Protein AF-0000000079723260 (afdb_homodimer)

Organism: NCBI:txid2484901

Solvent-accessible surface area (backbone atoms only — not comparable to full-atom values): 19847 Å² total; per-residue (Å²): 128,88,71,44,35,33,28,39,39,37,37,47,52,30,82,83,36,71,56,47,54,40,51,49,28,19,48,50,24,17,48,75,59,59,28,46,75,49,76,44,54,54,62,76,54,68,71,76,44,57,61,53,48,55,90,78,49,92,70,87,74,42,70,52,47,52,53,47,50,52,46,57,70,63,29,43,29,40,35,41,31,31,49,52,49,63,40,23,64,38,24,56,39,40,6,47,50,67,63,58,60,34,80,76,62,30,27,37,77,38,85,97,47,95,53,64,47,52,58,39,53,83,15,31,35,29,39,40,35,36,30,72,49,46,42,68,53,39,40,73,73,52,58,33,18,35,59,36,16,49,48,47,47,40,38,42,58,22,32,28,49,62,68,44,81,45,68,45,38,40,52,83,82,48,54,68,66,59,54,50,52,50,33,52,53,38,15,50,28,16,44,70,70,88,129,87,71,42,36,33,29,39,38,38,37,46,53,30,82,86,36,72,56,48,53,39,51,50,29,19,47,51,24,17,48,74,60,58,28,46,76,49,76,44,54,53,62,76,53,68,73,77,44,56,60,55,48,56,89,79,48,92,71,85,73,43,71,54,47,52,52,48,51,53,47,59,70,63,27,42,30,40,36,41,31,30,50,52,48,62,40,22,63,38,23,56,40,41,6,47,49,67,65,59,60,34,79,76,63,30,27,37,78,38,85,98,45,94,51,64,48,52,58,40,53,85,16,30,34,31,40,41,35,36,30,72,48,45,42,69,53,39,40,72,73,52,60,33,18,35,60,36,16,47,47,48,47,41,37,41,58,22,31,28,51,62,69,45,80,45,69,44,37,40,50,83,83,47,55,69,67,59,56,51,50,48,34,52,52,38,14,50,28,17,44,70,72,87

Nearest PDB structures (foldseek):
  3lcm-assembly1_B  TM=8.726E-01  e=1.480E-18  Streptococcus mutans UA159
  3w78-assembly2_D  TM=7.788E-01  e=1.962E-12  Bacillus sp. B29
  2v9c-assembly1_A  TM=8.031E-01  e=4.845E-11  Pseudomonas aeruginosa PAO1
  4n9q-assembly1_A  TM=7.922E-01  e=4.293E-11  Pseudomonas aeruginosa PAO1
  4n65-assembly1_A  TM=7.547E-01  e=1.955E-11  Pseudomonas aeruginosa PAO1

pLDDT: mean 94.15, std 7.37, range [59.66, 98.88]

InterPro domains:
  IPR003680 Flavodoxin-like fold [PF02525] (4-176)
  IPR029039 Flavoprotein-like superfamily [G3DSA:3.40.50.360] (2-192)
  IPR029039 Flavoprotein-like superfamily [SSF52218] (4-192)
  IPR051545 NAD(P)H dehydrogenase (quinone) [PTHR10204] (4-186)

Secondary structure (DSSP, 8-state):
----EEEEEE--S-TTSHHHHHHHHHHHHHHHTT-EEEEEEGGG-------TTTTTS--PPPHHHHHHHHHHHH-SEEEEEEE-BTTB--HHHHHHHHHHS-BTTTEEEPTT-S-EEESSTT-EEEEEEE-SS-HHHHHHHH--HHHHIIIIIIIITTT---EEEEEE---TT--HHHHHHHHHHHHHHHHHT-/----EEEEEE--S-TTSHHHHHHHHHHHHHHHTT-EEEEEEGGG-------TTTTTS--PPPHHHHHHHHHHHH-SEEEEEEE-BTTB--HHHHHHHHHHS-BTTTEEEPTT-S-EEESSTT-EEEEEEE-SS-HHHHHHHH--HHHHIIIIIIIITTT---EEEEEE---TT--HHHHHHHHHHHHHHHHHT-

Radius of gyration: 20.94 Å; Cα contacts (8 Å, |Δi|>4): 820; chains: 2; bounding box: 56×65×43 Å

Structure (mmCIF, N/CA/C/O backbone):
data_AF-0000000079723260-model_v1
#
loop_
_entity.id
_entity.type
_entity.pdbx_description
1 polymer 'Flavodoxin family protein'
#
loop_
_atom_site.group_PDB
_atom_site.id
_atom_site.type_symbol
_atom_site.label_atom_id
_atom_site.label_alt_id
_atom_site.label_comp_id
_atom_site.label_asym_id
_atom_site.label_entity_id
_atom_site.label_seq_id
_atom_site.pdbx_PDB_ins_code
_atom_site.Cartn_x
_atom_site.Cartn_y
_atom_site.Cartn_z
_atom_site.occupancy
_atom_site.B_iso_or_equiv
_atom_site.auth_seq_id
_atom_site.auth_comp_id
_atom_site.auth_asym_id
_atom_site.auth_atom_id
_atom_site.pdbx_PDB_model_num
ATOM 1 N N . MET A 1 1 ? -2.584 29.344 22.734 1 59.75 1 MET A N 1
ATOM 2 C CA . MET A 1 1 ? -2.109 28.109 22.125 1 59.75 1 MET A CA 1
ATOM 3 C C . MET A 1 1 ? -1.12 28.391 21 1 59.75 1 MET A C 1
ATOM 5 O O . MET A 1 1 ? -1.212 29.422 20.344 1 59.75 1 MET A O 1
ATOM 9 N N . VAL A 1 2 ? 0.089 27.719 20.953 1 76.88 2 VAL A N 1
ATOM 10 C CA . VAL A 1 2 ? 1.104 28.031 19.953 1 76.88 2 VAL A CA 1
ATOM 11 C C . VAL A 1 2 ? 0.555 27.75 18.562 1 76.88 2 VAL A C 1
ATOM 13 O O . VAL A 1 2 ? -0.037 26.703 18.312 1 76.88 2 VAL A O 1
ATOM 16 N N . GLN A 1 3 ? 0.429 28.75 17.75 1 92.81 3 GLN A N 1
ATOM 17 C CA . GLN A 1 3 ? -0.044 28.641 16.359 1 92.81 3 GLN A CA 1
ATOM 18 C C . GLN A 1 3 ? 0.893 27.766 15.531 1 92.81 3 GLN A C 1
ATOM 20 O O . GLN A 1 3 ? 2.113 27.922 15.594 1 92.81 3 GLN A O 1
ATOM 25 N N . LYS A 1 4 ? 0.274 26.75 14.914 1 97.44 4 LYS A N 1
ATOM 26 C CA . LYS A 1 4 ? 1.057 25.812 14.109 1 97.44 4 LYS A CA 1
ATOM 27 C C . LYS A 1 4 ? 0.737 25.969 12.625 1 97.44 4 LYS A C 1
ATOM 29 O O . LYS A 1 4 ? -0.344 26.438 12.266 1 97.44 4 LYS A O 1
ATOM 34 N N . LYS A 1 5 ? 1.761 25.609 11.852 1 98.62 5 LYS A N 1
ATOM 35 C CA . LYS A 1 5 ? 1.55 25.359 10.43 1 98.62 5 LYS A CA 1
ATOM 36 C C . LYS A 1 5 ? 1.132 23.922 10.18 1 98.62 5 LYS A C 1
ATOM 38 O O . LYS A 1 5 ? 1.933 23 10.352 1 98.62 5 LYS A O 1
ATOM 43 N N . ILE A 1 6 ? -0.128 23.781 9.734 1 98.75 6 ILE A N 1
ATOM 44 C CA . ILE A 1 6 ? -0.677 22.422 9.617 1 98.75 6 ILE A CA 1
ATOM 45 C C . ILE A 1 6 ? -0.95 22.109 8.148 1 98.75 6 ILE A C 1
ATOM 47 O O . ILE A 1 6 ? -1.55 22.906 7.434 1 98.75 6 ILE A O 1
ATOM 51 N N . LEU A 1 7 ? -0.454 20.984 7.727 1 98.88 7 LEU A N 1
ATOM 52 C CA . LEU A 1 7 ? -0.75 20.469 6.395 1 98.88 7 LEU A CA 1
ATOM 53 C C . LEU A 1 7 ? -1.697 19.266 6.477 1 98.88 7 LEU A C 1
ATOM 55 O O . LEU A 1 7 ? -1.427 18.312 7.191 1 98.88 7 LEU A O 1
ATOM 59 N N . ILE A 1 8 ? -2.832 19.391 5.844 1 98.88 8 ILE A N 1
ATOM 60 C CA . ILE A 1 8 ? -3.779 18.281 5.734 1 98.88 8 ILE A CA 1
ATOM 61 C C . ILE A 1 8 ? -3.635 17.609 4.371 1 98.88 8 ILE A C 1
ATOM 63 O O . ILE A 1 8 ? -3.779 18.266 3.334 1 98.88 8 ILE A O 1
ATOM 67 N N . ILE A 1 9 ? -3.312 16.359 4.379 1 98.81 9 ILE A N 1
ATOM 68 C CA . ILE A 1 9 ? -3.209 15.578 3.148 1 98.81 9 ILE A CA 1
ATOM 69 C C . ILE A 1 9 ? -4.371 14.586 3.064 1 98.81 9 ILE A C 1
ATOM 71 O O . ILE A 1 9 ? -4.441 13.641 3.848 1 98.81 9 ILE A O 1
ATOM 75 N N . GLN A 1 10 ? -5.262 14.875 2.133 1 98.19 10 GLN A N 1
ATOM 76 C CA . GLN A 1 10 ? -6.414 14.016 1.887 1 98.19 10 GLN A CA 1
ATOM 77 C C . GLN A 1 10 ? -6.117 12.992 0.797 1 98.19 10 GLN A C 1
ATOM 79 O O . GLN A 1 10 ? -5.98 13.344 -0.376 1 98.19 10 GLN A O 1
ATOM 84 N N . GLY A 1 11 ? -6.148 11.727 1.201 1 97.12 11 GLY A N 1
ATOM 85 C CA . GLY A 1 11 ? -5.664 10.68 0.315 1 97.12 11 GLY A CA 1
ATOM 86 C C . GLY A 1 11 ? -6.781 9.875 -0.323 1 97.12 11 GLY A C 1
ATOM 87 O O . GLY A 1 11 ? -6.523 8.938 -1.078 1 97.12 11 GLY A O 1
ATOM 88 N N . HIS A 1 12 ? -8.031 10.188 -0.08 1 95.12 12 HIS A N 1
ATOM 89 C CA . HIS A 1 12 ? -9.141 9.492 -0.718 1 95.12 12 HIS A CA 1
ATOM 90 C C . HIS A 1 12 ? -9.367 10.008 -2.137 1 95.12 12 HIS A C 1
ATOM 92 O O . HIS A 1 12 ? -9.453 11.219 -2.357 1 95.12 12 HIS A O 1
ATOM 98 N N . PRO A 1 13 ? -9.531 9.109 -3.082 1 94 13 PRO A N 1
ATOM 99 C CA . PRO A 1 13 ? -9.742 9.555 -4.457 1 94 13 PRO A CA 1
ATOM 100 C C . PRO A 1 13 ? -11.148 10.094 -4.691 1 94 13 PRO A C 1
ATOM 102 O O . PRO A 1 13 ? -11.391 10.805 -5.672 1 94 13 PRO A O 1
ATOM 105 N N . ASP A 1 14 ? -12.125 9.734 -3.834 1 91.5 14 ASP A N 1
ATOM 106 C CA . ASP A 1 14 ? -13.523 10.141 -3.99 1 91.5 14 ASP A CA 1
ATOM 107 C C . ASP A 1 14 ? -13.844 11.336 -3.105 1 91.5 14 ASP A C 1
ATOM 109 O O . ASP A 1 14 ? -13.844 11.227 -1.878 1 91.5 14 ASP A O 1
ATOM 113 N N . GLN A 1 15 ? -14.328 12.414 -3.707 1 90.5 15 GLN A N 1
ATOM 114 C CA . GLN A 1 15 ? -14.602 13.648 -2.977 1 90.5 15 GLN A CA 1
ATOM 115 C C . GLN A 1 15 ? -15.852 13.5 -2.107 1 90.5 15 GLN A C 1
ATOM 117 O O . GLN A 1 15 ? -16.062 14.289 -1.186 1 90.5 15 GLN A O 1
ATOM 122 N N . GLU A 1 16 ? -16.609 12.523 -2.365 1 90.56 16 GLU A N 1
ATOM 123 C CA . GLU A 1 16 ? -17.828 12.336 -1.601 1 90.56 16 GLU A CA 1
ATOM 124 C C . GLU A 1 16 ? -17.594 11.406 -0.411 1 90.56 16 GLU A C 1
ATOM 126 O O . GLU A 1 16 ? -18.531 11.078 0.319 1 90.56 16 GLU A O 1
ATOM 131 N N . SER A 1 17 ? -16.422 11.078 -0.174 1 92.12 17 SER A N 1
ATOM 132 C CA . SER A 1 17 ? -16.078 10.125 0.877 1 92.12 17 SER A CA 1
ATOM 133 C C . SER A 1 17 ? -16.172 10.766 2.258 1 92.12 17 SER A C 1
ATOM 135 O O . SER A 1 17 ? -16.078 11.992 2.387 1 92.12 17 SER A O 1
ATOM 137 N N . PHE A 1 18 ? -16.406 9.953 3.299 1 95.56 18 PHE A N 1
ATOM 138 C CA . PHE A 1 18 ? -16.391 10.391 4.691 1 95.56 18 PHE A CA 1
ATOM 139 C C . PHE A 1 18 ? -15.047 11.031 5.039 1 95.56 18 PHE A C 1
ATOM 141 O O . PHE A 1 18 ? -14.984 11.93 5.883 1 95.56 18 PHE A O 1
ATOM 148 N N . GLY A 1 19 ? -13.953 10.633 4.352 1 96.19 19 GLY A N 1
ATOM 149 C CA . GLY A 1 19 ? -12.633 11.203 4.562 1 96.19 19 GLY A CA 1
ATOM 150 C C . GLY A 1 19 ? -12.57 12.695 4.297 1 96.19 19 GLY A C 1
ATOM 151 O O . GLY A 1 19 ? -11.898 13.438 5.023 1 96.19 19 GLY A O 1
ATOM 152 N N . PHE A 1 20 ? -13.297 13.109 3.336 1 96.12 20 PHE A N 1
ATOM 153 C CA . PHE A 1 20 ? -13.305 14.531 3.021 1 96.12 20 PHE A CA 1
ATOM 154 C C . PHE A 1 20 ? -14.031 15.328 4.102 1 96.12 20 PHE A C 1
ATOM 156 O O . PHE A 1 20 ? -13.641 16.438 4.43 1 96.12 20 PHE A O 1
ATOM 163 N N . ALA A 1 21 ? -15.086 14.773 4.629 1 97.56 21 ALA A N 1
ATOM 164 C CA . ALA A 1 21 ? -15.789 15.414 5.738 1 97.56 21 ALA A CA 1
ATOM 165 C C . ALA A 1 21 ? -14.883 15.523 6.965 1 97.56 21 ALA A C 1
ATOM 167 O O . ALA A 1 21 ? -14.898 16.547 7.66 1 97.56 21 ALA A O 1
ATOM 168 N N . LEU A 1 22 ? -14.133 14.477 7.211 1 98.69 22 LEU A N 1
ATOM 169 C CA . LEU A 1 22 ? -13.188 14.484 8.32 1 98.69 22 LEU A CA 1
ATOM 170 C C . LEU A 1 22 ? -12.148 15.586 8.141 1 98.69 22 LEU A C 1
ATOM 172 O O . LEU A 1 22 ? -11.844 16.312 9.086 1 98.69 22 LEU A O 1
ATOM 176 N N . ALA A 1 23 ? -11.609 15.68 6.918 1 98.56 23 ALA A N 1
ATOM 177 C CA . ALA A 1 23 ? -10.617 16.703 6.613 1 98.56 23 ALA A CA 1
ATOM 178 C C . ALA A 1 23 ? -11.18 18.109 6.848 1 98.56 23 ALA A C 1
ATOM 180 O O . ALA A 1 23 ? -10.516 18.953 7.438 1 98.56 23 ALA A O 1
ATOM 181 N N . GLU A 1 24 ? -12.375 18.266 6.41 1 98.38 24 GLU A N 1
ATOM 182 C CA . GLU A 1 24 ? -13.023 19.562 6.57 1 98.38 24 GLU A CA 1
ATOM 183 C C . GLU A 1 24 ? -13.242 19.891 8.047 1 98.38 24 GLU A C 1
ATOM 185 O O . GLU A 1 24 ? -13.055 21.031 8.469 1 98.38 24 GLU A O 1
ATOM 190 N N . SER A 1 25 ? -13.672 18.938 8.797 1 98.75 25 SER A N 1
ATOM 191 C CA . SER A 1 25 ? -13.883 19.141 10.227 1 98.75 25 SER A CA 1
ATOM 192 C C . SER A 1 25 ? -12.578 19.516 10.93 1 98.75 25 SER A C 1
ATOM 194 O O . SER A 1 25 ? -12.547 20.438 11.742 1 98.75 25 SER A O 1
ATOM 196 N N . TYR A 1 26 ? -11.508 18.766 10.625 1 98.88 26 TYR A N 1
ATOM 197 C CA . TYR A 1 26 ? -10.203 19.078 11.188 1 98.88 26 TYR A CA 1
ATOM 198 C C . TYR A 1 26 ? -9.781 20.5 10.836 1 98.88 26 TYR A C 1
ATOM 200 O O . TYR A 1 26 ? -9.336 21.266 11.695 1 98.88 26 TYR A O 1
ATOM 208 N N . LYS A 1 27 ? -9.914 20.812 9.57 1 98.75 27 LYS A N 1
ATOM 209 C CA . LYS A 1 27 ? -9.516 22.125 9.055 1 98.75 27 LYS A CA 1
ATOM 210 C C . LYS A 1 27 ? -10.242 23.25 9.781 1 98.75 27 LYS A C 1
ATOM 212 O O . LYS A 1 27 ? -9.617 24.203 10.25 1 98.75 27 LYS A O 1
ATOM 217 N N . LYS A 1 28 ? -11.539 23.125 9.891 1 98.62 28 LYS A N 1
ATOM 218 C CA . LYS A 1 28 ? -12.344 24.125 10.555 1 98.62 28 LYS A CA 1
ATOM 219 C C . LYS A 1 28 ? -11.898 24.312 12.008 1 98.62 28 LYS A C 1
ATOM 221 O O . LYS A 1 28 ? -11.758 25.453 12.477 1 98.62 28 LYS A O 1
ATOM 226 N N . GLY A 1 29 ? -11.719 23.234 12.688 1 98.5 29 GLY A N 1
ATOM 227 C CA . GLY A 1 29 ? -11.219 23.312 14.047 1 98.5 29 GLY A CA 1
ATOM 228 C C . GLY A 1 29 ? -9.883 24.016 14.156 1 98.5 29 GLY A C 1
ATOM 229 O O . GLY A 1 29 ? -9.695 24.875 15.023 1 98.5 29 GLY A O 1
ATOM 230 N N . ALA A 1 30 ? -8.961 23.672 13.289 1 98.62 30 ALA A N 1
ATOM 231 C CA . ALA A 1 30 ? -7.617 24.234 13.297 1 98.62 30 ALA A CA 1
ATOM 232 C C . ALA A 1 30 ? -7.656 25.734 12.992 1 98.62 30 ALA A C 1
ATOM 234 O O . ALA A 1 30 ? -7.047 26.531 13.695 1 98.62 30 ALA A O 1
ATOM 235 N N . GLU A 1 31 ? -8.375 26.062 11.938 1 98.31 31 GLU A N 1
ATOM 236 C CA . GLU A 1 31 ? -8.469 27.453 11.531 1 98.31 31 GLU A CA 1
ATOM 237 C C . GLU A 1 31 ? -9.141 28.297 12.602 1 98.31 31 GLU A C 1
ATOM 239 O O . GLU A 1 31 ? -8.703 29.422 12.875 1 98.31 31 GLU A O 1
ATOM 244 N N . ASN A 1 32 ? -10.172 27.766 13.195 1 97.56 32 ASN A N 1
ATOM 245 C CA . ASN A 1 32 ? -10.883 28.484 14.25 1 97.56 32 ASN A CA 1
ATOM 246 C C . ASN A 1 32 ? -9.977 28.75 15.445 1 97.56 32 ASN A C 1
ATOM 248 O O . ASN A 1 32 ? -10.172 29.734 16.172 1 97.56 32 ASN A O 1
ATOM 252 N N . ALA A 1 33 ? -9.016 27.953 15.594 1 97.88 33 ALA A N 1
ATOM 253 C CA . ALA A 1 33 ? -8.102 28.094 16.719 1 97.88 33 ALA A CA 1
ATOM 254 C C . ALA A 1 33 ? -6.91 28.969 16.344 1 97.88 33 ALA A C 1
ATOM 256 O O . ALA A 1 33 ? -6.035 29.219 17.188 1 97.88 33 ALA A O 1
ATOM 257 N N . GLY A 1 34 ? -6.805 29.344 15.094 1 97.56 34 GLY A N 1
ATOM 258 C CA . GLY A 1 34 ? -5.789 30.297 14.688 1 97.56 34 GLY A CA 1
ATOM 259 C C . GLY A 1 34 ? -4.59 29.656 14.023 1 97.56 34 GLY A C 1
ATOM 260 O O . GLY A 1 34 ? -3.611 30.328 13.703 1 97.56 34 GLY A O 1
ATOM 261 N N . HIS A 1 35 ? -4.574 28.344 13.812 1 98.44 35 HIS A N 1
ATOM 262 C CA . HIS A 1 35 ? -3.498 27.688 13.086 1 98.44 35 HIS A CA 1
ATOM 263 C C . HIS A 1 35 ? -3.5 28.078 11.609 1 98.44 35 HIS A C 1
ATOM 265 O O . HIS A 1 35 ? -4.539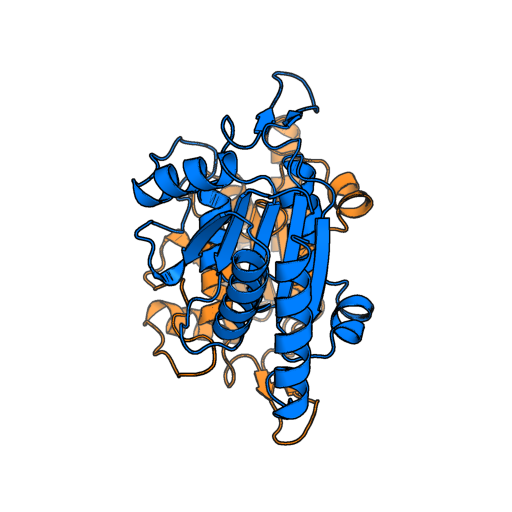 28.469 11.07 1 98.44 35 HIS A O 1
ATOM 271 N N . SER A 1 36 ? -2.369 28.078 11.008 1 98.5 36 SER A N 1
ATOM 272 C CA . SER A 1 36 ? -2.271 28.172 9.555 1 98.5 36 SER A CA 1
ATOM 273 C C . SER A 1 36 ? -2.451 26.797 8.906 1 98.5 36 SER A C 1
ATOM 275 O O . SER A 1 36 ? -1.812 25.828 9.312 1 98.5 36 SER A O 1
ATOM 277 N N . VAL A 1 37 ? -3.346 26.75 7.934 1 98.69 37 VAL A N 1
ATOM 278 C CA . VAL A 1 37 ? -3.66 25.438 7.375 1 98.69 37 VAL A CA 1
ATOM 279 C C . VAL A 1 37 ? -3.451 25.469 5.863 1 98.69 37 VAL A C 1
ATOM 281 O O . VAL A 1 37 ? -3.871 26.406 5.184 1 98.69 37 VAL A O 1
ATOM 284 N N . GLU A 1 38 ? -2.736 24.531 5.324 1 98.69 38 GLU A N 1
ATOM 285 C CA . GLU A 1 38 ? -2.689 24.188 3.906 1 98.69 38 GLU A CA 1
ATOM 286 C C . GLU A 1 38 ? -3.242 22.781 3.664 1 98.69 38 GLU A C 1
ATOM 288 O O . GLU A 1 38 ? -3.293 21.953 4.582 1 98.69 38 GLU A O 1
ATOM 293 N N . GLU A 1 39 ? -3.666 22.609 2.436 1 98.5 39 GLU A N 1
ATOM 294 C CA . GLU A 1 39 ? -4.266 21.328 2.094 1 98.5 39 GLU A CA 1
ATOM 295 C C . GLU A 1 39 ? -3.678 20.766 0.799 1 98.5 39 GLU A C 1
ATOM 297 O O . GLU A 1 39 ? -3.346 21.531 -0.114 1 98.5 39 GLU A O 1
ATOM 302 N N . ILE A 1 40 ? -3.5 19.531 0.794 1 98.56 40 ILE A N 1
ATOM 303 C CA . ILE A 1 40 ? -3.248 18.766 -0.428 1 98.56 40 ILE A CA 1
ATOM 304 C C . ILE A 1 40 ? -4.34 17.719 -0.617 1 98.56 40 ILE A C 1
ATOM 306 O O . ILE A 1 40 ? -4.488 16.812 0.211 1 98.56 40 ILE A O 1
ATOM 310 N N . ARG A 1 41 ? -5.129 17.938 -1.598 1 98.06 41 ARG A N 1
ATOM 311 C CA . ARG A 1 41 ? -6.055 16.906 -2.049 1 98.06 41 ARG A CA 1
ATOM 312 C C . ARG A 1 41 ? -5.457 16.094 -3.193 1 98.06 41 ARG A C 1
ATOM 314 O O . ARG A 1 41 ? -5.352 16.578 -4.32 1 98.06 41 ARG A O 1
ATOM 321 N N . LEU A 1 42 ? -5.133 14.844 -2.891 1 98 42 LEU A N 1
ATOM 322 C CA . LEU A 1 42 ? -4.375 14.062 -3.859 1 98 42 LEU A CA 1
ATOM 323 C C . LEU A 1 42 ? -5.168 13.875 -5.148 1 98 42 LEU A C 1
ATOM 325 O O . LEU A 1 42 ? -4.59 13.844 -6.238 1 98 42 LEU A O 1
ATOM 329 N N . ARG A 1 43 ? -6.445 13.75 -5.023 1 95.88 43 ARG A N 1
ATOM 330 C CA . ARG A 1 43 ? -7.301 13.5 -6.18 1 95.88 43 ARG A CA 1
ATOM 331 C C . ARG A 1 43 ? -7.176 14.625 -7.203 1 95.88 43 ARG A C 1
ATOM 333 O O . ARG A 1 43 ? -7.465 14.43 -8.383 1 95.88 43 ARG A O 1
ATOM 340 N N . ASP A 1 44 ? -6.762 15.805 -6.777 1 97.06 44 ASP A N 1
ATOM 341 C CA . ASP A 1 44 ? -6.723 16.984 -7.637 1 97.06 44 ASP A CA 1
ATOM 342 C C . ASP A 1 44 ? -5.34 17.156 -8.266 1 97.06 44 ASP A C 1
ATOM 344 O O . ASP A 1 44 ? -5.152 18.016 -9.141 1 97.06 44 ASP A O 1
ATOM 348 N N . LEU A 1 45 ? -4.359 16.375 -7.844 1 97.62 45 LEU A N 1
ATOM 349 C CA . LEU A 1 45 ? -2.99 16.516 -8.328 1 97.62 45 LEU A CA 1
ATOM 350 C C . LEU A 1 45 ? -2.82 15.844 -9.688 1 97.62 45 LEU A C 1
ATOM 352 O O . LEU A 1 45 ? -3.396 14.781 -9.93 1 97.62 45 LEU A O 1
ATOM 356 N N . LYS A 1 46 ? -2.033 16.484 -10.484 1 97.25 46 LYS A N 1
ATOM 357 C CA . LYS A 1 46 ? -1.62 15.883 -11.75 1 97.25 46 LYS A CA 1
ATOM 358 C C . LYS A 1 46 ? -0.203 15.32 -11.664 1 97.25 46 LYS A C 1
ATOM 360 O O . LYS A 1 46 ? 0.772 16.078 -11.734 1 97.25 46 LYS A O 1
ATOM 365 N N . PHE A 1 47 ? -0.082 13.969 -11.57 1 96.56 47 PHE A N 1
ATOM 366 C CA . PHE A 1 47 ? 1.208 13.289 -11.508 1 96.56 47 PHE A CA 1
ATOM 367 C C . PHE A 1 47 ? 1.061 11.812 -11.859 1 96.56 47 PHE A C 1
ATOM 369 O O . PHE A 1 47 ? -0.037 11.258 -11.781 1 96.56 47 PHE A O 1
ATOM 376 N N . ASN A 1 48 ? 2.074 11.188 -12.273 1 95.31 48 ASN A N 1
ATOM 377 C CA . ASN A 1 48 ? 2.129 9.742 -12.469 1 95.31 48 ASN A CA 1
ATOM 378 C C . ASN A 1 48 ? 2.383 9.016 -11.156 1 95.31 48 ASN A C 1
ATOM 380 O O . ASN A 1 48 ? 3.465 9.125 -10.578 1 95.31 48 ASN A O 1
ATOM 384 N N . PRO A 1 49 ? 1.399 8.266 -10.688 1 95.38 49 PRO A N 1
ATOM 385 C CA . PRO A 1 49 ? 1.576 7.602 -9.391 1 95.38 49 PRO A CA 1
ATOM 386 C C . PRO A 1 49 ? 2.512 6.398 -9.469 1 95.38 49 PRO A C 1
ATOM 388 O O . PRO A 1 49 ? 2.861 5.816 -8.438 1 95.38 49 PRO A O 1
ATOM 391 N N . ILE A 1 50 ? 2.912 6.02 -10.633 1 94.56 50 ILE A N 1
ATOM 392 C CA . ILE A 1 50 ? 3.766 4.848 -10.805 1 94.56 50 ILE A CA 1
ATOM 393 C C . ILE A 1 50 ? 5.227 5.285 -10.891 1 94.56 50 ILE A C 1
ATOM 395 O O . ILE A 1 50 ? 5.598 6.074 -11.766 1 94.56 50 ILE A O 1
ATOM 399 N N . LEU A 1 51 ? 6.031 4.848 -10.031 1 91.31 51 LEU A N 1
ATOM 400 C CA . LEU A 1 51 ? 7.477 5.012 -10.102 1 91.31 51 LEU A CA 1
ATOM 401 C C . LEU A 1 51 ? 8.086 4.004 -11.07 1 91.31 51 LEU A C 1
ATOM 403 O O . LEU A 1 51 ? 8.516 2.922 -10.656 1 91.31 51 LEU A O 1
ATOM 407 N N . GLU A 1 52 ? 8.266 4.34 -12.227 1 87.75 52 GLU A N 1
ATOM 408 C CA . GLU A 1 52 ? 8.453 3.439 -13.359 1 87.75 52 GLU A CA 1
ATOM 409 C C . GLU A 1 52 ? 9.797 2.721 -13.273 1 87.75 52 GLU A C 1
ATOM 411 O O . GLU A 1 52 ? 9.922 1.57 -13.703 1 87.75 52 GLU A O 1
ATOM 416 N N . TYR A 1 53 ? 10.742 3.391 -12.68 1 86.69 53 TYR A N 1
ATOM 417 C CA . TYR A 1 53 ? 12.078 2.805 -12.688 1 86.69 53 TYR A CA 1
ATOM 418 C C . TYR A 1 53 ? 12.555 2.531 -11.266 1 86.69 53 TYR A C 1
ATOM 420 O O . TYR A 1 53 ? 13.742 2.295 -11.039 1 86.69 53 TYR A O 1
ATOM 428 N N . GLY A 1 54 ? 11.594 2.607 -10.422 1 80.88 54 GLY A N 1
ATOM 429 C CA . GLY A 1 54 ? 12.008 2.49 -9.031 1 80.88 54 GLY A CA 1
ATOM 430 C C . GLY A 1 54 ? 13.023 3.541 -8.625 1 80.88 54 GLY A C 1
ATOM 431 O O . GLY A 1 54 ? 12.859 4.723 -8.93 1 80.88 54 GLY A O 1
ATOM 432 N N . TYR A 1 55 ? 14.008 3.121 -7.82 1 73.56 55 TYR A N 1
ATOM 433 C CA . TYR A 1 55 ? 15 4.066 -7.324 1 73.56 55 TYR A CA 1
ATOM 434 C C . TYR A 1 55 ? 16.312 3.939 -8.094 1 73.56 55 TYR A C 1
ATOM 436 O O . TYR A 1 55 ? 17.328 4.48 -7.676 1 73.56 55 TYR A O 1
ATOM 444 N N . ARG A 1 56 ? 16.172 3.209 -9.258 1 77.06 56 ARG A N 1
ATOM 445 C CA . ARG A 1 56 ? 17.344 3.012 -10.094 1 77.06 56 ARG A CA 1
ATOM 446 C C . ARG A 1 56 ? 17.672 4.273 -10.883 1 77.06 56 ARG A C 1
ATOM 448 O O . ARG A 1 56 ? 18.844 4.633 -11.031 1 77.06 56 ARG A O 1
ATOM 455 N N . LYS A 1 57 ? 16.609 4.883 -11.422 1 78.31 57 LYS A N 1
ATOM 456 C CA . LYS A 1 57 ? 16.766 6.117 -12.188 1 78.31 57 LYS A CA 1
ATOM 457 C C . LYS A 1 57 ? 15.945 7.25 -11.578 1 78.31 57 LYS A C 1
ATOM 459 O O . LYS A 1 57 ? 14.844 7.031 -11.078 1 78.31 57 LYS A O 1
ATOM 464 N N . ARG A 1 58 ? 16.562 8.43 -11.758 1 76.62 58 ARG A N 1
ATOM 465 C CA . ARG A 1 58 ? 15.836 9.594 -11.266 1 76.62 58 ARG A CA 1
ATOM 466 C C . ARG A 1 58 ? 14.703 9.961 -12.219 1 76.62 58 ARG A C 1
ATOM 468 O O . ARG A 1 58 ? 14.891 9.984 -13.438 1 76.62 58 ARG A O 1
ATOM 475 N N . THR A 1 59 ? 13.586 10.094 -11.586 1 81.25 59 THR A N 1
ATOM 476 C CA . THR A 1 59 ? 12.43 10.578 -12.336 1 81.25 59 THR A CA 1
ATOM 477 C C . THR A 1 59 ? 12.086 12.008 -11.945 1 81.25 59 THR A C 1
ATOM 479 O O . THR A 1 59 ? 12.016 12.336 -10.766 1 81.25 59 THR A O 1
ATOM 482 N N . GLU A 1 60 ? 11.945 12.812 -12.93 1 88.31 60 GLU A N 1
ATOM 483 C CA . GLU A 1 60 ? 11.609 14.211 -12.664 1 88.31 60 GLU A CA 1
ATOM 484 C C . GLU A 1 60 ? 10.258 14.328 -11.961 1 88.31 60 GLU A C 1
ATOM 486 O O . GLU A 1 60 ? 9.305 13.617 -12.305 1 88.31 60 GLU A O 1
ATOM 491 N N . LEU A 1 61 ? 10.219 15.219 -11.055 1 93.81 61 LEU A N 1
ATOM 492 C CA . LEU A 1 61 ? 8.977 15.469 -10.336 1 93.81 61 LEU A CA 1
ATOM 493 C C . LEU A 1 61 ? 8.086 16.438 -11.109 1 93.81 61 LEU A C 1
ATOM 495 O O . LEU A 1 61 ? 8.562 17.453 -11.617 1 93.81 61 LEU A O 1
ATOM 499 N N . GLU A 1 62 ? 6.836 16.125 -11.234 1 97 62 GLU A N 1
ATOM 500 C CA . GLU A 1 62 ? 5.852 17.047 -11.797 1 97 62 GLU A CA 1
ATOM 501 C C . GLU A 1 62 ? 5.652 18.25 -10.891 1 97 62 GLU A C 1
ATOM 503 O O . GLU A 1 62 ? 5.926 18.188 -9.695 1 97 62 GLU A O 1
ATOM 508 N N . PRO A 1 63 ? 5.227 19.391 -11.414 1 97.69 63 PRO A N 1
ATOM 509 C CA . PRO A 1 63 ? 5.051 20.625 -10.641 1 97.69 63 PRO A CA 1
ATOM 510 C C . PRO A 1 63 ? 4.211 20.422 -9.375 1 97.69 63 PRO A C 1
ATOM 512 O O . PRO A 1 63 ? 4.535 20.969 -8.32 1 97.69 63 PRO A O 1
ATOM 515 N N . ASP A 1 64 ? 3.203 19.609 -9.484 1 98.31 64 ASP A N 1
ATOM 516 C CA . ASP A 1 64 ? 2.336 19.391 -8.336 1 98.31 64 ASP A CA 1
ATOM 517 C C . ASP A 1 64 ? 3.088 18.672 -7.211 1 98.31 64 ASP A C 1
ATOM 519 O O . ASP A 1 64 ? 2.83 18.922 -6.031 1 98.31 64 ASP A O 1
ATOM 523 N N . LEU A 1 65 ? 4 17.781 -7.551 1 97.88 65 LEU A N 1
ATOM 524 C CA . LEU A 1 65 ? 4.797 17.078 -6.551 1 97.88 65 LEU A CA 1
ATOM 525 C C . LEU A 1 65 ? 5.812 18.031 -5.906 1 97.88 65 LEU A C 1
ATOM 527 O O . LEU A 1 65 ? 6.066 17.953 -4.703 1 97.88 65 LEU A O 1
ATOM 531 N N . LEU A 1 66 ? 6.352 18.891 -6.742 1 97.44 66 LEU A N 1
ATOM 532 C CA . LEU A 1 66 ? 7.273 19.875 -6.211 1 97.44 66 LEU A CA 1
ATOM 533 C C . LEU A 1 66 ? 6.566 20.812 -5.223 1 97.44 66 LEU A C 1
ATOM 535 O O . LEU A 1 66 ? 7.098 21.094 -4.148 1 97.44 66 LEU A O 1
ATOM 539 N N . ASP A 1 67 ? 5.422 21.234 -5.586 1 98.19 67 ASP A N 1
ATOM 540 C CA . ASP A 1 67 ? 4.625 22.078 -4.691 1 98.19 67 ASP A CA 1
ATOM 541 C C . ASP A 1 67 ? 4.27 21.328 -3.41 1 98.19 67 ASP A C 1
ATOM 543 O O . ASP A 1 67 ? 4.246 21.922 -2.328 1 98.19 67 ASP A O 1
ATOM 547 N N . SER A 1 68 ? 3.998 20.078 -3.533 1 98.5 68 SER A N 1
ATOM 548 C CA . SER A 1 68 ? 3.691 19.25 -2.371 1 98.5 68 SER A CA 1
ATOM 549 C C . SER A 1 68 ? 4.883 19.156 -1.424 1 98.5 68 SER A C 1
ATOM 551 O O . SER A 1 68 ? 4.719 19.219 -0.203 1 98.5 68 SER A O 1
ATOM 553 N N . GLN A 1 69 ? 6.047 19.031 -1.989 1 97.62 69 GLN A N 1
ATOM 554 C CA . GLN A 1 69 ? 7.258 19 -1.171 1 97.62 69 GLN A CA 1
ATOM 555 C C . GLN A 1 69 ? 7.422 20.312 -0.395 1 97.62 69 GLN A C 1
ATOM 557 O O . GLN A 1 69 ? 7.789 20.297 0.782 1 97.62 69 GLN A O 1
ATOM 562 N N . LYS A 1 70 ? 7.152 21.422 -1.027 1 98.06 70 LYS A N 1
ATOM 563 C CA . LYS A 1 70 ? 7.223 22.719 -0.366 1 98.06 70 LYS A CA 1
ATOM 564 C C . LYS A 1 70 ? 6.25 22.797 0.806 1 98.06 70 LYS A C 1
ATOM 566 O O . LYS A 1 70 ? 6.594 23.297 1.876 1 98.06 70 LYS A O 1
ATOM 571 N N . LYS A 1 71 ? 5.086 22.25 0.61 1 98.56 71 LYS A N 1
ATOM 572 C CA . LYS A 1 71 ? 4.07 22.266 1.66 1 98.56 71 LYS A CA 1
ATOM 573 C C . LYS A 1 71 ? 4.477 21.375 2.83 1 98.56 71 LYS A C 1
ATOM 575 O O . LYS A 1 71 ? 4.227 21.703 3.99 1 98.56 71 LYS A O 1
ATOM 580 N N . ILE A 1 72 ? 5.055 20.266 2.533 1 98.31 72 ILE A N 1
ATOM 581 C CA . ILE A 1 72 ? 5.523 19.359 3.566 1 98.31 72 ILE A CA 1
ATOM 582 C C . ILE A 1 72 ? 6.605 20.031 4.402 1 98.31 72 ILE A C 1
ATOM 584 O O . ILE A 1 72 ? 6.605 19.938 5.629 1 98.31 72 ILE A O 1
ATOM 588 N N . LEU A 1 73 ? 7.496 20.75 3.744 1 97.19 73 LEU A N 1
ATOM 589 C CA . LEU A 1 73 ? 8.57 21.438 4.438 1 97.19 73 LEU A CA 1
ATOM 590 C C . LEU A 1 73 ? 8.023 22.609 5.262 1 97.19 73 LEU A C 1
ATOM 592 O O . LEU A 1 73 ? 8.57 22.922 6.32 1 97.19 73 LEU A O 1
ATOM 596 N N . TRP A 1 74 ? 6.98 23.156 4.805 1 97.88 74 TRP A N 1
ATOM 597 C CA . TRP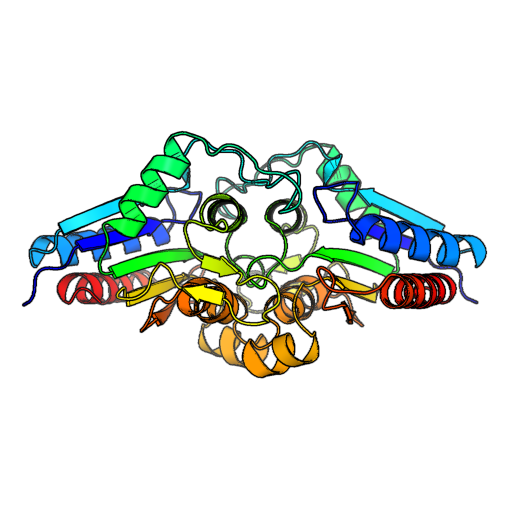 A 1 74 ? 6.34 24.297 5.453 1 97.88 74 TRP A CA 1
ATOM 598 C C . TRP A 1 74 ? 5.688 23.875 6.766 1 97.88 74 TRP A C 1
ATOM 600 O O . TRP A 1 74 ? 5.684 24.641 7.734 1 97.88 74 TRP A O 1
ATOM 610 N N . ALA A 1 75 ? 5.262 22.703 6.906 1 98.38 75 ALA A N 1
ATOM 611 C CA . ALA A 1 75 ? 4.359 22.281 7.973 1 98.38 75 ALA A CA 1
ATOM 612 C C . ALA A 1 75 ? 5.137 21.922 9.234 1 98.38 75 ALA A C 1
ATOM 614 O O . ALA A 1 75 ? 6.215 21.328 9.164 1 98.38 75 ALA A O 1
ATOM 615 N N . ASP A 1 76 ? 4.5 22.25 10.383 1 97.81 76 ASP A N 1
ATOM 616 C CA . ASP A 1 76 ? 4.934 21.766 11.688 1 97.81 76 ASP A CA 1
ATOM 617 C C . ASP A 1 76 ? 4.266 20.438 12.031 1 97.81 76 ASP A C 1
ATOM 619 O O . ASP A 1 76 ? 4.793 19.656 12.836 1 97.81 76 ASP A O 1
ATOM 623 N N . HIS A 1 77 ? 3.113 20.344 11.492 1 98.62 77 HIS A N 1
ATOM 624 C CA . HIS A 1 77 ? 2.256 19.188 11.758 1 98.62 77 HIS A CA 1
ATOM 625 C C . HIS A 1 77 ? 1.541 18.734 10.484 1 98.62 77 HIS A C 1
ATOM 627 O O . HIS A 1 77 ? 0.997 19.562 9.75 1 98.62 77 HIS A O 1
ATOM 633 N N . ILE A 1 78 ? 1.614 17.453 10.234 1 98.81 78 ILE A N 1
ATOM 634 C CA . ILE A 1 78 ? 1.014 16.922 9.016 1 98.81 78 ILE A CA 1
ATOM 635 C C . ILE A 1 78 ? -0.069 15.906 9.375 1 98.81 78 ILE A C 1
ATOM 637 O O . ILE A 1 78 ? 0.18 14.961 10.141 1 98.81 78 ILE A O 1
ATOM 641 N N . VAL A 1 79 ? -1.271 16.094 8.867 1 98.88 79 VAL A N 1
ATOM 642 C CA . VAL A 1 79 ? -2.4 15.203 9.086 1 98.88 79 VAL A CA 1
ATOM 643 C C . VAL A 1 79 ? -2.691 14.414 7.816 1 98.88 79 VAL A C 1
ATOM 645 O O . VAL A 1 79 ? -2.912 14.992 6.75 1 98.88 79 VAL A O 1
ATOM 648 N N . TRP A 1 80 ? -2.641 13.141 7.93 1 98.88 80 TRP A N 1
ATOM 649 C CA . TRP A 1 80 ? -2.947 12.234 6.824 1 98.88 80 TRP A CA 1
ATOM 650 C C . TRP A 1 80 ? -4.332 11.617 6.992 1 98.88 80 TRP A C 1
ATOM 652 O O . TRP A 1 80 ? -4.625 11 8.023 1 98.88 80 TRP A O 1
ATOM 662 N N . ILE A 1 81 ? -5.18 11.758 6.012 1 98.81 81 ILE A N 1
ATOM 663 C CA . ILE A 1 81 ? -6.527 11.188 6.051 1 98.81 81 ILE A CA 1
ATOM 664 C C . ILE A 1 81 ? -6.738 10.273 4.844 1 98.81 81 ILE A C 1
ATOM 666 O O . ILE A 1 81 ? -6.582 10.703 3.699 1 98.81 81 ILE A O 1
ATOM 670 N N . TYR A 1 82 ? -7.098 9.023 5.098 1 98.25 82 TYR A N 1
ATOM 671 C CA . TYR A 1 82 ? -7.281 8.078 3.998 1 98.25 82 TYR A CA 1
ATOM 672 C C . TYR A 1 82 ? -8.086 6.867 4.445 1 98.25 82 TYR A C 1
ATOM 674 O O . TYR A 1 82 ? -8.164 6.57 5.641 1 98.25 82 TYR A O 1
ATOM 682 N N . PRO A 1 83 ? -8.719 6.188 3.475 1 97.5 83 PRO A N 1
ATOM 683 C CA . PRO A 1 83 ? -9.328 4.891 3.775 1 97.5 83 PRO A CA 1
ATOM 684 C C . PRO A 1 83 ? -8.312 3.744 3.76 1 97.5 83 PRO A C 1
ATOM 686 O O . PRO A 1 83 ? -7.309 3.814 3.049 1 97.5 83 PRO A O 1
ATOM 689 N N . VAL A 1 84 ? -8.578 2.746 4.555 1 97.56 84 VAL A N 1
ATOM 690 C CA . VAL A 1 84 ? -7.773 1.53 4.484 1 97.56 84 VAL A CA 1
ATOM 691 C C . VAL A 1 84 ? -8.383 0.567 3.467 1 97.56 84 VAL A C 1
ATOM 693 O O . VAL A 1 84 ? -9.5 0.073 3.66 1 97.56 84 VAL A O 1
ATOM 696 N N . TRP A 1 85 ? -7.719 0.352 2.352 1 96.31 85 TRP A N 1
ATOM 697 C CA . TRP A 1 85 ? -8.094 -0.601 1.314 1 96.31 85 TRP A CA 1
ATOM 698 C C . TRP A 1 85 ? -7.109 -1.764 1.257 1 96.31 85 TRP A C 1
ATOM 700 O O . TRP A 1 85 ? -5.906 -1.558 1.075 1 96.31 85 TRP A O 1
ATOM 710 N N . TRP A 1 86 ? -7.656 -2.953 1.466 1 95.81 86 TRP A N 1
ATOM 711 C CA . TRP A 1 86 ? -6.836 -4.16 1.475 1 95.81 86 TRP A CA 1
ATOM 712 C C . TRP A 1 86 ? -5.695 -4.039 2.477 1 95.81 86 TRP A C 1
ATOM 714 O O . TRP A 1 86 ? -4.559 -4.414 2.182 1 95.81 86 TRP A O 1
ATOM 724 N N . GLY A 1 87 ? -6.004 -3.379 3.572 1 97.25 87 GLY A N 1
ATOM 725 C CA . GLY A 1 87 ? -5.07 -3.328 4.688 1 97.25 87 GLY A CA 1
ATOM 726 C C . GLY A 1 87 ? -3.986 -2.281 4.512 1 97.25 87 GLY A C 1
ATOM 727 O O . GLY A 1 87 ? -3.035 -2.227 5.293 1 97.25 87 GLY A O 1
ATOM 728 N N . SER A 1 88 ? -4.066 -1.463 3.566 1 97.81 88 SER A N 1
ATOM 729 C CA . SER A 1 88 ? -3.07 -0.433 3.285 1 97.81 88 SER A CA 1
ATOM 730 C C . SER A 1 88 ? -3.723 0.827 2.725 1 97.81 88 SER A C 1
ATOM 732 O O . SER A 1 88 ? -4.945 0.966 2.758 1 97.81 88 SER A O 1
ATOM 734 N N . VAL A 1 89 ? -2.891 1.792 2.35 1 98.19 89 VAL A N 1
ATOM 735 C CA . VAL A 1 89 ? -3.357 3.047 1.767 1 98.19 89 VAL A CA 1
ATOM 736 C C . VAL A 1 89 ? -3.801 2.812 0.324 1 98.19 89 VAL A C 1
ATOM 738 O O . VAL A 1 89 ? -3.387 1.838 -0.309 1 98.19 89 VAL A O 1
ATOM 741 N N . PRO A 1 90 ? -4.688 3.697 -0.157 1 97.62 90 PRO A N 1
ATOM 742 C CA . PRO A 1 90 ? -5.047 3.605 -1.574 1 97.62 90 PRO A CA 1
ATOM 743 C C . PRO A 1 90 ? -3.844 3.77 -2.5 1 97.62 90 PRO A C 1
ATOM 745 O O . PRO A 1 90 ? -2.859 4.418 -2.131 1 97.62 90 PRO A O 1
ATOM 748 N N . ALA A 1 91 ? -3.957 3.266 -3.691 1 97.88 91 ALA A N 1
ATOM 749 C CA . ALA A 1 91 ? -2.875 3.336 -4.668 1 97.88 91 ALA A CA 1
ATOM 750 C C . ALA A 1 91 ? -2.465 4.781 -4.93 1 97.88 91 ALA A C 1
ATOM 752 O O . ALA A 1 91 ? -1.281 5.074 -5.121 1 97.88 91 ALA A O 1
ATOM 753 N N . LEU A 1 92 ? -3.42 5.637 -4.949 1 97.62 92 LEU A N 1
ATOM 754 C CA . LEU A 1 92 ? -3.154 7.055 -5.18 1 97.62 92 LEU A CA 1
ATOM 755 C C . LEU A 1 92 ? -2.195 7.605 -4.129 1 97.62 92 LEU A C 1
ATOM 757 O O . LEU A 1 92 ? -1.197 8.242 -4.469 1 97.62 92 LEU A O 1
ATOM 761 N N . LEU A 1 93 ? -2.512 7.344 -2.875 1 98.44 93 LEU A N 1
ATOM 762 C CA . LEU A 1 93 ? -1.661 7.812 -1.787 1 98.44 93 LEU A CA 1
ATOM 763 C C . LEU A 1 93 ? -0.309 7.109 -1.811 1 98.44 93 LEU A C 1
ATOM 765 O O . LEU A 1 93 ? 0.728 7.738 -1.58 1 98.44 93 LEU A O 1
ATOM 769 N N . LYS A 1 94 ? -0.346 5.797 -2.104 1 98.25 94 LYS A N 1
ATOM 770 C CA . LYS A 1 94 ? 0.913 5.066 -2.195 1 98.25 94 LYS A CA 1
ATOM 771 C C . LYS A 1 94 ? 1.821 5.664 -3.266 1 98.25 94 LYS A C 1
ATOM 773 O O . LYS A 1 94 ? 3.033 5.773 -3.068 1 98.25 94 LYS A O 1
ATOM 778 N N . GLY A 1 95 ? 1.23 5.926 -4.414 1 97.56 95 GLY A N 1
ATOM 779 C CA . GLY A 1 95 ? 1.991 6.57 -5.473 1 97.56 95 GLY A CA 1
ATOM 780 C C . GLY A 1 95 ? 2.57 7.91 -5.062 1 97.56 95 GLY A C 1
ATOM 781 O O . GLY A 1 95 ? 3.715 8.227 -5.391 1 97.56 95 GLY A O 1
ATOM 782 N N . PHE A 1 96 ? 1.794 8.711 -4.348 1 98.19 96 PHE A N 1
ATOM 783 C CA . PHE A 1 96 ? 2.25 10 -3.846 1 98.19 96 PHE A CA 1
ATOM 784 C C . PHE A 1 96 ? 3.467 9.828 -2.941 1 98.19 96 PHE A C 1
ATOM 786 O O . PHE A 1 96 ? 4.457 10.547 -3.086 1 98.19 96 PHE A O 1
ATOM 793 N N . LEU A 1 97 ? 3.416 8.867 -2.018 1 97.69 97 LEU A N 1
ATOM 794 C CA . LEU A 1 97 ? 4.531 8.594 -1.118 1 97.69 97 LEU A CA 1
ATOM 795 C C . LEU A 1 97 ? 5.77 8.164 -1.9 1 97.69 97 LEU A C 1
ATOM 797 O O . LEU A 1 97 ? 6.863 8.68 -1.664 1 97.69 97 LEU A O 1
ATOM 801 N N . ASP A 1 98 ? 5.566 7.281 -2.885 1 95.56 98 ASP A N 1
ATOM 802 C CA . ASP A 1 98 ? 6.668 6.754 -3.686 1 95.56 98 ASP A CA 1
ATOM 803 C C . ASP A 1 98 ? 7.359 7.867 -4.473 1 95.56 98 ASP A C 1
ATOM 805 O O . ASP A 1 98 ? 8.57 7.828 -4.68 1 95.56 98 ASP A O 1
ATOM 809 N N . ARG A 1 99 ? 6.574 8.836 -4.883 1 95.62 99 ARG A N 1
ATOM 810 C CA . ARG A 1 99 ? 7.074 9.852 -5.805 1 95.62 99 ARG A CA 1
ATOM 811 C C . ARG A 1 99 ? 7.613 11.055 -5.051 1 95.62 99 ARG A C 1
ATOM 813 O O . ARG A 1 99 ? 8.633 11.633 -5.438 1 95.62 99 ARG A O 1
ATOM 820 N N . VAL A 1 100 ? 7.023 11.406 -3.969 1 95.5 100 VAL A N 1
ATOM 821 C CA . VAL A 1 100 ? 7.336 12.648 -3.279 1 95.5 100 VAL A CA 1
ATOM 822 C C . VAL A 1 100 ? 8.484 12.43 -2.303 1 95.5 100 VAL A C 1
ATOM 824 O O . VAL A 1 100 ? 9.344 13.297 -2.129 1 95.5 100 VAL A O 1
ATOM 827 N N . LEU A 1 101 ? 8.5 11.273 -1.611 1 94 101 LEU A N 1
ATOM 828 C CA . LEU A 1 101 ? 9.492 11.008 -0.574 1 94 101 LEU A CA 1
ATOM 829 C C . LEU A 1 101 ? 10.734 10.352 -1.165 1 94 101 LEU A C 1
ATOM 831 O O . LEU A 1 101 ? 11.055 9.211 -0.829 1 94 101 LEU A O 1
ATOM 835 N N . ILE A 1 102 ? 11.445 11.094 -1.924 1 89.06 102 ILE A N 1
ATOM 836 C CA . ILE A 1 102 ? 12.648 10.594 -2.588 1 89.06 102 ILE A CA 1
ATOM 837 C C . ILE A 1 102 ? 13.883 10.93 -1.749 1 89.06 102 ILE A C 1
ATOM 839 O O . ILE A 1 102 ? 13.852 11.844 -0.924 1 89.06 102 ILE A O 1
ATOM 843 N N . PRO A 1 103 ? 14.914 10.188 -2.072 1 85 103 PRO A N 1
ATOM 844 C CA . PRO A 1 103 ? 16.172 10.523 -1.386 1 85 103 PRO A CA 1
ATOM 845 C C . PRO A 1 103 ? 16.625 11.953 -1.67 1 85 103 PRO A C 1
ATOM 847 O O . PRO A 1 103 ? 16.516 12.43 -2.803 1 85 103 PRO A O 1
ATOM 850 N N . GLY A 1 104 ? 17.172 12.633 -0.709 1 84.69 104 GLY A N 1
ATOM 851 C CA . GLY A 1 104 ? 17.562 14.031 -0.829 1 84.69 104 GLY A CA 1
ATOM 852 C C . GLY A 1 104 ? 16.516 14.992 -0.3 1 84.69 104 GLY A C 1
ATOM 853 O O . GLY A 1 104 ? 16.844 16.109 0.121 1 84.69 104 GLY A O 1
ATOM 854 N N . PHE A 1 105 ? 15.281 14.602 -0.374 1 87.69 105 PHE A N 1
ATOM 855 C CA . PHE A 1 105 ? 14.203 15.414 0.176 1 87.69 105 PHE A CA 1
ATOM 856 C C . PHE A 1 105 ? 13.82 14.938 1.57 1 87.69 105 PHE A C 1
ATOM 858 O O . PHE A 1 105 ? 13.922 15.688 2.541 1 87.69 105 PHE A O 1
ATOM 865 N N . ALA A 1 106 ? 13.477 13.641 1.613 1 83.69 106 ALA A N 1
ATOM 866 C CA . ALA A 1 106 ? 12.93 13.148 2.873 1 83.69 106 ALA A CA 1
ATOM 867 C C . ALA A 1 106 ? 14.023 12.516 3.734 1 83.69 106 ALA A C 1
ATOM 869 O O . ALA A 1 106 ? 13.922 12.516 4.965 1 83.69 106 ALA A O 1
ATOM 870 N N . PHE A 1 107 ? 14.953 11.969 3.041 1 82.12 107 PHE A N 1
ATOM 871 C CA . PHE A 1 107 ? 16.047 11.273 3.713 1 82.12 107 PHE A CA 1
ATOM 872 C C . PHE A 1 107 ? 17.266 11.172 2.803 1 82.12 107 PHE A C 1
ATOM 874 O O . PHE A 1 107 ? 17.188 11.477 1.611 1 82.12 107 PHE A O 1
ATOM 881 N N . LYS A 1 108 ? 18.344 10.898 3.402 1 82.56 108 LYS A N 1
ATOM 882 C CA . LYS A 1 108 ? 19.562 10.641 2.629 1 82.56 108 LYS A CA 1
ATOM 883 C C . LYS A 1 108 ? 20.359 9.484 3.225 1 82.56 108 LYS A C 1
ATOM 885 O O . LYS A 1 108 ? 20.688 9.5 4.41 1 82.56 108 LYS A O 1
ATOM 890 N N . ARG A 1 109 ? 20.641 8.562 2.322 1 74.62 109 ARG A N 1
ATOM 891 C CA . ARG A 1 109 ? 21.469 7.438 2.734 1 74.62 109 ARG A CA 1
ATOM 892 C C . ARG A 1 109 ? 22.938 7.844 2.822 1 74.62 109 ARG A C 1
ATOM 894 O O . ARG A 1 109 ? 23.438 8.578 1.968 1 74.62 109 ARG A O 1
ATOM 901 N N . ARG A 1 110 ? 23.453 7.5 3.953 1 74.19 110 ARG A N 1
ATOM 902 C CA . ARG A 1 110 ? 24.875 7.754 4.094 1 74.19 110 ARG A CA 1
ATOM 903 C C . ARG A 1 110 ? 25.703 6.699 3.355 1 74.19 110 ARG A C 1
ATOM 905 O O . ARG A 1 110 ? 25.438 5.5 3.492 1 74.19 110 ARG A O 1
ATOM 912 N N . GLU A 1 111 ? 26.562 7.18 2.533 1 67.69 111 GLU A N 1
ATOM 913 C CA . GLU A 1 111 ? 27.391 6.262 1.754 1 67.69 111 GLU A CA 1
ATOM 914 C C . GLU A 1 111 ? 28.156 5.305 2.66 1 67.69 111 GLU A C 1
ATOM 916 O O . GLU A 1 111 ? 28.812 5.734 3.611 1 67.69 111 GLU A O 1
ATOM 921 N N . GLY A 1 112 ? 28.016 4.043 2.361 1 65.25 112 GLY A N 1
ATOM 922 C CA . GLY A 1 112 ? 28.797 3.061 3.1 1 65.25 112 GLY A CA 1
ATOM 923 C C . GLY A 1 112 ? 28.219 2.752 4.469 1 65.25 112 GLY A C 1
ATOM 924 O O . GLY A 1 112 ? 28.906 2.16 5.312 1 65.25 112 GLY A O 1
ATOM 925 N N . SER A 1 113 ? 27.203 3.408 4.852 1 65.94 113 SER A N 1
ATOM 926 C CA . SER A 1 113 ? 26.609 3.207 6.172 1 65.94 113 SER A CA 1
ATOM 927 C C . SER A 1 113 ? 25.188 2.682 6.066 1 65.94 113 SER A C 1
ATOM 929 O O . SER A 1 113 ? 24.516 2.877 5.043 1 65.94 113 SER A O 1
ATOM 931 N N . VAL A 1 114 ? 24.953 1.953 7.102 1 67 114 VAL A N 1
ATOM 932 C CA . VAL A 1 114 ? 23.578 1.469 7.203 1 67 114 VAL A CA 1
ATOM 933 C C . VAL A 1 114 ? 22.672 2.584 7.723 1 67 114 VAL A C 1
ATOM 935 O O . VAL A 1 114 ? 21.453 2.512 7.586 1 67 114 VAL A O 1
ATOM 938 N N . TRP A 1 115 ? 23.297 3.67 8.109 1 73.5 115 TRP A N 1
ATOM 939 C CA . TRP A 1 115 ? 22.547 4.77 8.719 1 73.5 115 TRP A CA 1
ATOM 940 C C . TRP A 1 115 ? 22.125 5.781 7.66 1 73.5 115 TRP A C 1
ATOM 942 O O . TRP A 1 115 ? 22.688 5.82 6.562 1 73.5 115 TRP A O 1
ATOM 952 N N . TRP A 1 116 ? 21 6.441 7.957 1 78.25 116 TRP A N 1
ATOM 953 C CA . TRP A 1 116 ? 20.5 7.469 7.051 1 78.25 116 TRP A CA 1
ATOM 954 C C . TRP A 1 116 ? 20.156 8.742 7.812 1 78.25 116 TRP A C 1
ATOM 956 O O . TRP A 1 116 ? 19.906 8.703 9.023 1 78.25 116 TRP A O 1
ATOM 966 N N . ASP A 1 117 ? 20.234 9.859 7.09 1 84.81 117 ASP A N 1
ATOM 967 C CA . ASP A 1 117 ? 19.828 11.148 7.652 1 84.81 117 ASP A CA 1
ATOM 968 C C . ASP A 1 117 ? 18.344 11.391 7.461 1 84.81 117 ASP A C 1
ATOM 970 O O . ASP A 1 117 ? 17.797 11.102 6.395 1 84.81 117 ASP A O 1
ATOM 974 N N . LYS A 1 118 ? 17.75 11.906 8.516 1 90.12 118 LYS A N 1
ATOM 975 C CA . LYS A 1 118 ? 16.328 12.273 8.492 1 90.12 118 LYS A CA 1
ATOM 976 C C . LYS A 1 118 ? 16.156 13.758 8.211 1 90.12 118 LYS A C 1
ATOM 978 O O . LYS A 1 118 ? 16.656 14.602 8.961 1 90.12 118 LYS A O 1
ATOM 983 N N . PHE A 1 119 ? 15.336 14.039 7.152 1 89.19 119 PHE A N 1
ATOM 984 C CA . PHE A 1 119 ? 15.297 15.438 6.734 1 89.19 119 PHE A CA 1
ATOM 985 C C . PHE A 1 119 ? 13.984 16.094 7.152 1 89.19 119 PHE A C 1
ATOM 987 O O . PHE A 1 119 ? 13.797 17.297 6.977 1 89.19 119 PHE A O 1
ATOM 994 N N . LEU A 1 120 ? 13.094 15.344 7.793 1 95.5 120 LEU A N 1
ATOM 995 C CA . LEU A 1 120 ? 11.805 15.922 8.156 1 95.5 120 LEU A CA 1
ATOM 996 C C . LEU A 1 120 ? 11.633 15.961 9.672 1 95.5 120 LEU A C 1
ATOM 998 O O . LEU A 1 120 ? 10.508 15.969 10.18 1 95.5 120 LEU A O 1
ATOM 1002 N N . THR A 1 121 ? 12.742 15.984 10.305 1 94.56 121 THR A N 1
ATOM 1003 C CA . THR A 1 121 ? 12.742 16.094 11.758 1 94.56 121 THR A CA 1
ATOM 1004 C C . THR A 1 121 ? 12.094 17.406 12.203 1 94.56 121 THR A C 1
ATOM 1006 O O . THR A 1 121 ? 12.055 18.375 11.445 1 94.56 121 THR A O 1
ATOM 1009 N N . GLY A 1 122 ? 11.539 17.344 13.398 1 95.12 122 GLY A N 1
ATOM 1010 C CA . GLY A 1 122 ? 10.93 18.547 13.953 1 95.12 122 GLY A CA 1
ATOM 1011 C C . GLY A 1 122 ? 9.445 18.656 13.656 1 95.12 122 GLY A C 1
ATOM 1012 O O . GLY A 1 122 ? 8.781 19.594 14.125 1 95.12 122 GLY A O 1
ATOM 1013 N N . ARG A 1 123 ? 8.938 17.734 12.93 1 97.31 123 ARG A N 1
ATOM 1014 C CA . ARG A 1 123 ? 7.52 17.719 12.594 1 97.31 123 ARG A CA 1
ATOM 1015 C C . ARG A 1 123 ? 6.797 16.609 13.344 1 97.31 123 ARG A C 1
ATOM 1017 O O . ARG A 1 123 ? 7.402 15.594 13.695 1 97.31 123 ARG A O 1
ATOM 1024 N N . SER A 1 124 ? 5.547 16.859 13.617 1 98.31 124 SER A N 1
ATOM 1025 C CA . SER A 1 124 ? 4.66 15.844 14.164 1 98.31 124 SER A CA 1
ATOM 1026 C C . SER A 1 124 ? 3.578 15.461 13.156 1 98.31 124 SER A C 1
ATOM 1028 O O . SER A 1 124 ? 3.428 16.109 12.117 1 98.31 124 SER A O 1
ATOM 1030 N N . SER A 1 125 ? 2.912 14.359 13.445 1 98.69 125 SER A N 1
ATOM 1031 C CA . SER A 1 125 ? 1.9 13.922 12.492 1 98.69 125 SER A CA 1
ATOM 1032 C C . SER A 1 125 ? 0.752 13.203 13.188 1 98.69 125 SER A C 1
ATOM 1034 O O . SER A 1 125 ? 0.912 12.711 14.312 1 98.69 125 SER A O 1
ATOM 1036 N N . ARG A 1 126 ? -0.38 13.273 12.555 1 98.69 126 ARG A N 1
ATOM 1037 C CA . ARG A 1 126 ? -1.533 12.445 12.906 1 98.69 126 ARG A CA 1
ATOM 1038 C C . ARG A 1 126 ? -2.07 11.711 11.68 1 98.69 126 ARG A C 1
ATOM 1040 O O . ARG A 1 126 ? -2.236 12.312 10.617 1 98.69 126 ARG A O 1
ATOM 1047 N N . ILE A 1 127 ? -2.256 10.43 11.898 1 98.81 127 ILE A N 1
ATOM 1048 C CA . ILE A 1 127 ? -2.918 9.594 10.898 1 98.81 127 ILE A CA 1
ATOM 1049 C C . ILE A 1 127 ? -4.387 9.406 11.281 1 98.81 127 ILE A C 1
ATOM 1051 O O . ILE A 1 127 ? -4.695 9.016 12.406 1 98.81 127 ILE A O 1
ATOM 1055 N N . ILE A 1 128 ? -5.285 9.75 10.383 1 98.81 128 ILE A N 1
ATOM 1056 C CA . ILE A 1 128 ? -6.711 9.477 10.523 1 98.81 128 ILE A CA 1
ATOM 1057 C C . ILE A 1 128 ? -7.164 8.539 9.398 1 98.81 128 ILE A C 1
ATOM 1059 O O . ILE A 1 128 ? -7.332 8.977 8.258 1 98.81 128 ILE A O 1
ATOM 1063 N N . SER A 1 129 ? -7.34 7.289 9.758 1 98.5 129 SER A N 1
ATOM 1064 C CA . SER A 1 129 ? -7.727 6.305 8.75 1 98.5 129 SER A CA 1
ATOM 1065 C C . SER A 1 129 ? -9.133 5.777 9.008 1 98.5 129 SER A C 1
ATOM 1067 O O . SER A 1 129 ? -9.578 5.699 10.156 1 98.5 129 SER A O 1
ATOM 1069 N N . THR A 1 130 ? -9.852 5.492 7.93 1 97.75 130 THR A N 1
ATOM 1070 C CA . THR A 1 130 ? -11.188 4.926 8.016 1 97.75 130 THR A CA 1
ATOM 1071 C C . THR A 1 130 ? -11.211 3.498 7.473 1 97.75 130 THR A C 1
ATOM 1073 O O . THR A 1 130 ? -10.391 3.141 6.625 1 97.75 130 THR A O 1
ATOM 1076 N N . MET A 1 131 ? -12.086 2.691 8.016 1 95.81 131 MET A N 1
ATOM 1077 C CA . MET A 1 131 ? -12.203 1.304 7.574 1 95.81 131 MET A CA 1
ATOM 1078 C C . MET A 1 131 ? -13.625 0.784 7.77 1 95.81 131 MET A C 1
ATOM 1080 O O . MET A 1 131 ? -14.43 1.409 8.461 1 95.81 131 MET A O 1
ATOM 1084 N N . ASP A 1 132 ? -13.906 -0.383 7.137 1 92 132 ASP A N 1
ATOM 1085 C CA . ASP A 1 132 ? -15.25 -0.949 7.199 1 92 132 ASP A CA 1
ATOM 1086 C C . ASP A 1 132 ? -15.344 -2.027 8.273 1 92 132 ASP A C 1
ATOM 1088 O O . ASP A 1 132 ? -16.391 -2.662 8.438 1 92 132 ASP A O 1
ATOM 1092 N N . GLN A 1 133 ? -14.297 -2.301 8.977 1 92.25 133 GLN A N 1
ATOM 1093 C CA . GLN A 1 133 ? -14.266 -3.211 10.117 1 92.25 133 GLN A CA 1
ATOM 1094 C C . GLN A 1 133 ? -13.859 -2.48 11.391 1 92.25 133 GLN A C 1
ATOM 1096 O O . GLN A 1 133 ? -13.281 -1.396 11.336 1 92.25 133 GLN A O 1
ATOM 1101 N N . PRO A 1 134 ? -14.234 -3.086 12.547 1 94.19 134 PRO A N 1
ATOM 1102 C CA . PRO A 1 134 ? -13.805 -2.436 13.781 1 94.19 134 PRO A CA 1
ATOM 1103 C C . PRO A 1 134 ? -12.289 -2.291 13.875 1 94.19 134 PRO A C 1
ATOM 1105 O O . PRO A 1 134 ? -11.555 -3.227 13.547 1 94.19 134 PRO A O 1
ATOM 1108 N N . ALA A 1 135 ? -11.891 -1.115 14.352 1 94.94 135 ALA A N 1
ATOM 1109 C CA . ALA A 1 135 ? -10.461 -0.81 14.43 1 94.94 135 ALA A CA 1
ATOM 1110 C C . ALA A 1 135 ? -9.734 -1.814 15.32 1 94.94 135 ALA A C 1
ATOM 1112 O O . ALA A 1 135 ? -8.594 -2.197 15.031 1 94.94 135 ALA A O 1
ATOM 1113 N N . TRP A 1 136 ? -10.391 -2.211 16.406 1 94.5 136 TRP A N 1
ATOM 1114 C CA . TRP A 1 136 ? -9.758 -3.148 17.328 1 94.5 136 TRP A CA 1
ATOM 1115 C C . TRP A 1 136 ? -9.5 -4.492 16.641 1 94.5 136 TRP A C 1
ATOM 1117 O O . TRP A 1 136 ? -8.508 -5.164 16.938 1 94.5 136 TRP A O 1
ATOM 1127 N N . TYR A 1 137 ? -10.383 -4.992 15.781 1 93.62 137 TYR A N 1
ATOM 1128 C CA . TYR A 1 137 ? -10.227 -6.234 15.031 1 93.62 137 TYR A CA 1
ATOM 1129 C C . TYR A 1 137 ? -9.078 -6.133 14.039 1 93.62 137 TYR A C 1
ATOM 1131 O O . TYR A 1 137 ? -8.289 -7.07 13.898 1 93.62 137 TYR A O 1
ATOM 1139 N N . PHE A 1 138 ? -8.992 -4.953 13.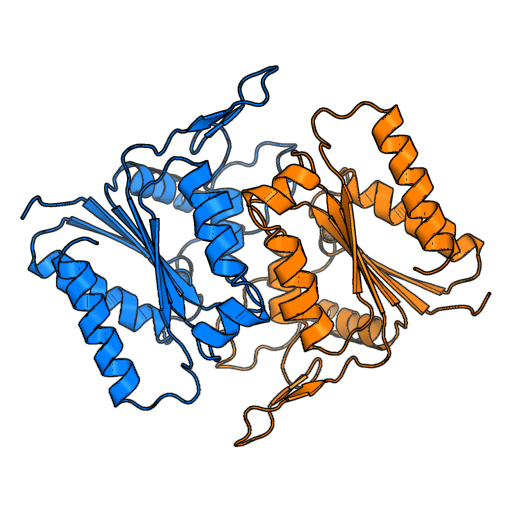406 1 95.19 138 PHE A N 1
ATOM 1140 C CA . PHE A 1 138 ? -7.918 -4.68 12.461 1 95.19 138 PHE A CA 1
ATOM 1141 C C . PHE A 1 138 ? -6.559 -4.789 13.141 1 95.19 138 PHE A C 1
ATOM 1143 O O . PHE A 1 138 ? -5.613 -5.324 12.562 1 95.19 138 PHE A O 1
ATOM 1150 N N . TRP A 1 139 ? -6.52 -4.305 14.297 1 94 139 TRP A N 1
ATOM 1151 C CA . TRP A 1 139 ? -5.281 -4.312 15.07 1 94 139 TRP A CA 1
ATOM 1152 C C . TRP A 1 139 ? -4.953 -5.719 15.555 1 94 139 TRP A C 1
ATOM 1154 O O . TRP A 1 139 ? -3.848 -6.219 15.32 1 94 139 TRP A O 1
ATOM 1164 N N . LEU A 1 140 ? -5.867 -6.438 16.125 1 93.81 140 LEU A N 1
ATOM 1165 C CA . LEU A 1 140 ? -5.617 -7.711 16.781 1 93.81 140 LEU A CA 1
ATOM 1166 C C . LEU A 1 140 ? -5.473 -8.836 15.766 1 93.81 140 LEU A C 1
ATOM 1168 O O . LEU A 1 140 ? -4.613 -9.711 15.914 1 93.81 140 LEU A O 1
ATOM 1172 N N . VAL A 1 141 ? -6.262 -8.789 14.727 1 92.25 141 VAL A N 1
ATOM 1173 C CA . VAL A 1 141 ? -6.34 -9.922 13.805 1 92.25 141 VAL A CA 1
ATOM 1174 C C . VAL A 1 141 ? -5.348 -9.734 12.664 1 92.25 141 VAL A C 1
ATOM 1176 O O . VAL A 1 141 ? -4.613 -10.656 12.312 1 92.25 141 VAL A O 1
ATOM 1179 N N . TYR A 1 142 ? -5.316 -8.531 12.195 1 94.06 142 TYR A N 1
ATOM 1180 C CA . TYR A 1 142 ? -4.512 -8.328 11 1 94.06 142 TYR A CA 1
ATOM 1181 C C . TYR A 1 142 ? -3.18 -7.672 11.336 1 94.06 142 TYR A C 1
ATOM 1183 O O . TYR A 1 142 ? -2.268 -7.633 10.508 1 94.06 142 TYR A O 1
ATOM 1191 N N . GLY A 1 143 ? -3.02 -7.086 12.531 1 95 143 GLY A N 1
ATOM 1192 C CA . GLY A 1 143 ? -1.779 -6.445 12.938 1 95 143 GLY A CA 1
ATOM 1193 C C . GLY A 1 143 ? -1.644 -5.027 12.422 1 95 143 GLY A C 1
ATOM 1194 O O . GLY A 1 143 ? -0.532 -4.504 12.312 1 95 143 GLY A O 1
ATOM 1195 N N . GLU A 1 144 ? -2.756 -4.438 11.93 1 96.75 144 GLU A N 1
ATOM 1196 C CA . GLU A 1 144 ? -2.891 -3.053 11.5 1 96.75 144 GLU A CA 1
ATOM 1197 C C . GLU A 1 144 ? -1.788 -2.672 10.516 1 96.75 144 GLU A C 1
ATOM 1199 O O . GLU A 1 144 ? -1.069 -1.694 10.727 1 96.75 144 GLU A O 1
ATOM 1204 N N . PRO A 1 145 ? -1.632 -3.33 9.414 1 97.88 145 PRO A N 1
ATOM 1205 C CA . PRO A 1 145 ? -0.511 -3.111 8.5 1 97.88 145 PRO A CA 1
ATOM 1206 C C . PRO A 1 145 ? -0.467 -1.688 7.949 1 97.88 145 PRO A C 1
ATOM 1208 O O . PRO A 1 145 ? 0.615 -1.119 7.785 1 97.88 145 PRO A O 1
ATOM 1211 N N . SER A 1 146 ? -1.587 -1.139 7.676 1 98.06 146 SER A N 1
ATOM 1212 C CA . SER A 1 146 ? -1.618 0.225 7.156 1 98.06 146 SER A CA 1
ATOM 1213 C C . SER A 1 146 ? -1.017 1.21 8.156 1 98.06 146 SER A C 1
ATOM 1215 O O . SER A 1 146 ? -0.202 2.057 7.785 1 98.06 146 SER A O 1
ATOM 1217 N N . ASN A 1 147 ? -1.424 1.116 9.453 1 97.69 147 ASN A N 1
ATOM 1218 C CA . ASN A 1 147 ? -0.925 2.004 10.492 1 97.69 147 ASN A CA 1
ATOM 1219 C C . ASN A 1 147 ? 0.579 1.842 10.695 1 97.69 147 ASN A C 1
ATOM 1221 O O . ASN A 1 147 ? 1.305 2.83 10.812 1 97.69 147 ASN A O 1
ATOM 1225 N N . ARG A 1 148 ? 1.002 0.583 10.711 1 97.31 148 ARG A N 1
ATOM 1226 C CA . ARG A 1 148 ? 2.424 0.311 10.898 1 97.31 148 ARG A CA 1
ATOM 1227 C C . ARG A 1 148 ? 3.24 0.854 9.734 1 97.31 148 ARG A C 1
ATOM 1229 O O . ARG A 1 148 ? 4.305 1.442 9.93 1 97.31 148 ARG A O 1
ATOM 1236 N N . MET A 1 149 ? 2.736 0.61 8.602 1 98.12 149 MET A N 1
ATOM 1237 C CA . MET A 1 149 ? 3.416 1.119 7.414 1 98.12 149 MET A CA 1
ATOM 1238 C C . MET A 1 149 ? 3.58 2.633 7.488 1 98.12 149 MET A C 1
ATOM 1240 O O . MET A 1 149 ? 4.699 3.143 7.465 1 98.12 149 MET A O 1
ATOM 1244 N N . MET A 1 150 ? 2.533 3.354 7.688 1 98.56 150 MET A N 1
ATOM 1245 C CA . MET A 1 150 ? 2.559 4.812 7.656 1 98.56 150 MET A CA 1
ATOM 1246 C C . MET A 1 150 ? 3.369 5.367 8.82 1 98.56 150 MET A C 1
ATOM 1248 O O . MET A 1 150 ? 4.223 6.234 8.633 1 98.56 150 MET A O 1
ATOM 1252 N N . LYS A 1 151 ? 3.135 4.855 9.977 1 98.44 151 LYS A N 1
ATOM 1253 C CA . LYS A 1 151 ? 3.771 5.41 11.172 1 98.44 151 LYS A CA 1
ATOM 1254 C C . LYS A 1 151 ? 5.262 5.09 11.195 1 98.44 151 LYS A C 1
ATOM 1256 O O . LYS A 1 151 ? 6.094 5.984 11.352 1 98.44 151 LYS A O 1
ATOM 1261 N N . ARG A 1 152 ? 5.617 3.842 10.898 1 97.25 152 ARG A N 1
ATOM 1262 C CA . ARG A 1 152 ? 6.98 3.404 11.172 1 97.25 152 ARG A CA 1
ATOM 1263 C C . ARG A 1 152 ? 7.844 3.5 9.922 1 97.25 152 ARG A C 1
ATOM 1265 O O . ARG A 1 152 ? 8.938 4.07 9.953 1 97.25 152 ARG A O 1
ATOM 1272 N N . THR A 1 153 ? 7.348 2.982 8.852 1 96.94 153 THR A N 1
ATOM 1273 C CA . THR A 1 153 ? 8.211 2.838 7.684 1 96.94 153 THR A CA 1
ATOM 1274 C C . THR A 1 153 ? 8.203 4.113 6.844 1 96.94 153 THR A C 1
ATOM 1276 O O . THR A 1 153 ? 9.078 4.312 6 1 96.94 153 THR A O 1
ATOM 1279 N N . VAL A 1 154 ? 7.238 4.98 7.086 1 97.62 154 VAL A N 1
ATOM 1280 C CA . VAL A 1 154 ? 7.18 6.207 6.293 1 97.62 154 VAL A CA 1
ATOM 1281 C C . VAL A 1 154 ? 7.527 7.406 7.168 1 97.62 154 VAL A C 1
ATOM 1283 O O . VAL A 1 154 ? 8.602 8 7.027 1 97.62 154 VAL A O 1
ATOM 1286 N N . LEU A 1 155 ? 6.676 7.684 8.164 1 98.25 155 LEU A N 1
ATOM 1287 C CA . LEU A 1 155 ? 6.754 8.961 8.867 1 98.25 155 LEU A CA 1
ATOM 1288 C C . LEU A 1 155 ? 7.93 8.977 9.844 1 98.25 155 LEU A C 1
ATOM 1290 O O . LEU A 1 155 ? 8.781 9.859 9.773 1 98.25 155 LEU A O 1
ATOM 1294 N N . GLU A 1 156 ? 8.023 8 10.688 1 97.25 156 GLU A N 1
ATOM 1295 C CA . GLU A 1 156 ? 9.125 7.961 11.641 1 97.25 156 GLU A CA 1
ATOM 1296 C C . GLU A 1 156 ? 10.461 7.742 10.938 1 97.25 156 GLU A C 1
ATOM 1298 O O . GLU A 1 156 ? 11.492 8.258 11.375 1 97.25 156 GLU A O 1
ATOM 1303 N N . PHE A 1 157 ? 10.453 6.996 9.859 1 94.69 157 PHE A N 1
ATOM 1304 C CA . PHE A 1 157 ? 11.656 6.793 9.07 1 94.69 157 PHE A CA 1
ATOM 1305 C C . PHE A 1 157 ? 12.203 8.125 8.562 1 94.69 157 PHE A C 1
ATOM 1307 O O . PHE A 1 157 ? 13.422 8.32 8.531 1 94.69 157 PHE A O 1
ATOM 1314 N N . CYS A 1 158 ? 11.312 9.008 8.203 1 95.94 158 CYS A N 1
ATOM 1315 C CA . CYS A 1 158 ? 11.719 10.297 7.652 1 95.94 158 CYS A CA 1
ATOM 1316 C C . CYS A 1 158 ? 12.016 11.297 8.766 1 95.94 158 CYS A C 1
ATOM 1318 O O . CYS A 1 158 ? 12.422 12.43 8.5 1 95.94 158 CYS A O 1
ATOM 1320 N N . GLY A 1 159 ? 11.734 10.938 10.023 1 96.06 159 GLY A N 1
ATOM 1321 C CA . GLY A 1 159 ? 12.086 11.781 11.156 1 96.06 159 GLY A CA 1
ATOM 1322 C C . GLY A 1 159 ? 10.883 12.438 11.805 1 96.06 159 GLY A C 1
ATOM 1323 O O . GLY A 1 159 ? 11.023 13.156 12.797 1 96.06 159 GLY A O 1
ATOM 1324 N N . ILE A 1 160 ? 9.719 12.219 11.32 1 97.62 160 ILE A N 1
ATOM 1325 C CA . ILE A 1 160 ? 8.508 12.836 11.859 1 97.62 160 ILE A CA 1
ATOM 1326 C C . ILE A 1 160 ? 8.094 12.133 13.148 1 97.62 160 ILE A C 1
ATOM 1328 O O . ILE A 1 160 ? 7.859 10.922 13.148 1 97.62 160 ILE A O 1
ATOM 1332 N N . LYS A 1 161 ? 8.078 12.883 14.188 1 96.62 161 LYS A N 1
ATOM 1333 C CA . LYS A 1 161 ? 7.734 12.391 15.516 1 96.62 161 LYS A CA 1
ATOM 1334 C C . LYS A 1 161 ? 7.297 13.531 16.438 1 96.62 161 LYS A C 1
ATOM 1336 O O . LYS A 1 161 ? 7.867 14.617 16.391 1 96.62 161 LYS A O 1
ATOM 1341 N N . PRO A 1 162 ? 6.285 13.281 17.203 1 98.06 162 PRO A N 1
ATOM 1342 C CA . PRO A 1 162 ? 5.512 12.055 17.406 1 98.06 162 PRO A CA 1
ATOM 1343 C C . PRO A 1 162 ? 4.469 11.828 16.312 1 98.06 162 PRO A C 1
ATOM 1345 O O . PRO A 1 162 ? 4.082 12.773 15.617 1 98.06 162 PRO A O 1
ATOM 1348 N N . VAL A 1 163 ? 4.133 10.602 16.094 1 98.56 163 VAL A N 1
ATOM 1349 C CA . VAL A 1 163 ? 3.064 10.219 15.18 1 98.56 163 VAL A CA 1
ATOM 1350 C C . VAL A 1 163 ? 1.913 9.586 15.953 1 98.56 163 VAL A C 1
ATOM 1352 O O . VAL A 1 163 ? 2.088 8.547 16.594 1 98.56 163 VAL A O 1
ATOM 1355 N N . GLN A 1 164 ? 0.756 10.219 15.898 1 98.56 164 GLN A N 1
ATOM 1356 C CA . GLN A 1 164 ? -0.445 9.672 16.516 1 98.56 164 GLN A CA 1
ATOM 1357 C C . GLN A 1 164 ? -1.359 9.031 15.477 1 98.56 164 GLN A C 1
ATOM 1359 O O . GLN A 1 164 ? -1.431 9.492 14.336 1 98.56 164 GLN A O 1
ATOM 1364 N N . VAL A 1 165 ? -2.047 7.984 15.922 1 98.56 165 VAL A N 1
ATOM 1365 C CA . VAL A 1 165 ? -2.881 7.238 14.984 1 98.56 165 VAL A CA 1
ATOM 1366 C C . VAL A 1 165 ? -4.324 7.215 15.484 1 98.56 165 VAL A C 1
ATOM 1368 O O . VAL A 1 165 ? -4.578 6.895 16.656 1 98.56 165 VAL A O 1
ATOM 1371 N N . THR A 1 166 ? -5.246 7.574 14.672 1 98.62 166 THR A N 1
ATOM 1372 C CA . THR A 1 166 ? -6.684 7.457 14.883 1 98.62 166 THR A CA 1
ATOM 1373 C C . THR A 1 166 ? -7.324 6.598 13.789 1 98.62 166 THR A C 1
ATOM 1375 O O . THR A 1 166 ? -7.375 6.996 12.625 1 98.62 166 THR A O 1
ATOM 1378 N N . SER A 1 167 ? -7.715 5.43 14.172 1 98.38 167 SER A N 1
ATOM 1379 C CA . SER A 1 167 ? -8.398 4.523 13.25 1 98.38 167 SER A CA 1
ATOM 1380 C C . SER A 1 167 ? -9.898 4.504 13.508 1 98.38 167 SER A C 1
ATOM 1382 O O . SER A 1 167 ? -10.344 4.246 14.625 1 98.38 167 SER A O 1
ATOM 1384 N N . ILE A 1 168 ? -10.672 4.754 12.461 1 98.06 168 ILE A N 1
ATOM 1385 C CA . ILE A 1 168 ? -12.117 4.902 12.594 1 98.06 168 ILE A CA 1
ATOM 1386 C C . ILE A 1 168 ? -12.82 3.785 11.828 1 98.06 168 ILE A C 1
ATOM 1388 O O . ILE A 1 168 ? -12.688 3.682 10.602 1 98.06 168 ILE A O 1
ATOM 1392 N N . GLY A 1 169 ? -13.547 2.988 12.445 1 94.81 169 GLY A N 1
ATOM 1393 C CA . GLY A 1 169 ? -14.359 1.95 11.836 1 94.81 169 GLY A CA 1
ATOM 1394 C C . GLY A 1 169 ? -15.258 1.239 12.82 1 94.81 169 GLY A C 1
ATOM 1395 O O . GLY A 1 169 ? -15.086 1.367 14.039 1 94.81 169 GLY A O 1
ATOM 1396 N N . PRO A 1 170 ? -16.344 0.646 12.367 1 94.88 170 PRO A N 1
ATOM 1397 C CA . PRO A 1 170 ? -16.719 0.422 10.969 1 94.88 170 PRO A CA 1
ATOM 1398 C C . PRO A 1 170 ? -17.516 1.583 10.383 1 94.88 170 PRO A C 1
ATOM 1400 O O . PRO A 1 170 ? -18.391 2.129 11.047 1 94.88 170 PRO A O 1
ATOM 1403 N N . ILE A 1 171 ? -17.219 1.945 9.07 1 92.81 171 ILE A N 1
ATOM 1404 C CA . ILE A 1 171 ? -17.859 3.096 8.453 1 92.81 171 ILE A CA 1
ATOM 1405 C C . ILE A 1 171 ? -19.125 2.645 7.711 1 92.81 171 ILE A C 1
ATOM 1407 O O . ILE A 1 171 ? -20.188 3.23 7.875 1 92.81 171 ILE A O 1
ATOM 1411 N N . ARG A 1 172 ? -19.047 1.637 6.844 1 84.5 172 ARG A N 1
ATOM 1412 C CA . ARG A 1 172 ? -20.109 1.206 5.953 1 84.5 172 ARG A CA 1
ATOM 1413 C C . ARG A 1 172 ? -21.406 0.974 6.727 1 84.5 172 ARG A C 1
ATOM 1415 O O . ARG A 1 172 ? -22.484 1.39 6.289 1 84.5 172 ARG A O 1
ATOM 1422 N N . MET A 1 173 ? -21.359 0.443 7.859 1 84.38 173 MET A N 1
ATOM 1423 C CA . MET A 1 173 ? -22.578 0.094 8.602 1 84.38 173 MET A CA 1
ATOM 1424 C C . MET A 1 173 ? -22.797 1.059 9.758 1 84.38 173 MET A C 1
ATOM 1426 O O . MET A 1 173 ? -23.641 0.807 10.625 1 84.38 173 MET A O 1
ATOM 1430 N N . SER A 1 174 ? -22.141 2.141 9.672 1 89.56 174 SER A N 1
ATOM 1431 C CA . SER A 1 174 ? -22.219 3.055 10.805 1 89.56 174 SER A CA 1
ATOM 1432 C C . SER A 1 174 ? -23.453 3.947 10.711 1 89.56 174 SER A C 1
ATOM 1434 O O . SER A 1 174 ? -23.938 4.227 9.609 1 89.56 174 SER A O 1
ATOM 1436 N N . LYS A 1 175 ? -23.984 4.27 11.945 1 92.31 175 LYS A N 1
ATOM 1437 C CA . LYS A 1 175 ? -25.094 5.211 12.047 1 92.31 175 LYS A CA 1
ATOM 1438 C C . LYS A 1 175 ? -24.609 6.652 11.945 1 92.31 175 LYS A C 1
ATOM 1440 O O . LYS A 1 175 ? -23.422 6.926 12.148 1 92.31 175 LYS A O 1
ATOM 1445 N N . GLU A 1 176 ? -25.5 7.531 11.625 1 94.5 176 GLU A N 1
ATOM 1446 C CA . GLU A 1 176 ? -25.172 8.953 11.492 1 94.5 176 GLU A CA 1
ATOM 1447 C C . GLU A 1 176 ? -24.547 9.5 12.766 1 94.5 176 GLU A C 1
ATOM 1449 O O . GLU A 1 176 ? -23.609 10.305 12.703 1 94.5 176 GLU A O 1
ATOM 1454 N N . LYS A 1 177 ? -25.094 9.133 13.805 1 96.56 177 LYS A N 1
ATOM 1455 C CA . LYS A 1 177 ? -24.594 9.617 15.086 1 96.56 177 LYS A CA 1
ATOM 1456 C C . LYS A 1 177 ? -23.125 9.242 15.266 1 96.56 177 LYS A C 1
ATOM 1458 O O . LYS A 1 177 ? -22.344 10.023 15.812 1 96.56 177 LYS A O 1
ATOM 1463 N N . PHE A 1 178 ? -22.734 8.078 14.883 1 96.62 178 PHE A N 1
ATOM 1464 C CA . PHE A 1 178 ? -21.344 7.621 14.938 1 96.62 178 PHE A CA 1
ATOM 1465 C C . PHE A 1 178 ? -20.438 8.547 14.125 1 96.62 178 PHE A C 1
ATOM 1467 O O . PHE A 1 178 ? -19.391 8.977 14.602 1 96.62 178 PHE A O 1
ATOM 1474 N N . ARG A 1 179 ? -20.875 8.844 12.961 1 97.06 179 ARG A N 1
ATOM 1475 C CA . ARG A 1 179 ? -20.109 9.703 12.062 1 97.06 179 ARG A CA 1
ATOM 1476 C C . ARG A 1 179 ? -20.016 11.125 12.602 1 97.06 179 ARG A C 1
ATOM 1478 O O . ARG A 1 179 ? -18.953 11.742 12.555 1 97.06 179 ARG A O 1
ATOM 1485 N N . GLU A 1 180 ? -21.094 11.594 13.125 1 97.56 180 GLU A N 1
ATOM 1486 C CA . GLU A 1 180 ? -21.109 12.93 13.703 1 97.56 180 GLU A CA 1
ATOM 1487 C C . GLU A 1 180 ? -20.156 13.039 14.891 1 97.56 180 GLU A C 1
ATOM 1489 O O . GLU A 1 180 ? -19.469 14.047 15.055 1 97.56 180 GLU A O 1
ATOM 1494 N N . ASN A 1 181 ? -20.156 12.055 15.672 1 98.19 181 ASN A N 1
ATOM 1495 C CA . ASN A 1 181 ? -19.25 12.031 16.812 1 98.19 181 ASN A CA 1
ATOM 1496 C C . ASN A 1 181 ? -17.797 12.109 16.391 1 98.19 181 ASN A C 1
ATOM 1498 O O . ASN A 1 181 ? -17 12.812 17 1 98.19 181 ASN A O 1
ATOM 1502 N N . TRP A 1 182 ? -17.484 11.414 15.375 1 98.38 182 TRP A N 1
ATOM 1503 C CA . TRP A 1 182 ? -16.109 11.43 14.906 1 98.38 182 TRP A CA 1
ATOM 1504 C C . TRP A 1 182 ? -15.758 12.758 14.25 1 98.38 182 TRP A C 1
ATOM 1506 O O . TRP A 1 182 ? -14.625 13.234 14.352 1 98.38 182 TRP A O 1
ATOM 1516 N N . LEU A 1 183 ? -16.766 13.336 13.594 1 98.5 183 LEU A N 1
ATOM 1517 C CA . LEU A 1 183 ? -16.531 14.664 13.047 1 98.5 183 LEU A CA 1
ATOM 1518 C C . LEU A 1 183 ? -16.203 15.664 14.156 1 98.5 183 LEU A C 1
ATOM 1520 O O . LEU A 1 183 ? -15.312 16.484 14.008 1 98.5 183 LEU A O 1
ATOM 1524 N N . GLU A 1 184 ? -16.875 15.539 15.227 1 98.56 184 GLU A N 1
ATOM 1525 C CA . GLU A 1 184 ? -16.625 16.406 16.375 1 98.56 184 GLU A CA 1
ATOM 1526 C C . GLU A 1 184 ? -15.25 16.156 16.953 1 98.56 184 GLU A C 1
ATOM 1528 O O . GLU A 1 184 ? -14.508 17.109 17.234 1 98.56 184 GLU A O 1
ATOM 1533 N N . LYS A 1 185 ? -14.898 14.93 17.141 1 98.69 185 LYS A N 1
ATOM 1534 C CA . LYS A 1 185 ? -13.602 14.57 17.703 1 98.69 185 LYS A CA 1
ATOM 1535 C C . LYS A 1 185 ? -12.461 15.055 16.812 1 98.69 185 LYS A C 1
ATOM 1537 O O . LYS A 1 185 ? -11.477 15.617 17.297 1 98.69 185 LYS A O 1
ATOM 1542 N N . VAL A 1 186 ? -12.594 14.852 15.539 1 98.81 186 VAL A N 1
ATOM 1543 C CA . VAL A 1 186 ? -11.562 15.242 14.586 1 98.81 186 VAL A CA 1
ATOM 1544 C C . VAL A 1 186 ? -11.453 16.766 14.531 1 98.81 186 VAL A C 1
ATOM 1546 O O . VAL A 1 186 ? -10.352 17.312 14.406 1 98.81 186 VAL A O 1
ATOM 1549 N N . GLY A 1 187 ? -12.602 17.422 14.609 1 98.69 187 GLY A N 1
ATOM 1550 C CA . GLY A 1 187 ? -12.57 18.875 14.742 1 98.69 187 GLY A CA 1
ATOM 1551 C C . GLY A 1 187 ? -11.797 19.344 15.961 1 98.69 187 GLY A C 1
ATOM 1552 O O . GLY A 1 187 ? -11.062 20.328 15.891 1 98.69 187 GLY A O 1
ATOM 1553 N N . ALA A 1 188 ? -11.984 18.656 17.047 1 98.56 188 ALA A N 1
ATOM 1554 C CA . ALA A 1 188 ? -11.266 18.969 18.281 1 98.56 188 ALA A CA 1
ATOM 1555 C C . ALA A 1 188 ? -9.766 18.75 18.109 1 98.56 188 ALA A C 1
ATOM 1557 O O . ALA A 1 188 ? -8.961 19.5 18.672 1 98.56 188 ALA A O 1
ATOM 1558 N N . PHE A 1 189 ? -9.359 17.656 17.375 1 98.44 189 PHE A N 1
ATOM 1559 C CA . PHE A 1 189 ? -7.949 17.469 17.047 1 98.44 189 PHE A CA 1
ATOM 1560 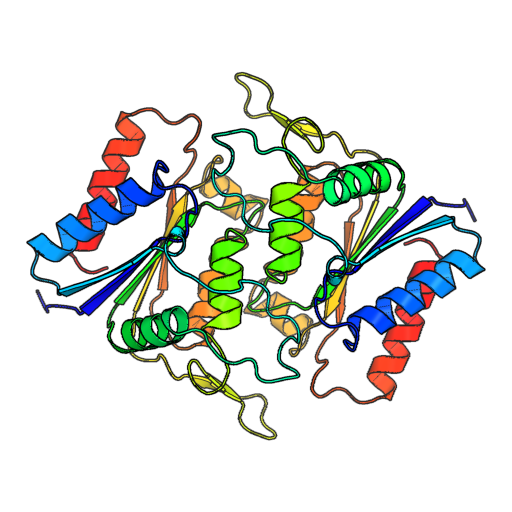C C . PHE A 1 189 ? -7.402 18.703 16.328 1 98.44 189 PHE A C 1
ATOM 1562 O O . PHE A 1 189 ? -6.305 19.172 16.625 1 98.44 189 PHE A O 1
ATOM 1569 N N . GLY A 1 190 ? -8.188 19.156 15.359 1 98.25 190 GLY A N 1
ATOM 1570 C CA . GLY A 1 190 ? -7.801 20.344 14.625 1 98.25 190 GLY A CA 1
ATOM 1571 C C . GLY A 1 190 ? -7.598 21.562 15.516 1 98.25 190 GLY A C 1
ATOM 1572 O O . GLY A 1 190 ? -6.602 22.281 15.375 1 98.25 190 GLY A O 1
ATOM 1573 N N . LYS A 1 191 ? -8.562 21.797 16.438 1 97.81 191 LYS A N 1
ATOM 1574 C CA . LYS A 1 191 ? -8.477 22.922 17.375 1 97.81 191 LYS A CA 1
ATOM 1575 C C . LYS A 1 191 ? -7.191 22.859 18.188 1 97.81 191 LYS A C 1
ATOM 1577 O O . LYS A 1 191 ? -6.543 23.891 18.406 1 97.81 191 LYS A O 1
ATOM 1582 N N . LYS A 1 192 ? -6.789 21.688 18.562 1 97.38 192 LYS A N 1
ATOM 1583 C CA . LYS A 1 192 ? -5.605 21.5 19.406 1 97.38 192 LYS A CA 1
ATOM 1584 C C . LYS A 1 192 ? -4.336 21.453 18.562 1 97.38 192 LYS A C 1
ATOM 1586 O O . LYS A 1 192 ? -3.229 21.547 19.078 1 97.38 192 LYS A O 1
ATOM 1591 N N . GLY A 1 193 ? -4.465 21.312 17.25 1 97.12 193 GLY A N 1
ATOM 1592 C CA . GLY A 1 193 ? -3.324 21.172 16.359 1 97.12 193 GLY A CA 1
ATOM 1593 C C . GLY A 1 193 ? -2.586 19.859 16.531 1 97.12 193 GLY A C 1
ATOM 1594 O O . GLY A 1 193 ? -1.354 19.828 16.531 1 97.12 193 GLY A O 1
ATOM 1595 N N . ILE A 1 194 ? -3.416 18.891 16.812 1 95.62 194 ILE A N 1
ATOM 1596 C CA . ILE A 1 194 ? -2.811 17.578 17 1 95.62 194 ILE A CA 1
ATOM 1597 C C . ILE A 1 194 ? -3.541 16.547 16.141 1 95.62 194 ILE A C 1
ATOM 1599 O O . ILE A 1 194 ? -4.699 16.75 15.773 1 95.62 194 ILE A O 1
ATOM 1603 N N . MET B 1 1 ? 5.305 -35.688 -9.633 1 59.66 1 MET B N 1
ATOM 1604 C CA . MET B 1 1 ? 4.828 -34.5 -8.922 1 59.66 1 MET B CA 1
ATOM 1605 C C . MET B 1 1 ? 3.553 -33.969 -9.562 1 59.66 1 MET B C 1
ATOM 1607 O O . MET B 1 1 ? 3.348 -34.094 -10.766 1 59.66 1 MET B O 1
ATOM 1611 N N . VAL B 1 2 ? 2.445 -33.656 -8.773 1 76.81 2 VAL B N 1
ATOM 1612 C CA . VAL B 1 2 ? 1.174 -33.219 -9.352 1 76.81 2 VAL B CA 1
ATOM 1613 C C . VAL B 1 2 ? 1.363 -31.906 -10.109 1 76.81 2 VAL B C 1
ATOM 1615 O O . VAL B 1 2 ? 1.983 -30.969 -9.602 1 76.81 2 VAL B O 1
ATOM 1618 N N . GLN B 1 3 ? 1.154 -31.906 -11.375 1 92.88 3 GLN B N 1
ATOM 1619 C CA . GLN B 1 3 ? 1.253 -30.734 -12.234 1 92.88 3 GLN B CA 1
ATOM 1620 C C . GLN B 1 3 ? 0.244 -29.672 -11.82 1 92.88 3 GLN B C 1
ATOM 1622 O O . GLN B 1 3 ? -0.926 -29.969 -11.578 1 92.88 3 GLN B O 1
ATOM 1627 N N . LYS B 1 4 ? 0.799 -28.469 -11.562 1 97.44 4 LYS B N 1
ATOM 1628 C CA . LYS B 1 4 ? -0.048 -27.375 -11.133 1 97.44 4 LYS B CA 1
ATOM 1629 C C . LYS B 1 4 ? -0.15 -26.297 -12.211 1 97.44 4 LYS B C 1
ATOM 1631 O O . LYS B 1 4 ? 0.732 -26.172 -13.062 1 97.44 4 LYS B O 1
ATOM 1636 N N . LYS B 1 5 ? -1.281 -25.609 -12.141 1 98.62 5 LYS B N 1
ATOM 1637 C CA . LYS B 1 5 ? -1.419 -24.344 -12.844 1 98.62 5 LYS B CA 1
ATOM 1638 C C . LYS B 1 5 ? -0.903 -23.188 -12 1 98.62 5 LYS B C 1
ATOM 1640 O O . LYS B 1 5 ? -1.505 -22.828 -10.984 1 98.62 5 LYS B O 1
ATOM 1645 N N . ILE B 1 6 ? 0.203 -22.578 -12.484 1 98.75 6 ILE B N 1
ATOM 1646 C CA . ILE B 1 6 ? 0.866 -21.578 -11.672 1 98.75 6 ILE B CA 1
ATOM 1647 C C . ILE B 1 6 ? 0.785 -20.219 -12.367 1 98.75 6 ILE B C 1
ATOM 1649 O O . ILE B 1 6 ? 1.068 -20.109 -13.555 1 98.75 6 ILE B O 1
ATOM 1653 N N . LEU B 1 7 ? 0.346 -19.234 -11.633 1 98.88 7 LEU B N 1
ATOM 1654 C CA . LEU B 1 7 ? 0.345 -17.859 -12.094 1 98.88 7 LEU B CA 1
ATOM 1655 C C . LEU B 1 7 ? 1.422 -17.047 -11.391 1 98.88 7 LEU B C 1
ATOM 1657 O O . LEU B 1 7 ? 1.471 -17.016 -10.156 1 98.88 7 LEU B O 1
ATOM 1661 N N . ILE B 1 8 ? 2.322 -16.5 -12.148 1 98.88 8 ILE B N 1
ATOM 1662 C CA . ILE B 1 8 ? 3.336 -15.586 -11.617 1 98.88 8 ILE B CA 1
ATOM 1663 C C . ILE B 1 8 ? 2.92 -14.141 -11.875 1 98.88 8 ILE B C 1
ATOM 1665 O O . ILE B 1 8 ? 2.703 -13.75 -13.016 1 98.88 8 ILE B O 1
ATOM 1669 N N . ILE B 1 9 ? 2.775 -13.391 -10.828 1 98.81 9 ILE B N 1
ATOM 1670 C CA . ILE B 1 9 ? 2.449 -11.969 -10.93 1 98.81 9 ILE B CA 1
ATOM 1671 C C . ILE B 1 9 ? 3.66 -11.133 -10.531 1 98.81 9 ILE B C 1
ATOM 1673 O O . ILE B 1 9 ? 4.055 -11.117 -9.367 1 98.81 9 ILE B O 1
ATOM 1677 N N . GLN B 1 10 ? 4.234 -10.492 -11.539 1 98.25 10 GLN B N 1
ATOM 1678 C CA . GLN B 1 10 ? 5.379 -9.609 -11.336 1 98.25 10 GLN B CA 1
ATOM 1679 C C . GLN B 1 10 ? 4.93 -8.164 -11.117 1 98.25 10 GLN B C 1
ATOM 1681 O O . GLN B 1 10 ? 4.445 -7.516 -12.047 1 98.25 10 GLN B O 1
ATOM 1686 N N . GLY B 1 11 ? 5.223 -7.672 -9.922 1 97.19 11 GLY B N 1
ATOM 1687 C CA . GLY B 1 11 ? 4.66 -6.395 -9.523 1 97.19 11 GLY B CA 1
ATOM 1688 C C . GLY B 1 11 ? 5.656 -5.254 -9.586 1 97.19 11 GLY B C 1
ATOM 1689 O O . GLY B 1 11 ? 5.324 -4.109 -9.266 1 97.19 11 GLY B O 1
ATOM 1690 N N . HIS B 1 12 ? 6.879 -5.484 -10.008 1 95.31 12 HIS B N 1
ATOM 1691 C CA . HIS B 1 12 ? 7.863 -4.414 -10.148 1 95.31 12 HIS B CA 1
ATOM 1692 C C . HIS B 1 12 ? 7.648 -3.637 -11.438 1 95.31 12 HIS B C 1
ATOM 1694 O O . HIS B 1 12 ? 7.523 -4.23 -12.516 1 95.31 12 HIS B O 1
ATOM 1700 N N . PRO B 1 13 ? 7.652 -2.326 -11.352 1 94.06 13 PRO B N 1
ATOM 1701 C CA . PRO B 1 13 ? 7.438 -1.539 -12.562 1 94.06 13 PRO B CA 1
ATOM 1702 C C . PRO B 1 13 ? 8.656 -1.526 -13.484 1 94.06 13 PRO B C 1
ATOM 1704 O O . PRO B 1 13 ? 8.547 -1.204 -14.664 1 94.06 13 PRO B O 1
ATOM 1707 N N . ASP B 1 14 ? 9.859 -1.821 -12.953 1 91.62 14 ASP B N 1
ATOM 1708 C CA . ASP B 1 14 ? 11.102 -1.786 -13.719 1 91.62 14 ASP B CA 1
ATOM 1709 C C . ASP B 1 14 ? 11.492 -3.184 -14.188 1 91.62 14 ASP B C 1
ATOM 1711 O O . ASP B 1 14 ? 11.828 -4.051 -13.375 1 91.62 14 ASP B O 1
ATOM 1715 N N . GLN B 1 15 ? 11.664 -3.361 -15.484 1 90.62 15 GLN B N 1
ATOM 1716 C CA . GLN B 1 15 ? 11.969 -4.668 -16.062 1 90.62 15 GLN B CA 1
ATOM 1717 C C . GLN B 1 15 ? 13.406 -5.082 -15.758 1 90.62 15 GLN B C 1
ATOM 1719 O O . GLN B 1 15 ? 13.758 -6.258 -15.867 1 90.62 15 GLN B O 1
ATOM 1724 N N . GLU B 1 16 ? 14.18 -4.172 -15.383 1 90.69 16 GLU B N 1
ATOM 1725 C CA . GLU B 1 16 ? 15.586 -4.48 -15.102 1 90.69 16 GLU B CA 1
ATOM 1726 C C . GLU B 1 16 ? 15.789 -4.82 -13.625 1 90.69 16 GLU B C 1
ATOM 1728 O O . GLU B 1 16 ? 16.922 -5.047 -13.188 1 90.69 16 GLU B O 1
ATOM 1733 N N . SER B 1 17 ? 14.758 -4.938 -12.922 1 92.25 17 SER B N 1
ATOM 1734 C CA . SER B 1 17 ? 14.828 -5.172 -11.484 1 92.25 17 SER B CA 1
ATOM 1735 C C . SER B 1 17 ? 15.203 -6.617 -11.18 1 92.25 17 SER B C 1
ATOM 1737 O O . SER B 1 17 ? 14.992 -7.508 -12 1 92.25 17 SER B O 1
ATOM 1739 N N . PHE B 1 18 ? 15.797 -6.855 -10 1 95.56 18 PHE B N 1
ATOM 1740 C CA . PHE B 1 18 ? 16.094 -8.195 -9.5 1 95.56 18 PHE B CA 1
ATOM 1741 C C . PHE B 1 18 ? 14.82 -9.031 -9.43 1 95.56 18 PHE B C 1
ATOM 1743 O O . PHE B 1 18 ? 14.867 -10.258 -9.594 1 95.56 18 PHE B O 1
ATOM 1750 N N . GLY B 1 19 ? 13.633 -8.406 -9.25 1 96.25 19 GLY B N 1
ATOM 1751 C CA . GLY B 1 19 ? 12.352 -9.094 -9.219 1 96.25 19 GLY B CA 1
ATOM 1752 C C . GLY B 1 19 ? 12.055 -9.852 -10.492 1 96.25 19 GLY B C 1
ATOM 1753 O O . GLY B 1 19 ? 11.508 -10.961 -10.453 1 96.25 19 GLY B O 1
ATOM 1754 N N . PHE B 1 20 ? 12.445 -9.289 -11.57 1 96.19 20 PHE B N 1
ATOM 1755 C CA . PHE B 1 20 ? 12.195 -9.945 -12.844 1 96.19 20 PHE B CA 1
ATOM 1756 C C . PHE B 1 20 ? 13.078 -11.18 -12.992 1 96.19 20 PHE B C 1
ATOM 1758 O O . PHE B 1 20 ? 12.648 -12.195 -13.547 1 96.19 20 PHE B O 1
ATOM 1765 N N . ALA B 1 21 ? 14.297 -11.102 -12.539 1 97.56 21 ALA B N 1
ATOM 1766 C CA . ALA B 1 21 ? 15.18 -12.266 -12.547 1 97.56 21 ALA B CA 1
ATOM 1767 C C . ALA B 1 21 ? 14.625 -13.383 -11.672 1 97.56 21 ALA B C 1
ATOM 1769 O O . ALA B 1 21 ? 14.695 -14.555 -12.039 1 97.56 21 ALA B O 1
ATOM 1770 N N . LEU B 1 22 ? 14.094 -13 -10.531 1 98.69 22 LEU B N 1
ATOM 1771 C CA . LEU B 1 22 ? 13.477 -13.977 -9.633 1 98.69 22 LEU B CA 1
ATOM 1772 C C . LEU B 1 22 ? 12.305 -14.672 -10.312 1 98.69 22 LEU B C 1
ATOM 1774 O O . LEU B 1 22 ? 12.164 -15.891 -10.234 1 98.69 22 LEU B O 1
ATOM 1778 N N . ALA B 1 23 ? 11.461 -13.859 -10.969 1 98.56 23 ALA B N 1
ATOM 1779 C CA . ALA B 1 23 ? 10.305 -14.406 -11.672 1 98.56 23 ALA B CA 1
ATOM 1780 C C . ALA B 1 23 ? 10.734 -15.398 -12.75 1 98.56 23 ALA B C 1
ATOM 1782 O O . ALA B 1 23 ? 10.141 -16.484 -12.875 1 98.56 23 ALA B O 1
ATOM 1783 N N . GLU B 1 24 ? 11.742 -15.016 -13.453 1 98.44 24 GLU B N 1
ATOM 1784 C CA . GLU B 1 24 ? 12.242 -15.875 -14.516 1 98.44 24 GLU B CA 1
ATOM 1785 C C . GLU B 1 24 ? 12.797 -17.188 -13.953 1 98.44 24 GLU B C 1
ATOM 1787 O O . GLU B 1 24 ? 12.586 -18.25 -14.523 1 98.44 24 GLU B O 1
ATOM 1792 N N . SER B 1 25 ? 13.523 -17.094 -12.891 1 98.75 25 SER B N 1
ATOM 1793 C CA . SER B 1 25 ? 14.078 -18.281 -12.25 1 98.75 25 SER B CA 1
ATOM 1794 C C . SER B 1 25 ? 12.969 -19.219 -11.773 1 98.75 25 SER B C 1
ATOM 1796 O O . SER B 1 25 ? 13.039 -20.438 -11.992 1 98.75 25 SER B O 1
ATOM 1798 N N . TYR B 1 26 ? 11.961 -18.656 -11.102 1 98.88 26 TYR B N 1
ATOM 1799 C CA . TYR B 1 26 ? 10.812 -19.453 -10.664 1 98.88 26 TYR B CA 1
ATOM 1800 C C . TYR B 1 26 ? 10.148 -20.125 -11.852 1 98.88 26 TYR B C 1
ATOM 1802 O O . TYR B 1 26 ? 9.852 -21.328 -11.805 1 98.88 26 TYR B O 1
ATOM 1810 N N . LYS B 1 27 ? 9.898 -19.359 -12.867 1 98.75 27 LYS B N 1
ATOM 1811 C CA . LYS B 1 27 ? 9.219 -19.844 -14.07 1 98.75 27 LYS B CA 1
ATOM 1812 C C . LYS B 1 27 ? 9.969 -21.016 -14.688 1 98.75 27 LYS B C 1
ATOM 1814 O O . LYS B 1 27 ? 9.367 -22.062 -14.977 1 98.75 27 LYS B O 1
ATOM 1819 N N . LYS B 1 28 ? 11.25 -20.844 -14.867 1 98.56 28 LYS B N 1
ATOM 1820 C CA . LYS B 1 28 ? 12.07 -21.906 -15.453 1 98.56 28 LYS B CA 1
ATOM 1821 C C . LYS B 1 28 ? 12 -23.188 -14.625 1 98.56 28 LYS B C 1
ATOM 1823 O O . LYS B 1 28 ? 11.844 -24.281 -15.172 1 98.56 28 LYS B O 1
ATOM 1828 N N . GLY B 1 29 ? 12.141 -23.031 -13.352 1 98.5 29 GLY B N 1
ATOM 1829 C CA . GLY B 1 29 ? 12.008 -24.188 -12.477 1 98.5 29 GLY B CA 1
ATOM 1830 C C . GLY B 1 29 ? 10.672 -24.891 -12.602 1 98.5 29 GLY B C 1
ATOM 1831 O O . GLY B 1 29 ? 10.609 -26.109 -12.695 1 98.5 29 GLY B O 1
ATOM 1832 N N . ALA B 1 30 ? 9.609 -24.125 -12.602 1 98.62 30 ALA B N 1
ATOM 1833 C CA . ALA B 1 30 ? 8.25 -24.656 -12.68 1 98.62 30 ALA B CA 1
ATOM 1834 C C . ALA B 1 30 ? 8.016 -25.375 -14.008 1 98.62 30 ALA B C 1
ATOM 1836 O O . ALA B 1 30 ? 7.52 -26.5 -14.039 1 98.62 30 ALA B O 1
ATOM 1837 N N . GLU B 1 31 ? 8.391 -24.672 -15.07 1 98.31 31 GLU B N 1
ATOM 1838 C CA . GLU B 1 31 ? 8.195 -25.234 -16.406 1 98.31 31 GLU B CA 1
ATOM 1839 C C . GLU B 1 31 ? 9.008 -26.516 -16.578 1 98.31 31 GLU B C 1
ATOM 1841 O O . GLU B 1 31 ? 8.523 -27.5 -17.156 1 98.31 31 GLU B O 1
ATOM 1846 N N . ASN B 1 32 ? 10.211 -26.5 -16.109 1 97.56 32 ASN B N 1
ATOM 1847 C CA . ASN B 1 32 ? 11.078 -27.672 -16.219 1 97.56 32 ASN B CA 1
ATOM 1848 C C . ASN B 1 32 ? 10.492 -28.875 -15.469 1 97.56 32 ASN B C 1
ATOM 1850 O O . ASN B 1 32 ? 10.742 -30.016 -15.852 1 97.56 32 ASN B O 1
ATOM 1854 N N . ALA B 1 33 ? 9.719 -28.594 -14.508 1 97.88 33 ALA B N 1
ATOM 1855 C CA . ALA B 1 33 ? 9.117 -29.656 -13.711 1 97.88 33 ALA B CA 1
ATOM 1856 C C . ALA B 1 33 ? 7.773 -30.078 -14.281 1 97.88 33 ALA B C 1
ATOM 1858 O O . ALA B 1 33 ? 7.121 -30.984 -13.75 1 97.88 33 ALA B O 1
ATOM 1859 N N . GLY B 1 34 ? 7.305 -29.359 -15.289 1 97.62 34 GLY B N 1
ATOM 1860 C CA . GLY B 1 34 ? 6.105 -29.797 -15.992 1 97.62 34 GLY B CA 1
ATOM 1861 C C . GLY B 1 34 ? 4.863 -29.016 -15.578 1 97.62 34 GLY B C 1
ATOM 1862 O O . GLY B 1 34 ? 3.758 -29.328 -16.031 1 97.62 34 GLY B O 1
ATOM 1863 N N . HIS B 1 35 ? 4.953 -28.031 -14.711 1 98.44 35 HIS B N 1
ATOM 1864 C CA . HIS B 1 35 ? 3.82 -27.188 -14.352 1 98.44 35 HIS B CA 1
ATOM 1865 C C . HIS B 1 35 ? 3.387 -26.312 -15.523 1 98.44 35 HIS B C 1
ATOM 1867 O O . HIS B 1 35 ? 4.191 -26.016 -16.406 1 98.44 35 HIS B O 1
ATOM 1873 N N . SER B 1 36 ? 2.148 -26 -15.609 1 98.5 36 SER B N 1
ATOM 1874 C CA . SER B 1 36 ? 1.666 -24.969 -16.5 1 98.5 36 SER B CA 1
ATOM 1875 C C . SER B 1 36 ? 1.836 -23.578 -15.891 1 98.5 36 SER B C 1
ATOM 1877 O O . SER B 1 36 ? 1.448 -23.359 -14.742 1 98.5 36 SER B O 1
ATOM 1879 N N . VAL B 1 37 ? 2.447 -22.703 -16.656 1 98.69 37 VAL B N 1
ATOM 1880 C CA . VAL B 1 37 ? 2.766 -21.406 -16.062 1 98.69 37 VAL B CA 1
ATOM 1881 C C . VAL B 1 37 ? 2.172 -20.281 -16.922 1 98.69 37 VAL B C 1
ATOM 1883 O O . VAL B 1 37 ? 2.283 -20.312 -18.156 1 98.69 37 VAL B O 1
ATOM 1886 N N . GLU B 1 38 ? 1.463 -19.375 -16.344 1 98.69 38 GLU B N 1
ATOM 1887 C CA . GLU B 1 38 ? 1.093 -18.094 -16.906 1 98.69 38 GLU B CA 1
ATOM 1888 C C . GLU B 1 38 ? 1.729 -16.938 -16.125 1 98.69 38 GLU B C 1
ATOM 1890 O O . GLU B 1 38 ? 2.119 -17.109 -14.977 1 98.69 38 GLU B O 1
ATOM 1895 N N . GLU B 1 39 ? 1.819 -15.844 -16.844 1 98.5 39 GLU B N 1
ATOM 1896 C CA . GLU B 1 39 ? 2.461 -14.688 -16.219 1 98.5 39 GLU B CA 1
ATOM 1897 C C . GLU B 1 39 ? 1.628 -13.422 -16.406 1 98.5 39 GLU B C 1
ATOM 1899 O O . GLU B 1 39 ? 0.974 -13.258 -17.438 1 98.5 39 GLU B O 1
ATOM 1904 N N . ILE B 1 40 ? 1.615 -12.648 -15.414 1 98.56 40 ILE B N 1
ATOM 1905 C CA . ILE B 1 40 ? 1.147 -11.273 -15.492 1 98.56 40 ILE B CA 1
ATOM 1906 C C . ILE B 1 40 ? 2.271 -10.32 -15.086 1 98.56 40 ILE B C 1
ATOM 1908 O O . ILE B 1 40 ? 2.74 -10.352 -13.945 1 98.56 40 ILE B O 1
ATOM 1912 N N . ARG B 1 41 ? 2.748 -9.617 -16.047 1 98.06 41 ARG B N 1
ATOM 1913 C CA . ARG B 1 41 ? 3.648 -8.5 -15.766 1 98.06 41 ARG B CA 1
ATOM 1914 C C . ARG B 1 41 ? 2.879 -7.188 -15.68 1 98.06 41 ARG B C 1
ATOM 1916 O O . ARG B 1 41 ? 2.428 -6.656 -16.688 1 98.06 41 ARG B O 1
ATOM 1923 N N . LEU B 1 42 ? 2.797 -6.66 -14.469 1 98 42 LEU B N 1
ATOM 1924 C CA . LEU B 1 42 ? 1.916 -5.516 -14.25 1 98 42 LEU B CA 1
ATOM 1925 C C . LEU B 1 42 ? 2.361 -4.32 -15.086 1 98 42 LEU B C 1
ATOM 1927 O O . LEU B 1 42 ? 1.528 -3.541 -15.555 1 98 42 LEU B O 1
ATOM 1931 N N . ARG B 1 43 ? 3.637 -4.184 -15.242 1 95.94 43 ARG B N 1
ATOM 1932 C CA . ARG B 1 43 ? 4.184 -3.039 -15.969 1 95.94 43 ARG B CA 1
ATOM 1933 C C . ARG B 1 43 ? 3.66 -2.992 -17.391 1 95.94 43 ARG B C 1
ATOM 1935 O O . ARG B 1 43 ? 3.654 -1.933 -18.031 1 95.94 43 ARG B O 1
ATOM 1942 N N . ASP B 1 44 ? 3.225 -4.117 -17.938 1 97.06 44 ASP B N 1
ATOM 1943 C CA . ASP B 1 44 ? 2.814 -4.215 -19.328 1 97.06 44 ASP B CA 1
ATOM 1944 C C . ASP B 1 44 ? 1.309 -4.012 -19.469 1 97.06 44 ASP B C 1
ATOM 1946 O O . ASP B 1 44 ? 0.797 -3.912 -20.594 1 97.06 44 ASP B O 1
ATOM 1950 N N . LEU B 1 45 ? 0.58 -3.961 -18.375 1 97.62 45 LEU B N 1
ATOM 1951 C CA . LEU B 1 45 ? -0.875 -3.852 -18.406 1 97.62 45 LEU B CA 1
ATOM 1952 C C . LEU B 1 45 ? -1.306 -2.41 -18.656 1 97.62 45 LEU B C 1
ATOM 1954 O O . LEU B 1 45 ? -0.688 -1.475 -18.141 1 97.62 45 LEU B O 1
ATOM 1958 N N . LYS B 1 46 ? -2.355 -2.307 -19.406 1 97.25 46 LYS B N 1
ATOM 1959 C CA . LYS B 1 46 ? -3.006 -1.012 -19.609 1 97.25 46 LYS B CA 1
ATOM 1960 C C . LYS B 1 46 ? -4.27 -0.902 -18.75 1 97.25 46 LYS B C 1
ATOM 1962 O O . LYS B 1 46 ? -5.316 -1.44 -19.125 1 97.25 46 LYS B O 1
ATOM 1967 N N . PHE B 1 47 ? -4.188 -0.126 -17.641 1 96.56 47 PHE B N 1
ATOM 1968 C CA . PHE B 1 47 ? -5.324 0.101 -16.75 1 96.56 47 PHE B CA 1
ATOM 1969 C C . PHE B 1 47 ? -5.086 1.322 -15.875 1 96.56 47 PHE B C 1
ATOM 1971 O O . PHE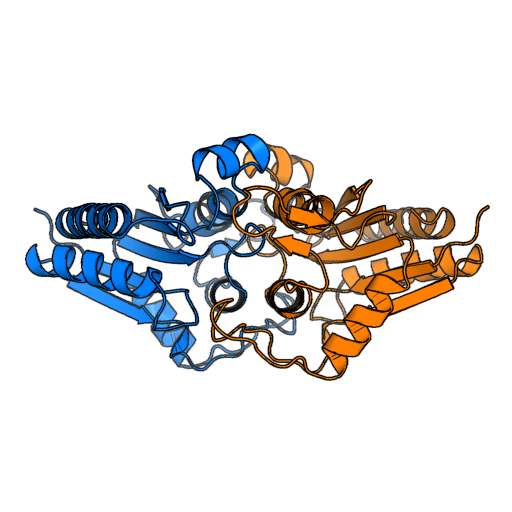 B 1 47 ? -3.945 1.751 -15.688 1 96.56 47 PHE B O 1
ATOM 1978 N N . ASN B 1 48 ? -6.09 1.907 -15.383 1 95.31 48 ASN B N 1
ATOM 1979 C CA . ASN B 1 48 ? -6.012 2.967 -14.383 1 95.31 48 ASN B CA 1
ATOM 1980 C C . ASN B 1 48 ? -5.82 2.4 -12.977 1 95.31 48 ASN B C 1
ATOM 1982 O O . ASN B 1 48 ? -6.723 1.755 -12.438 1 95.31 48 ASN B O 1
ATOM 1986 N N . PRO B 1 49 ? -4.668 2.635 -12.375 1 95.44 49 PRO B N 1
ATOM 1987 C CA . PRO B 1 49 ? -4.418 2.049 -11.055 1 95.44 49 PRO B CA 1
ATOM 1988 C C . PRO B 1 49 ? -5.184 2.756 -9.945 1 95.44 49 PRO B C 1
ATOM 1990 O O . PRO B 1 49 ? -5.18 2.299 -8.797 1 95.44 49 PRO B O 1
ATOM 1993 N N . ILE B 1 50 ? -5.82 3.836 -10.242 1 94.56 50 ILE B N 1
ATOM 1994 C CA . ILE B 1 50 ? -6.539 4.605 -9.234 1 94.56 50 ILE B CA 1
ATOM 1995 C C . ILE B 1 50 ? -8.016 4.211 -9.234 1 94.56 50 ILE B C 1
ATOM 1997 O O . ILE B 1 50 ? -8.695 4.324 -10.258 1 94.56 50 ILE B O 1
ATOM 2001 N N . LEU B 1 51 ? -8.5 3.736 -8.18 1 91.44 51 LEU B N 1
ATOM 2002 C CA . LEU B 1 51 ? -9.93 3.504 -7.965 1 91.44 51 LEU B CA 1
ATOM 2003 C C . LEU B 1 51 ? -10.641 4.805 -7.609 1 91.44 51 LEU B C 1
ATOM 2005 O O . LEU B 1 51 ? -10.805 5.125 -6.43 1 91.44 51 LEU B O 1
ATOM 2009 N N . GLU B 1 52 ? -11.172 5.449 -8.508 1 87.94 52 GLU B N 1
ATOM 2010 C CA . GLU B 1 52 ? -11.531 6.863 -8.445 1 87.94 52 GLU B CA 1
ATOM 2011 C C . GLU B 1 52 ? -12.703 7.09 -7.496 1 87.94 52 GLU B C 1
ATOM 2013 O O . GLU B 1 52 ? -12.789 8.133 -6.84 1 87.94 52 GLU B O 1
ATOM 2018 N N . TYR B 1 53 ? -13.539 6.09 -7.402 1 87.06 53 TYR B N 1
ATOM 2019 C CA . TYR B 1 53 ? -14.742 6.297 -6.609 1 87.06 53 TYR B CA 1
ATOM 2020 C C . TYR B 1 53 ? -14.797 5.328 -5.434 1 87.06 53 TYR B C 1
ATOM 2022 O O . TYR B 1 53 ? -15.844 5.16 -4.809 1 87.06 53 TYR B O 1
ATOM 2030 N N . GLY B 1 54 ? -13.648 4.758 -5.25 1 81.12 54 GLY B N 1
ATOM 2031 C CA . GLY B 1 54 ? -13.68 3.721 -4.234 1 81.12 54 GLY B CA 1
ATOM 2032 C C . GLY B 1 54 ? -14.672 2.615 -4.535 1 81.12 54 GLY B C 1
ATOM 2033 O O . GLY B 1 54 ? -14.75 2.139 -5.668 1 81.12 54 GLY B O 1
ATOM 2034 N N . TYR B 1 55 ? -15.352 2.127 -3.477 1 73.75 55 TYR B N 1
ATOM 2035 C CA . TYR B 1 55 ? -16.281 1.023 -3.658 1 73.75 55 TYR B CA 1
ATOM 2036 C C . TYR B 1 55 ? -17.719 1.527 -3.674 1 73.75 55 TYR B C 1
ATOM 2038 O O . TYR B 1 55 ? -18.672 0.737 -3.578 1 73.75 55 TYR B O 1
ATOM 2046 N N . ARG B 1 56 ? -17.797 2.885 -3.852 1 77.44 56 ARG B N 1
ATOM 2047 C CA . ARG B 1 56 ? -19.125 3.5 -3.885 1 77.44 56 ARG B CA 1
ATOM 2048 C C . ARG B 1 56 ? -19.797 3.262 -5.23 1 77.44 56 ARG B C 1
ATOM 2050 O O . ARG B 1 56 ? -21 3.002 -5.285 1 77.44 56 ARG B O 1
ATOM 2057 N N . LYS B 1 57 ? -19 3.424 -6.281 1 78.94 57 LYS B N 1
ATOM 2058 C CA . LYS B 1 57 ? -19.5 3.213 -7.633 1 78.94 57 LYS B CA 1
ATOM 2059 C C . LYS B 1 57 ? -18.703 2.123 -8.352 1 78.94 57 LYS B C 1
ATOM 2061 O O . LYS B 1 57 ? -17.5 2.006 -8.164 1 78.94 57 LYS B O 1
ATOM 2066 N N . ARG B 1 58 ? -19.516 1.434 -9.195 1 76.69 58 ARG B N 1
ATOM 2067 C CA . ARG B 1 58 ? -18.844 0.414 -9.992 1 76.69 58 ARG B CA 1
ATOM 2068 C C . ARG B 1 58 ? -18.031 1.046 -11.117 1 76.69 58 ARG B C 1
ATOM 2070 O O . ARG B 1 58 ? -18.5 1.955 -11.797 1 76.69 58 ARG B O 1
ATOM 2077 N N . THR B 1 59 ? -16.812 0.613 -11.141 1 81.38 59 THR B N 1
ATOM 2078 C CA . THR B 1 59 ? -15.945 1.024 -12.242 1 81.38 59 THR B CA 1
ATOM 2079 C C . THR B 1 59 ? -15.695 -0.137 -13.195 1 81.38 59 THR B C 1
ATOM 2081 O O . THR B 1 59 ? -15.367 -1.245 -12.766 1 81.38 59 THR B O 1
ATOM 2084 N N . GLU B 1 60 ? -15.914 0.128 -14.43 1 88.31 60 GLU B N 1
ATOM 2085 C CA . GLU B 1 60 ? -15.695 -0.913 -15.43 1 88.31 60 GLU B CA 1
ATOM 2086 C C . GLU B 1 60 ? -14.234 -1.356 -15.453 1 88.31 60 GLU B C 1
ATOM 2088 O O . GLU B 1 60 ? -13.328 -0.528 -15.359 1 88.31 60 GLU B O 1
ATOM 2093 N N . LEU B 1 61 ? -14.086 -2.613 -15.609 1 93.88 61 LEU B N 1
ATOM 2094 C CA . LEU B 1 61 ? -12.734 -3.162 -15.695 1 93.88 61 LEU B CA 1
ATOM 2095 C C . LEU B 1 61 ? -12.203 -3.076 -17.125 1 93.88 61 LEU B C 1
ATOM 2097 O O . LEU B 1 61 ? -12.914 -3.398 -18.078 1 93.88 61 LEU B O 1
ATOM 2101 N N . GLU B 1 62 ? -11 -2.625 -17.281 1 97.06 62 GLU B N 1
ATOM 2102 C CA . GLU B 1 62 ? -10.32 -2.662 -18.562 1 97.06 62 GLU B CA 1
ATOM 2103 C C . GLU B 1 62 ? -10.039 -4.098 -19 1 97.06 62 GLU B C 1
ATOM 2105 O O . GLU B 1 62 ? -9.977 -5.004 -18.172 1 97.06 62 GLU B O 1
ATOM 2110 N N . PRO B 1 63 ? -9.906 -4.371 -20.281 1 97.75 63 PRO B N 1
ATOM 2111 C CA . PRO B 1 63 ? -9.688 -5.719 -20.812 1 97.75 63 PRO B CA 1
ATOM 2112 C C . PRO B 1 63 ? -8.531 -6.441 -20.125 1 97.75 63 PRO B C 1
ATOM 2114 O O . PRO B 1 63 ? -8.633 -7.633 -19.828 1 97.75 63 PRO B O 1
ATOM 2117 N N . ASP B 1 64 ? -7.488 -5.723 -19.844 1 98.38 64 ASP B N 1
ATOM 2118 C CA . ASP B 1 64 ? -6.324 -6.344 -19.219 1 98.38 64 ASP B CA 1
ATOM 2119 C C . ASP B 1 64 ? -6.66 -6.84 -17.812 1 98.38 64 ASP B C 1
ATOM 2121 O O . ASP B 1 64 ? -6.133 -7.859 -17.359 1 98.38 64 ASP B O 1
ATOM 2125 N N . LEU B 1 65 ? -7.516 -6.141 -17.094 1 97.94 65 LEU B N 1
ATOM 2126 C CA . LEU B 1 65 ? -7.934 -6.559 -15.766 1 97.94 65 LEU B CA 1
ATOM 2127 C C . LEU B 1 65 ? -8.852 -7.773 -15.836 1 97.94 65 LEU B C 1
ATOM 2129 O O . LEU B 1 65 ? -8.766 -8.672 -14.992 1 97.94 65 LEU B O 1
ATOM 2133 N N . LEU B 1 66 ? -9.688 -7.75 -16.844 1 97.5 66 LEU B N 1
ATOM 2134 C CA . LEU B 1 66 ? -10.555 -8.906 -17.047 1 97.5 66 LEU B CA 1
ATOM 2135 C C . LEU B 1 66 ? -9.734 -10.156 -17.344 1 97.5 66 LEU B C 1
ATOM 2137 O O . LEU B 1 66 ? -10 -11.227 -16.781 1 97.5 66 LEU B O 1
ATOM 2141 N N . ASP B 1 67 ? -8.789 -10.008 -18.188 1 98.19 67 ASP B N 1
ATOM 2142 C CA . ASP B 1 67 ? -7.898 -11.117 -18.5 1 98.19 67 ASP B CA 1
ATOM 2143 C C . ASP B 1 67 ? -7.133 -11.57 -17.266 1 98.19 67 ASP B C 1
ATOM 2145 O O . ASP B 1 67 ? -6.898 -12.766 -17.078 1 98.19 67 ASP B O 1
ATOM 2149 N N . SER B 1 68 ? -6.746 -10.648 -16.453 1 98.5 68 SER B N 1
ATOM 2150 C CA . SER B 1 68 ? -6.043 -10.969 -15.211 1 98.5 68 SER B CA 1
ATOM 2151 C C . SER B 1 68 ? -6.926 -11.789 -14.273 1 98.5 68 SER B C 1
ATOM 2153 O O . SER B 1 68 ? -6.457 -12.727 -13.633 1 98.5 68 SER B O 1
ATOM 2155 N N . GLN B 1 69 ? -8.172 -11.422 -14.211 1 97.62 69 GLN B N 1
ATOM 2156 C CA . GLN B 1 69 ? -9.109 -12.18 -13.391 1 97.62 69 GLN B CA 1
ATOM 2157 C C . GLN B 1 69 ? -9.227 -13.625 -13.883 1 97.62 69 GLN B C 1
ATOM 2159 O O . GLN B 1 69 ? -9.266 -14.555 -13.078 1 97.62 69 GLN B O 1
ATOM 2164 N N . LYS B 1 70 ? -9.281 -13.805 -15.164 1 98.06 70 LYS B N 1
ATOM 2165 C CA . LYS B 1 70 ? -9.336 -15.141 -15.75 1 98.06 70 LYS B CA 1
ATOM 2166 C C . LYS B 1 70 ? -8.109 -15.961 -15.367 1 98.06 70 LYS B C 1
ATOM 2168 O O . LYS B 1 70 ? -8.219 -17.141 -15.031 1 98.06 70 LYS B O 1
ATOM 2173 N N . LYS B 1 71 ? -6.973 -15.32 -15.375 1 98.56 71 LYS B N 1
ATOM 2174 C CA . LYS B 1 71 ? -5.727 -16 -15.023 1 98.56 71 LYS B CA 1
ATOM 2175 C C . LYS B 1 71 ? -5.699 -16.375 -13.547 1 98.56 71 LYS B C 1
ATOM 2177 O O . LYS B 1 71 ? -5.199 -17.438 -13.18 1 98.56 71 LYS B O 1
ATOM 2182 N N . ILE B 1 72 ? -6.195 -15.523 -12.734 1 98.38 72 ILE B N 1
ATOM 2183 C CA . ILE B 1 72 ? -6.262 -15.789 -11.305 1 98.38 72 ILE B CA 1
ATOM 2184 C C . ILE B 1 72 ? -7.164 -17 -11.039 1 98.38 72 ILE B C 1
ATOM 2186 O O . ILE B 1 72 ? -6.828 -17.875 -10.242 1 98.38 72 ILE B O 1
ATOM 2190 N N . LEU B 1 73 ? -8.273 -17.062 -11.742 1 97.19 73 LEU B N 1
ATOM 2191 C CA . LEU B 1 73 ? -9.211 -18.156 -11.578 1 97.19 73 LEU B CA 1
ATOM 2192 C C . LEU B 1 73 ? -8.617 -19.453 -12.117 1 97.19 73 LEU B C 1
ATOM 2194 O O . LEU B 1 73 ? -8.898 -20.547 -11.594 1 97.19 73 LEU B O 1
ATOM 2198 N N . TRP B 1 74 ? -7.809 -19.328 -13.086 1 97.94 74 TRP B N 1
ATOM 2199 C CA . TRP B 1 74 ? -7.172 -20.469 -13.734 1 97.94 74 TRP B CA 1
ATOM 2200 C C . TRP B 1 74 ? -6.148 -21.125 -12.812 1 97.94 74 TRP B C 1
ATOM 2202 O O . TRP B 1 74 ? -5.988 -22.344 -12.812 1 97.94 74 TRP B O 1
ATOM 2212 N N . ALA B 1 75 ? -5.562 -20.438 -11.938 1 98.38 75 ALA B N 1
ATOM 2213 C CA . ALA B 1 75 ? -4.367 -20.859 -11.219 1 98.38 75 ALA B CA 1
ATOM 2214 C C . ALA B 1 75 ? -4.738 -21.688 -9.992 1 98.38 75 ALA B C 1
ATOM 2216 O O . ALA B 1 75 ? -5.715 -21.391 -9.305 1 98.38 75 ALA B O 1
ATOM 2217 N N . ASP B 1 76 ? -3.871 -22.688 -9.719 1 97.81 76 ASP B N 1
ATOM 2218 C CA . ASP B 1 76 ? -3.883 -23.422 -8.461 1 97.81 76 ASP B CA 1
ATOM 2219 C C . ASP B 1 76 ? -2.988 -22.766 -7.418 1 97.81 76 ASP B C 1
ATOM 2221 O O . ASP B 1 76 ? -3.184 -22.938 -6.215 1 97.81 76 ASP B O 1
ATOM 2225 N N . HIS B 1 77 ? -2.012 -22.156 -7.973 1 98.62 77 HIS B N 1
ATOM 2226 C CA . HIS B 1 77 ? -0.981 -21.516 -7.168 1 98.62 77 HIS B CA 1
ATOM 2227 C C . HIS B 1 77 ? -0.572 -20.172 -7.758 1 98.62 77 HIS B C 1
ATOM 2229 O O . HIS B 1 77 ? -0.349 -20.062 -8.969 1 98.62 77 HIS B O 1
ATOM 2235 N N . ILE B 1 78 ? -0.543 -19.172 -6.906 1 98.81 78 ILE B N 1
ATOM 2236 C CA . ILE B 1 78 ? -0.219 -17.828 -7.383 1 98.81 78 ILE B CA 1
ATOM 2237 C C . ILE B 1 78 ? 1.037 -17.312 -6.676 1 98.81 78 ILE B C 1
ATOM 2239 O O . ILE B 1 78 ? 1.114 -17.328 -5.445 1 98.81 78 ILE B O 1
ATOM 2243 N N . VAL B 1 79 ? 2.033 -16.906 -7.441 1 98.88 79 VAL B N 1
ATOM 2244 C CA . VAL B 1 79 ? 3.281 -16.359 -6.918 1 98.88 79 VAL B CA 1
ATOM 2245 C C . VAL B 1 79 ? 3.324 -14.844 -7.148 1 98.88 79 VAL B C 1
ATOM 2247 O O . VAL B 1 79 ? 3.191 -14.383 -8.281 1 98.88 79 VAL B O 1
ATOM 2250 N N . TRP B 1 80 ? 3.459 -14.133 -6.102 1 98.88 80 TRP B N 1
ATOM 2251 C CA . TRP B 1 80 ? 3.574 -12.68 -6.148 1 98.88 80 TRP B CA 1
ATOM 2252 C C . TRP B 1 80 ? 5.02 -12.242 -5.941 1 98.88 80 TRP B C 1
ATOM 2254 O O . TRP B 1 80 ? 5.648 -12.594 -4.938 1 98.88 80 TRP B O 1
ATOM 2264 N N . ILE B 1 81 ? 5.555 -11.469 -6.848 1 98.81 81 ILE B N 1
ATOM 2265 C CA . ILE B 1 81 ? 6.922 -10.977 -6.746 1 98.81 81 ILE B CA 1
ATOM 2266 C C . ILE B 1 81 ? 6.922 -9.453 -6.82 1 98.81 81 ILE B C 1
ATOM 2268 O O . ILE B 1 81 ? 6.418 -8.867 -7.781 1 98.81 81 ILE B O 1
ATOM 2272 N N . TYR B 1 82 ? 7.492 -8.805 -5.805 1 98.31 82 TYR B N 1
ATOM 2273 C CA . TYR B 1 82 ? 7.496 -7.344 -5.789 1 98.31 82 TYR B CA 1
ATOM 2274 C C . TYR B 1 82 ? 8.531 -6.812 -4.809 1 98.31 82 TYR B C 1
ATOM 2276 O O . TYR B 1 82 ? 8.953 -7.523 -3.895 1 98.31 82 TYR B O 1
ATOM 2284 N N . PRO B 1 83 ? 8.977 -5.559 -5.023 1 97.56 83 PRO B N 1
ATOM 2285 C CA . PRO B 1 83 ? 9.805 -4.887 -4.016 1 97.56 83 PRO B CA 1
ATOM 2286 C C . PRO B 1 83 ? 8.977 -4.273 -2.891 1 97.56 83 PRO B C 1
ATOM 2288 O O . PRO B 1 83 ? 7.816 -3.9 -3.102 1 97.56 83 PRO B O 1
ATOM 2291 N N . VAL B 1 84 ? 9.555 -4.211 -1.726 1 97.56 84 VAL B N 1
ATOM 2292 C CA . VAL B 1 84 ? 8.922 -3.48 -0.633 1 97.56 84 VAL B CA 1
ATOM 2293 C C . VAL B 1 84 ? 9.359 -2.02 -0.664 1 97.56 84 VAL B C 1
ATOM 2295 O O . VAL B 1 84 ? 10.539 -1.714 -0.464 1 97.56 84 VAL B O 1
ATOM 2298 N N . TRP B 1 85 ? 8.453 -1.117 -0.99 1 96.31 85 TRP B N 1
ATOM 2299 C CA . TRP B 1 85 ? 8.664 0.327 -0.98 1 96.31 85 TRP B CA 1
ATOM 2300 C C . TRP B 1 85 ? 7.852 0.989 0.127 1 96.31 85 TRP B C 1
ATOM 2302 O O . TRP B 1 85 ? 6.625 0.845 0.177 1 96.31 85 TRP B O 1
ATOM 2312 N N . TRP B 1 86 ? 8.57 1.656 1.018 1 95.75 86 TRP B N 1
ATOM 2313 C CA . TRP B 1 86 ? 7.941 2.316 2.156 1 95.75 86 TRP B CA 1
ATOM 2314 C C . TRP B 1 86 ? 7.094 1.331 2.955 1 95.75 86 TRP B C 1
ATOM 2316 O O . TRP B 1 86 ? 5.98 1.654 3.367 1 95.75 86 TRP B O 1
ATOM 2326 N N . GLY B 1 87 ? 7.594 0.117 3.016 1 97.19 87 GLY B N 1
ATOM 2327 C CA . GLY B 1 87 ? 6.988 -0.883 3.881 1 97.19 87 GLY B CA 1
ATOM 2328 C C . GLY B 1 87 ? 5.773 -1.55 3.26 1 97.19 87 GLY B C 1
ATOM 2329 O O . GLY B 1 87 ? 5.062 -2.301 3.93 1 97.19 87 GLY B O 1
ATOM 2330 N N . SER B 1 88 ? 5.5 -1.341 2.062 1 97.81 88 SER B N 1
ATOM 2331 C CA . SER B 1 88 ? 4.348 -1.904 1.37 1 97.81 88 SER B CA 1
ATOM 2332 C C . SER B 1 88 ? 4.668 -2.203 -0.09 1 97.81 88 SER B C 1
ATOM 2334 O O . SER B 1 88 ? 5.836 -2.176 -0.492 1 97.81 88 SER B O 1
ATOM 2336 N N . VAL B 1 89 ? 3.646 -2.621 -0.838 1 98.19 89 VAL B N 1
ATOM 2337 C CA . VAL B 1 89 ? 3.787 -2.922 -2.26 1 98.19 89 VAL B CA 1
ATOM 2338 C C . VAL B 1 89 ? 3.865 -1.621 -3.057 1 98.19 89 VAL B C 1
ATOM 2340 O O . VAL B 1 89 ? 3.428 -0.569 -2.584 1 98.19 89 VAL B O 1
ATOM 2343 N N . PRO B 1 90 ? 4.484 -1.708 -4.242 1 97.62 90 PRO B N 1
ATOM 2344 C CA . PRO B 1 90 ? 4.473 -0.528 -5.109 1 97.62 90 PRO B CA 1
ATOM 2345 C C . PRO B 1 90 ? 3.057 -0.077 -5.469 1 97.62 90 PRO B C 1
ATOM 2347 O O . PRO B 1 90 ? 2.131 -0.891 -5.484 1 97.62 90 PRO B O 1
ATOM 2350 N N . ALA B 1 91 ? 2.918 1.166 -5.82 1 97.88 91 ALA B N 1
ATOM 2351 C CA . ALA B 1 91 ? 1.615 1.73 -6.164 1 97.88 91 ALA B CA 1
ATOM 2352 C C . ALA B 1 91 ? 0.972 0.961 -7.316 1 97.88 91 ALA B C 1
ATOM 2354 O O . ALA B 1 91 ? -0.246 0.771 -7.34 1 97.88 91 ALA B O 1
ATOM 2355 N N . LEU B 1 92 ? 1.775 0.557 -8.234 1 97.62 92 LEU B N 1
ATOM 2356 C CA . LEU B 1 92 ? 1.281 -0.2 -9.375 1 97.62 92 LEU B CA 1
ATOM 2357 C C . LEU B 1 92 ? 0.57 -1.471 -8.922 1 97.62 92 LEU B C 1
ATOM 2359 O O . LEU B 1 92 ? -0.555 -1.743 -9.344 1 97.62 92 LEU B O 1
ATOM 2363 N N . LEU B 1 93 ? 1.235 -2.225 -8.062 1 98.44 93 LEU B N 1
ATOM 2364 C CA . LEU B 1 93 ? 0.647 -3.459 -7.555 1 98.44 93 LEU B CA 1
ATOM 2365 C C . LEU B 1 93 ? -0.565 -3.162 -6.676 1 98.44 93 LEU B C 1
ATOM 2367 O O . LEU B 1 93 ? -1.574 -3.869 -6.746 1 98.44 93 LEU B O 1
ATOM 2371 N N . LYS B 1 94 ? -0.448 -2.104 -5.859 1 98.25 94 LYS B N 1
ATOM 2372 C CA . LYS B 1 94 ? -1.587 -1.726 -5.027 1 98.25 94 LYS B CA 1
ATOM 2373 C C . LYS B 1 94 ? -2.809 -1.404 -5.883 1 98.25 94 LYS B C 1
ATOM 2375 O O . LYS B 1 94 ? -3.932 -1.779 -5.539 1 98.25 94 LYS B O 1
ATOM 2380 N N . GLY B 1 95 ? -2.574 -0.624 -6.918 1 97.56 95 GLY B N 1
ATOM 2381 C CA . GLY B 1 95 ? -3.66 -0.323 -7.836 1 97.56 95 GLY B CA 1
ATOM 2382 C C . GLY B 1 95 ? -4.273 -1.561 -8.461 1 97.56 95 GLY B C 1
ATOM 2383 O O . GLY B 1 95 ? -5.492 -1.655 -8.602 1 97.56 95 GLY B O 1
ATOM 2384 N N . PHE B 1 96 ? -3.441 -2.512 -8.852 1 98.19 96 PHE B N 1
ATOM 2385 C CA . PHE B 1 96 ? -3.908 -3.773 -9.414 1 98.19 96 PHE B CA 1
ATOM 2386 C C . PHE B 1 96 ? -4.816 -4.504 -8.438 1 98.19 96 PHE B C 1
ATOM 2388 O O . PHE B 1 96 ? -5.891 -4.977 -8.812 1 98.19 96 PHE B O 1
ATOM 2395 N N . LEU B 1 97 ? -4.406 -4.594 -7.172 1 97.69 97 LEU B N 1
ATOM 2396 C CA . LEU B 1 97 ? -5.207 -5.246 -6.141 1 97.69 97 LEU B CA 1
ATOM 2397 C C . LEU B 1 97 ? -6.547 -4.535 -5.961 1 97.69 97 LEU B C 1
ATOM 2399 O O . LEU B 1 97 ? -7.598 -5.18 -5.934 1 97.69 97 LEU B O 1
ATOM 2403 N N . ASP B 1 98 ? -6.5 -3.193 -5.91 1 95.62 98 ASP B N 1
ATOM 2404 C CA . ASP B 1 98 ? -7.699 -2.389 -5.703 1 95.62 98 ASP B CA 1
ATOM 2405 C C . ASP B 1 98 ? -8.703 -2.588 -6.836 1 95.62 98 ASP B C 1
ATOM 2407 O O . ASP B 1 98 ? -9.914 -2.562 -6.617 1 95.62 98 ASP B O 1
ATOM 2411 N N . ARG B 1 99 ? -8.18 -2.791 -8.023 1 95.75 99 ARG B N 1
ATOM 2412 C CA . ARG B 1 99 ? -9.016 -2.795 -9.219 1 95.75 99 ARG B CA 1
ATOM 2413 C C . ARG B 1 99 ? -9.492 -4.207 -9.547 1 95.75 99 ARG B C 1
ATOM 2415 O O . ARG B 1 99 ? -10.641 -4.406 -9.953 1 95.75 99 ARG B O 1
ATOM 2422 N N . VAL B 1 100 ? -8.695 -5.176 -9.32 1 95.56 100 VAL B N 1
ATOM 2423 C CA . VAL B 1 100 ? -8.969 -6.535 -9.781 1 95.56 100 VAL B CA 1
ATOM 2424 C C . VAL B 1 100 ? -9.789 -7.281 -8.734 1 95.56 100 VAL B C 1
ATOM 2426 O O . VAL B 1 100 ? -10.664 -8.078 -9.078 1 95.56 100 VAL B O 1
ATOM 2429 N N . LEU B 1 101 ? -9.484 -7.074 -7.438 1 94.12 101 LEU B N 1
ATOM 2430 C CA . LEU B 1 101 ? -10.125 -7.82 -6.363 1 94.12 101 LEU B CA 1
ATOM 2431 C C . LEU B 1 101 ? -11.391 -7.113 -5.895 1 94.12 101 LEU B C 1
ATOM 2433 O O . LEU B 1 101 ? -11.477 -6.684 -4.742 1 94.12 101 LEU B O 1
ATOM 2437 N N . ILE B 1 102 ? -12.367 -7.113 -6.73 1 89.25 102 ILE B N 1
ATOM 2438 C CA . ILE B 1 102 ? -13.625 -6.441 -6.434 1 89.25 102 ILE B CA 1
ATOM 2439 C C . ILE B 1 102 ? -14.625 -7.449 -5.863 1 89.25 102 ILE B C 1
ATOM 2441 O O . ILE B 1 102 ? -14.492 -8.656 -6.082 1 89.25 102 ILE B O 1
ATOM 2445 N N . PRO B 1 103 ? -15.609 -6.867 -5.223 1 85.12 103 PRO B N 1
ATOM 2446 C CA . PRO B 1 103 ? -16.672 -7.762 -4.746 1 85.12 103 PRO B CA 1
ATOM 2447 C C . PRO B 1 103 ? -17.359 -8.516 -5.879 1 85.12 103 PRO B C 1
ATOM 2449 O O . PRO B 1 103 ? -17.609 -7.938 -6.941 1 85.12 103 PRO B O 1
ATOM 2452 N N . GLY B 1 104 ? -17.703 -9.75 -5.684 1 84.81 104 GLY B N 1
ATOM 2453 C CA . GLY B 1 104 ? -18.281 -10.594 -6.719 1 84.81 104 GLY B CA 1
ATOM 2454 C C . GLY B 1 104 ? -17.266 -11.469 -7.414 1 84.81 104 GLY B C 1
ATOM 2455 O O . GLY B 1 104 ? -17.609 -12.539 -7.934 1 84.81 104 GLY B O 1
ATOM 2456 N N . PHE B 1 105 ? -16.047 -11.023 -7.488 1 88.12 105 PHE B N 1
ATOM 2457 C CA . PHE B 1 105 ? -14.969 -11.812 -8.062 1 88.12 105 PHE B CA 1
ATOM 2458 C C . PHE B 1 105 ? -14.172 -12.516 -6.973 1 88.12 105 PHE B C 1
ATOM 2460 O O . PHE B 1 105 ? -14.109 -13.75 -6.938 1 88.12 105 PHE B O 1
ATOM 2467 N N . ALA B 1 106 ? -13.688 -11.68 -6.043 1 83.75 106 ALA B N 1
ATOM 2468 C CA . ALA B 1 106 ? -12.773 -12.25 -5.059 1 83.75 106 ALA B CA 1
ATOM 2469 C C . ALA B 1 106 ? -13.508 -12.648 -3.785 1 83.75 106 ALA B C 1
ATOM 2471 O O . ALA B 1 106 ? -13.094 -13.57 -3.082 1 83.75 106 ALA B O 1
ATOM 2472 N N . PHE B 1 107 ? -14.531 -11.898 -3.529 1 82.06 107 PHE B N 1
ATOM 2473 C CA . PHE B 1 107 ? -15.312 -12.109 -2.32 1 82.06 107 PHE B CA 1
ATOM 2474 C C . PHE B 1 107 ? -16.703 -11.5 -2.465 1 82.06 107 PHE B C 1
ATOM 2476 O O . PHE B 1 107 ? -16.969 -10.773 -3.428 1 82.06 107 PHE B O 1
ATOM 2483 N N . LYS B 1 108 ? -17.547 -11.906 -1.611 1 82.75 108 LYS B N 1
ATOM 2484 C CA . LYS B 1 108 ? -18.875 -11.305 -1.56 1 82.75 108 LYS B CA 1
ATOM 2485 C C . LYS B 1 108 ? -19.344 -11.133 -0.117 1 82.75 108 LYS B C 1
ATOM 2487 O O . LYS B 1 108 ? -19.344 -12.094 0.657 1 82.75 108 LYS B O 1
ATOM 2492 N N . ARG B 1 109 ? -19.734 -9.898 0.134 1 75.12 109 ARG B N 1
ATOM 2493 C CA . ARG B 1 109 ? -20.297 -9.617 1.454 1 75.12 109 ARG B CA 1
ATOM 2494 C C . ARG B 1 109 ? -21.719 -10.141 1.573 1 75.12 109 ARG B C 1
ATOM 2496 O O . ARG B 1 109 ? -22.516 -10.023 0.632 1 75.12 109 ARG B O 1
ATOM 2503 N N . ARG B 1 110 ? -21.875 -10.836 2.645 1 74.56 110 ARG B N 1
ATOM 2504 C CA . ARG B 1 110 ? -23.2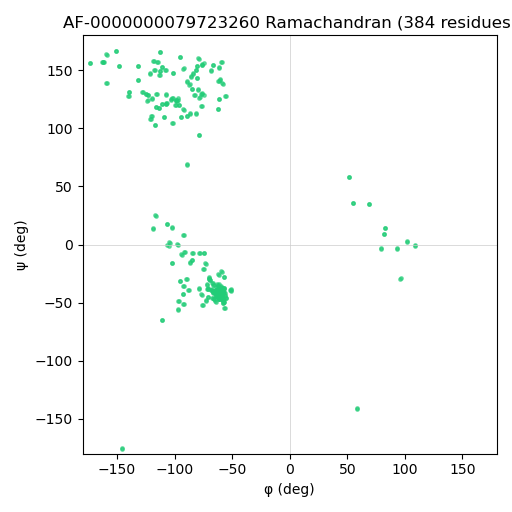34 -11.289 2.904 1 74.56 110 ARG B CA 1
ATOM 2505 C C . ARG B 1 110 ? -24.078 -10.172 3.496 1 74.56 110 ARG B C 1
ATOM 2507 O O . ARG B 1 110 ? -23.656 -9.5 4.441 1 74.56 110 ARG B O 1
ATOM 2514 N N . GLU B 1 111 ? -25.172 -9.945 2.854 1 67.81 111 GLU B N 1
ATOM 2515 C CA . GLU B 1 111 ? -26.062 -8.875 3.312 1 67.81 111 GLU B CA 1
ATOM 2516 C C . GLU B 1 111 ? -26.453 -9.07 4.773 1 67.81 111 GLU B C 1
ATOM 2518 O O . GLU B 1 111 ? -26.891 -10.156 5.164 1 67.81 111 GLU B O 1
ATOM 2523 N N . GLY B 1 112 ? -26.25 -8.047 5.539 1 65.62 112 GLY B N 1
ATOM 2524 C CA . GLY B 1 112 ? -26.688 -8.094 6.926 1 65.62 112 GLY B CA 1
ATOM 2525 C C . GLY B 1 112 ? -25.75 -8.875 7.824 1 65.62 112 GLY B C 1
ATOM 2526 O O . GLY B 1 112 ? -26.094 -9.227 8.945 1 65.62 112 GLY B O 1
ATOM 2527 N N . SER B 1 113 ? -24.734 -9.445 7.273 1 66.62 113 SER B N 1
ATOM 2528 C CA . SER B 1 113 ? -23.797 -10.25 8.055 1 66.62 113 SER B CA 1
ATOM 2529 C C . SER B 1 113 ? -22.391 -9.648 8.016 1 66.62 113 SER B C 1
ATOM 2531 O O . SER B 1 113 ? -22.047 -8.906 7.094 1 66.62 113 SER B O 1
ATOM 2533 N N . VAL B 1 114 ? -21.797 -9.945 9.125 1 67.38 114 VAL B N 1
ATOM 2534 C CA . VAL B 1 114 ? -20.406 -9.531 9.203 1 67.38 114 VAL B CA 1
ATOM 2535 C C . VAL B 1 114 ? -19.531 -10.516 8.414 1 67.38 114 VAL B C 1
ATOM 2537 O O . VAL B 1 114 ? -18.391 -10.203 8.078 1 67.38 114 VAL B O 1
ATOM 2540 N N . TRP B 1 115 ? -20.156 -11.578 7.98 1 73.75 115 TRP B N 1
ATOM 2541 C CA . TRP B 1 115 ? -19.422 -12.641 7.301 1 73.75 115 TRP B CA 1
ATOM 2542 C C . TRP B 1 115 ? -19.406 -12.414 5.793 1 73.75 115 TRP B C 1
ATOM 2544 O O . TRP B 1 115 ? -20.234 -11.672 5.266 1 73.75 115 TRP B O 1
ATOM 2554 N N . TRP B 1 116 ? -18.359 -12.914 5.176 1 78.38 116 TRP B N 1
ATOM 2555 C CA . TRP B 1 116 ? -18.234 -12.797 3.725 1 78.38 116 TRP B CA 1
ATOM 2556 C C . TRP B 1 116 ? -17.859 -14.141 3.105 1 78.38 116 TRP B C 1
ATOM 2558 O O . TRP B 1 116 ? -17.297 -15.008 3.783 1 78.38 116 TRP B O 1
ATOM 2568 N N . ASP B 1 117 ? -18.25 -14.305 1.846 1 84.75 117 ASP B N 1
ATOM 2569 C CA . ASP B 1 117 ? -17.875 -15.492 1.091 1 84.75 117 ASP B CA 1
ATOM 2570 C C . ASP B 1 117 ? -16.531 -15.305 0.404 1 84.75 117 ASP B C 1
ATOM 2572 O O . ASP B 1 117 ? -16.25 -14.242 -0.144 1 84.75 117 ASP B O 1
ATOM 2576 N N . LYS B 1 118 ? -15.742 -16.359 0.491 1 90.19 118 LYS B N 1
ATOM 2577 C CA . LYS B 1 118 ? -14.438 -16.391 -0.166 1 90.19 118 LYS B CA 1
ATOM 2578 C C . LYS B 1 118 ? -14.516 -17.109 -1.513 1 90.19 118 LYS B C 1
ATOM 2580 O O . LYS B 1 118 ? -14.898 -18.281 -1.579 1 90.19 118 LYS B O 1
ATOM 2585 N N . PHE B 1 119 ? -14.062 -16.375 -2.574 1 89.06 119 PHE B N 1
ATOM 2586 C CA . PHE B 1 119 ? -14.305 -16.938 -3.896 1 89.06 119 PHE B CA 1
ATOM 2587 C C . PHE B 1 119 ? -13.016 -17.516 -4.488 1 89.06 119 PHE B C 1
ATOM 2589 O O . PHE B 1 119 ? -13.039 -18.125 -5.559 1 89.06 119 PHE B O 1
ATOM 2596 N N . LEU B 1 120 ? -11.898 -17.406 -3.768 1 95.56 120 LEU B N 1
ATOM 2597 C CA . LEU B 1 120 ? -10.641 -17.891 -4.324 1 95.56 120 LEU B CA 1
ATOM 2598 C C . LEU B 1 120 ? -10.094 -19.047 -3.5 1 95.56 120 LEU B C 1
ATOM 2600 O O . LEU B 1 120 ? -8.883 -19.297 -3.498 1 95.56 120 LEU B O 1
ATOM 2604 N N . THR B 1 121 ? -10.977 -19.672 -2.861 1 94.56 121 THR B N 1
ATOM 2605 C CA . THR B 1 121 ? -10.617 -20.844 -2.08 1 94.56 121 THR B CA 1
ATOM 2606 C C . THR B 1 121 ? -10.039 -21.938 -2.982 1 94.56 121 THR B C 1
ATOM 2608 O O . THR B 1 121 ? -10.32 -21.969 -4.18 1 94.56 121 THR B O 1
ATOM 2611 N N . GLY B 1 122 ? -9.195 -22.75 -2.381 1 95.06 122 GLY B N 1
ATOM 2612 C CA . GLY B 1 122 ? -8.625 -23.859 -3.125 1 95.06 122 GLY B CA 1
ATOM 2613 C C . GLY B 1 122 ? -7.289 -23.516 -3.768 1 95.06 122 GLY B C 1
ATOM 2614 O O . GLY B 1 122 ? -6.66 -24.375 -4.387 1 95.06 122 GLY B O 1
ATOM 2615 N N . ARG B 1 123 ? -6.891 -22.312 -3.635 1 97.31 123 ARG B N 1
ATOM 2616 C CA . ARG B 1 123 ? -5.617 -21.875 -4.188 1 97.31 123 ARG B CA 1
ATOM 2617 C C . ARG B 1 123 ? -4.59 -21.641 -3.082 1 97.31 123 ARG B C 1
ATOM 2619 O O . ARG B 1 123 ? -4.949 -21.328 -1.944 1 97.31 123 ARG B O 1
ATOM 2626 N N . SER B 1 124 ? -3.352 -21.859 -3.439 1 98.31 124 SER B N 1
ATOM 2627 C CA . SER B 1 124 ? -2.232 -21.516 -2.568 1 98.31 124 SER B CA 1
ATOM 2628 C C . SER B 1 124 ? -1.41 -20.375 -3.154 1 98.31 124 SER B C 1
ATOM 2630 O O . SER B 1 124 ? -1.615 -19.969 -4.305 1 98.31 124 SER B O 1
ATOM 2632 N N . SER B 1 125 ? -0.573 -19.797 -2.32 1 98.69 125 SER B N 1
ATOM 2633 C CA . SER B 1 125 ? 0.203 -18.672 -2.816 1 98.69 125 SER B CA 1
ATOM 2634 C C . SER B 1 125 ? 1.572 -18.594 -2.148 1 98.69 125 SER B C 1
ATOM 2636 O O . SER B 1 125 ? 1.77 -19.156 -1.066 1 98.69 125 SER B O 1
ATOM 2638 N N . ARG B 1 126 ? 2.482 -18.016 -2.857 1 98.69 126 ARG B N 1
ATOM 2639 C CA . ARG B 1 126 ? 3.775 -17.609 -2.316 1 98.69 126 ARG B CA 1
ATOM 2640 C C . ARG B 1 126 ? 4.062 -16.156 -2.629 1 98.69 126 ARG B C 1
ATOM 2642 O O . ARG B 1 126 ? 3.875 -15.703 -3.762 1 98.69 126 ARG B O 1
ATOM 2649 N N . ILE B 1 127 ? 4.449 -15.477 -1.577 1 98.81 127 ILE B N 1
ATOM 2650 C CA . ILE B 1 127 ? 4.93 -14.102 -1.705 1 98.81 127 ILE B CA 1
ATOM 2651 C C . ILE B 1 127 ? 6.457 -14.094 -1.72 1 98.81 127 ILE B C 1
ATOM 2653 O O . ILE B 1 127 ? 7.098 -14.664 -0.834 1 98.81 127 ILE B O 1
ATOM 2657 N N . ILE B 1 128 ? 7.043 -13.516 -2.744 1 98.81 128 ILE B N 1
ATOM 2658 C CA . ILE B 1 128 ? 8.477 -13.266 -2.826 1 98.81 128 ILE B CA 1
ATOM 2659 C C . ILE B 1 128 ? 8.734 -11.758 -2.902 1 98.81 128 ILE B C 1
ATOM 2661 O O . ILE B 1 128 ? 8.547 -11.141 -3.953 1 98.81 128 ILE B O 1
ATOM 2665 N N . SER B 1 129 ? 9.148 -11.227 -1.78 1 98.56 129 SER B N 1
ATOM 2666 C CA . SER B 1 129 ? 9.383 -9.781 -1.728 1 98.56 129 SER B CA 1
ATOM 2667 C C . SER B 1 129 ? 10.859 -9.469 -1.545 1 98.56 129 SER B C 1
ATOM 2669 O O . SER B 1 129 ? 11.594 -10.234 -0.921 1 98.56 129 SER B O 1
ATOM 2671 N N . THR B 1 130 ? 11.305 -8.375 -2.152 1 97.75 130 THR B N 1
ATOM 2672 C CA . THR B 1 130 ? 12.688 -7.91 -2.016 1 97.75 130 THR B CA 1
ATOM 2673 C C . THR B 1 130 ? 12.742 -6.59 -1.254 1 97.75 130 THR B C 1
ATOM 2675 O O . THR B 1 130 ? 11.781 -5.82 -1.269 1 97.75 130 THR B O 1
ATOM 2678 N N . MET B 1 131 ? 13.82 -6.375 -0.546 1 95.88 131 MET B N 1
ATOM 2679 C CA . MET B 1 131 ? 13.984 -5.141 0.219 1 95.88 131 MET B CA 1
ATOM 2680 C C . MET B 1 131 ? 15.461 -4.781 0.357 1 95.88 131 MET B C 1
ATOM 2682 O O . MET B 1 131 ? 16.328 -5.602 0.078 1 95.88 131 MET B O 1
ATOM 2686 N N . ASP B 1 132 ? 15.711 -3.518 0.795 1 92.12 132 ASP B N 1
ATOM 2687 C CA . ASP B 1 132 ? 17.078 -3.035 0.913 1 92.12 132 ASP B CA 1
ATOM 2688 C C . ASP B 1 132 ? 17.594 -3.162 2.35 1 92.12 132 ASP B C 1
ATOM 2690 O O . ASP B 1 132 ? 18.719 -2.77 2.652 1 92.12 132 ASP B O 1
ATOM 2694 N N . GLN B 1 133 ? 16.812 -3.639 3.244 1 92.25 133 GLN B N 1
ATOM 2695 C CA . GLN B 1 133 ? 17.188 -3.932 4.621 1 92.25 133 GLN B CA 1
ATOM 2696 C C . GLN B 1 133 ? 17.047 -5.422 4.93 1 92.25 133 GLN B C 1
ATOM 2698 O O . GLN B 1 133 ? 16.328 -6.137 4.223 1 92.25 133 GLN B O 1
ATOM 2703 N N . PRO B 1 134 ? 17.781 -5.867 5.98 1 94.25 134 PRO B N 1
ATOM 2704 C CA . PRO B 1 134 ? 17.609 -7.277 6.332 1 94.25 134 PRO B CA 1
ATOM 2705 C C . PRO B 1 134 ? 16.156 -7.629 6.676 1 94.25 134 PRO B C 1
ATOM 2707 O O . PRO B 1 134 ? 15.492 -6.871 7.383 1 94.25 134 PRO B O 1
ATOM 2710 N N . ALA B 1 135 ? 15.758 -8.797 6.18 1 94.94 135 ALA B N 1
ATOM 2711 C CA . ALA B 1 135 ? 14.375 -9.227 6.367 1 94.94 135 ALA B CA 1
ATOM 2712 C C . ALA B 1 135 ? 14.031 -9.352 7.848 1 94.94 135 ALA B C 1
ATOM 2714 O O . ALA B 1 135 ? 12.922 -9.031 8.266 1 94.94 135 ALA B O 1
ATOM 2715 N N . TRP B 1 136 ? 15.008 -9.844 8.617 1 94.56 136 TRP B N 1
ATOM 2716 C CA . TRP B 1 136 ? 14.75 -10.023 10.047 1 94.56 136 TRP B CA 1
ATOM 2717 C C . TRP B 1 136 ? 14.5 -8.68 10.727 1 94.56 136 TRP B C 1
ATOM 2719 O O . TRP B 1 136 ? 13.711 -8.594 11.664 1 94.56 136 TRP B O 1
ATOM 2729 N N . TYR B 1 137 ? 15.164 -7.602 10.359 1 93.69 137 TYR B N 1
ATOM 2730 C CA . TYR B 1 137 ? 14.977 -6.258 10.898 1 93.69 137 TYR B CA 1
ATOM 2731 C C . TYR B 1 137 ? 13.602 -5.711 10.531 1 93.69 137 TYR B C 1
ATOM 2733 O O . TYR B 1 137 ? 12.922 -5.105 11.359 1 93.69 137 TYR B O 1
ATOM 2741 N N . PHE B 1 138 ? 13.219 -5.992 9.281 1 95.25 138 PHE B N 1
ATOM 2742 C CA . PHE B 1 138 ? 11.906 -5.586 8.789 1 95.25 138 PHE B CA 1
ATOM 2743 C C . PHE B 1 138 ? 10.797 -6.203 9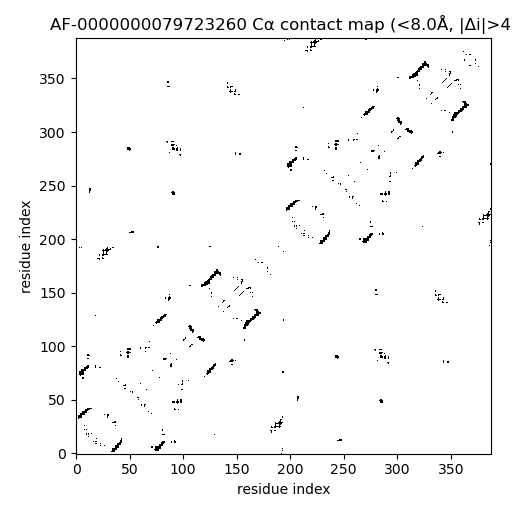.633 1 95.25 138 PHE B C 1
ATOM 2745 O O . PHE B 1 138 ? 9.797 -5.543 9.938 1 95.25 138 PHE B O 1
ATOM 2752 N N . TRP B 1 139 ? 11 -7.395 9.969 1 94.12 139 TRP B N 1
ATOM 2753 C CA . TRP B 1 139 ? 10.023 -8.133 10.758 1 94.12 139 TRP B CA 1
ATOM 2754 C C . TRP B 1 139 ? 10.008 -7.645 12.203 1 94.12 139 TRP B C 1
ATOM 2756 O O . TRP B 1 139 ? 8.953 -7.285 12.727 1 94.12 139 TRP B O 1
ATOM 2766 N N . LEU B 1 140 ? 11.125 -7.508 12.844 1 94 140 LEU B N 1
ATOM 2767 C CA . LEU B 1 140 ? 11.211 -7.238 14.273 1 94 140 LEU B CA 1
ATOM 2768 C C . LEU B 1 140 ? 10.953 -5.762 14.562 1 94 140 LEU B C 1
ATOM 2770 O O . LEU B 1 140 ? 10.281 -5.426 15.539 1 94 140 LEU B O 1
ATOM 2774 N N . VAL B 1 141 ? 11.43 -4.902 13.703 1 92.25 141 VAL B N 1
ATOM 2775 C CA . VAL B 1 141 ? 11.406 -3.475 13.992 1 92.25 141 VAL B CA 1
ATOM 2776 C C . VAL B 1 141 ? 10.141 -2.846 13.422 1 92.25 141 VAL B C 1
ATOM 2778 O O . VAL B 1 141 ? 9.453 -2.086 14.117 1 92.25 141 VAL B O 1
ATOM 2781 N N . TYR B 1 142 ? 9.836 -3.26 12.242 1 94.06 142 TYR B N 1
ATOM 2782 C CA . TYR B 1 142 ? 8.734 -2.572 11.578 1 94.06 142 TYR B CA 1
ATOM 2783 C C . TYR B 1 142 ? 7.461 -3.41 11.633 1 94.06 142 TYR B C 1
ATOM 2785 O O . TYR B 1 142 ? 6.367 -2.91 11.352 1 94.06 142 TYR B O 1
ATOM 2793 N N . GLY B 1 143 ? 7.547 -4.715 11.938 1 95.06 143 GLY B N 1
ATOM 2794 C CA . GLY B 1 143 ? 6.383 -5.582 12.016 1 95.06 143 GLY B CA 1
ATOM 2795 C C . GLY B 1 143 ? 5.938 -6.109 10.664 1 95.06 143 GLY B C 1
ATOM 2796 O O . GLY B 1 143 ? 4.777 -6.488 10.492 1 95.06 143 GLY B O 1
ATOM 2797 N N . GLU B 1 144 ? 6.797 -5.973 9.641 1 96.75 144 GLU B N 1
ATOM 2798 C CA . GLU B 1 144 ? 6.637 -6.508 8.289 1 96.75 144 GLU B CA 1
ATOM 2799 C C . GLU B 1 144 ? 5.281 -6.137 7.707 1 96.75 144 GLU B C 1
ATOM 2801 O O . GLU B 1 144 ? 4.523 -7.012 7.273 1 96.75 144 GLU B O 1
ATOM 2806 N N . PRO B 1 145 ? 4.926 -4.902 7.59 1 97.88 145 PRO B N 1
ATOM 2807 C CA . PRO B 1 145 ? 3.588 -4.484 7.168 1 97.88 145 PRO B CA 1
ATOM 2808 C C . PRO B 1 145 ? 3.227 -4.98 5.773 1 97.88 145 PRO B C 1
ATOM 2810 O O . PRO B 1 145 ? 2.078 -5.355 5.523 1 97.88 145 PRO B O 1
ATOM 2813 N N . SER B 1 146 ? 4.156 -4.984 4.898 1 98.06 146 SER B N 1
ATOM 2814 C CA . SER B 1 146 ? 3.881 -5.453 3.543 1 98.06 146 SER B CA 1
ATOM 2815 C C . SER B 1 146 ? 3.445 -6.918 3.543 1 98.06 146 SER B C 1
ATOM 2817 O O . SER B 1 146 ? 2.459 -7.277 2.896 1 98.06 146 SER B O 1
ATOM 2819 N N . ASN B 1 147 ? 4.184 -7.785 4.277 1 97.69 147 ASN B N 1
ATOM 2820 C CA . ASN B 1 147 ? 3.871 -9.211 4.352 1 97.69 147 ASN B CA 1
ATOM 2821 C C . ASN B 1 147 ? 2.506 -9.453 4.988 1 97.69 147 ASN B C 1
ATOM 2823 O O . ASN B 1 147 ? 1.719 -10.258 4.492 1 97.69 147 ASN B O 1
ATOM 2827 N N . ARG B 1 148 ? 2.262 -8.727 6.066 1 97.31 148 ARG B N 1
ATOM 2828 C CA . ARG B 1 148 ? 0.983 -8.875 6.758 1 97.31 148 ARG B CA 1
ATOM 2829 C C . ARG B 1 148 ? -0.173 -8.438 5.867 1 97.31 148 ARG B C 1
ATOM 2831 O O . ARG B 1 148 ? -1.211 -9.102 5.812 1 97.31 148 ARG B O 1
ATOM 2838 N N . MET B 1 149 ? 0.042 -7.352 5.254 1 98.12 149 MET B N 1
ATOM 2839 C CA . MET B 1 149 ? -0.984 -6.855 4.34 1 98.12 149 MET B CA 1
ATOM 2840 C C . MET B 1 149 ? -1.31 -7.895 3.273 1 98.12 149 MET B C 1
ATOM 2842 O O . MET B 1 149 ? -2.453 -8.344 3.166 1 98.12 149 MET B O 1
ATOM 2846 N N . MET B 1 150 ? -0.349 -8.367 2.562 1 98.56 150 MET B N 1
ATOM 2847 C CA . MET B 1 150 ? -0.567 -9.273 1.439 1 98.56 150 MET B CA 1
ATOM 2848 C C . MET B 1 150 ? -1.107 -10.609 1.921 1 98.56 150 MET B C 1
ATOM 2850 O O . MET B 1 150 ? -2.082 -11.125 1.371 1 98.56 150 MET B O 1
ATOM 2854 N N . LYS B 1 151 ? -0.52 -11.148 2.938 1 98.38 151 LYS B N 1
ATOM 2855 C CA . LYS B 1 151 ? -0.888 -12.484 3.387 1 98.38 151 LYS B CA 1
ATOM 2856 C C . LYS B 1 151 ? -2.268 -12.492 4.039 1 98.38 151 LYS B C 1
ATOM 2858 O O . LYS B 1 151 ? -3.137 -13.273 3.66 1 98.38 151 LYS B O 1
ATOM 2863 N N . ARG B 1 152 ? -2.523 -11.523 4.902 1 97.19 152 ARG B N 1
ATOM 2864 C CA . ARG B 1 152 ? -3.707 -11.617 5.75 1 97.19 152 ARG B CA 1
ATOM 2865 C C . ARG B 1 152 ? -4.871 -10.836 5.16 1 97.19 152 ARG B C 1
ATOM 2867 O O . ARG B 1 152 ? -5.984 -11.359 5.043 1 97.19 152 ARG B O 1
ATOM 2874 N N . THR B 1 153 ? -4.605 -9.625 4.781 1 96.94 153 THR B N 1
ATOM 2875 C CA . THR B 1 153 ? -5.715 -8.75 4.418 1 96.94 153 THR B CA 1
ATOM 2876 C C . THR B 1 153 ? -6.09 -8.922 2.951 1 96.94 153 THR B C 1
ATOM 2878 O O . THR B 1 153 ? -7.176 -8.531 2.529 1 96.94 153 THR B O 1
ATOM 2881 N N . VAL B 1 154 ? -5.207 -9.539 2.182 1 97.69 154 VAL B N 1
ATOM 2882 C CA . VAL B 1 154 ? -5.516 -9.711 0.765 1 97.69 154 VAL B CA 1
ATOM 2883 C C . VAL B 1 154 ? -5.766 -11.188 0.463 1 97.69 154 VAL B C 1
ATOM 2885 O O . VAL B 1 154 ? -6.902 -11.586 0.209 1 97.69 154 VAL B O 1
ATOM 2888 N N . LEU B 1 155 ? -4.727 -12.008 0.62 1 98.25 155 LEU B N 1
ATOM 2889 C CA . LEU B 1 155 ? -4.773 -13.367 0.089 1 98.25 155 LEU B CA 1
ATOM 2890 C C . LEU B 1 155 ? -5.652 -14.266 0.959 1 98.25 155 LEU B C 1
ATOM 2892 O O . LEU B 1 155 ? -6.594 -14.891 0.466 1 98.25 155 LEU B O 1
ATOM 2896 N N . GLU B 1 156 ? -5.406 -14.297 2.238 1 97.25 156 GLU B N 1
ATOM 2897 C CA . GLU B 1 156 ? -6.207 -15.133 3.123 1 97.25 156 GLU B CA 1
ATOM 2898 C C . GLU B 1 156 ? -7.645 -14.633 3.211 1 97.25 156 GLU B C 1
ATOM 2900 O O . GLU B 1 156 ? -8.578 -15.422 3.342 1 97.25 156 GLU B O 1
ATOM 2905 N N . PHE B 1 157 ? -7.824 -13.344 3.131 1 94.75 157 PHE B N 1
ATOM 2906 C CA . PHE B 1 157 ? -9.164 -12.758 3.127 1 94.75 157 PHE B CA 1
ATOM 2907 C C . PHE B 1 157 ? -9.977 -13.289 1.955 1 94.75 157 PHE B C 1
ATOM 2909 O O . PHE B 1 157 ? -11.18 -13.539 2.092 1 94.75 157 PHE B O 1
ATOM 2916 N N . CYS B 1 158 ? -9.328 -13.461 0.837 1 96 158 CYS B N 1
ATOM 2917 C CA . CYS B 1 158 ? -10.016 -13.914 -0.367 1 96 158 CYS B CA 1
ATOM 2918 C C . CYS B 1 158 ? -10.133 -15.43 -0.389 1 96 158 CYS B C 1
ATOM 2920 O O . CYS B 1 158 ? -10.734 -16 -1.304 1 96 158 CYS B O 1
ATOM 2922 N N . GLY B 1 159 ? -9.492 -16.125 0.551 1 96.12 159 GLY B N 1
ATOM 2923 C CA . GLY B 1 159 ? -9.633 -17.562 0.67 1 96.12 159 GLY B CA 1
ATOM 2924 C C . GLY B 1 159 ? -8.391 -18.328 0.243 1 96.12 159 GLY B C 1
ATOM 2925 O O . GLY B 1 159 ? -8.359 -19.562 0.317 1 96.12 159 GLY B O 1
ATOM 2926 N N . ILE B 1 160 ? -7.379 -17.688 -0.183 1 97.62 160 ILE B N 1
ATOM 2927 C CA . ILE B 1 160 ? -6.16 -18.328 -0.647 1 97.62 160 ILE B CA 1
ATOM 2928 C C . ILE B 1 160 ? -5.34 -18.812 0.55 1 97.62 160 ILE B C 1
ATOM 2930 O O . ILE B 1 160 ? -4.961 -18 1.41 1 97.62 160 ILE B O 1
ATOM 2934 N N . LYS B 1 161 ? -5.133 -20.078 0.603 1 96.56 161 LYS B N 1
ATOM 2935 C CA . LYS B 1 161 ? -4.398 -20.719 1.682 1 96.56 161 LYS B CA 1
ATOM 2936 C C . LYS B 1 161 ? -3.889 -22.094 1.246 1 96.56 161 LYS B C 1
ATOM 2938 O O . LYS B 1 161 ? -4.582 -22.828 0.538 1 96.56 161 LYS B O 1
ATOM 2943 N N . PRO B 1 162 ? -2.691 -22.406 1.623 1 98.06 162 PRO B N 1
ATOM 2944 C CA . PRO B 1 162 ? -1.747 -21.672 2.475 1 98.06 162 PRO B CA 1
ATOM 2945 C C . PRO B 1 162 ? -1.005 -20.578 1.724 1 98.06 162 PRO B C 1
ATOM 2947 O O . PRO B 1 162 ? -0.932 -20.594 0.493 1 98.06 162 PRO B O 1
ATOM 2950 N N . VAL B 1 163 ? -0.586 -19.578 2.447 1 98.56 163 VAL B N 1
ATOM 2951 C CA . VAL B 1 163 ? 0.244 -18.5 1.912 1 98.56 163 VAL B CA 1
ATOM 2952 C C . VAL B 1 163 ? 1.628 -18.547 2.555 1 98.56 163 VAL B C 1
ATOM 2954 O O . VAL B 1 163 ? 1.759 -18.406 3.771 1 98.56 163 VAL B O 1
ATOM 2957 N N . GLN B 1 164 ? 2.641 -18.766 1.739 1 98.56 164 GLN B N 1
ATOM 2958 C CA . GLN B 1 164 ? 4.023 -18.734 2.211 1 98.56 164 GLN B CA 1
ATOM 2959 C C . GLN B 1 164 ? 4.707 -17.422 1.843 1 98.56 164 GLN B C 1
ATOM 2961 O O . GLN B 1 164 ? 4.414 -16.844 0.801 1 98.56 164 GLN B O 1
ATOM 2966 N N . VAL B 1 165 ? 5.613 -17.016 2.719 1 98.56 165 VAL B N 1
ATOM 2967 C CA . VAL B 1 165 ? 6.262 -15.719 2.514 1 98.56 165 VAL B CA 1
ATOM 2968 C C . VAL B 1 165 ? 7.773 -15.906 2.455 1 98.56 165 VAL B C 1
ATOM 2970 O O . VAL B 1 165 ? 8.359 -16.562 3.32 1 98.56 165 VAL B O 1
ATOM 2973 N N . THR B 1 166 ? 8.398 -15.391 1.454 1 98.62 166 THR B N 1
ATOM 2974 C CA . THR B 1 166 ? 9.844 -15.305 1.292 1 98.62 166 THR B CA 1
ATOM 2975 C C . THR B 1 166 ? 10.281 -13.852 1.139 1 98.62 166 THR B C 1
ATOM 2977 O O . THR B 1 166 ? 9.984 -13.211 0.127 1 98.62 166 THR B O 1
ATOM 2980 N N . SER B 1 167 ? 10.891 -13.352 2.152 1 98.31 167 SER B N 1
ATOM 2981 C CA . SER B 1 167 ? 11.422 -11.984 2.127 1 98.31 167 SER B CA 1
ATOM 2982 C C . SER B 1 167 ? 12.93 -11.984 1.897 1 98.31 167 SER B C 1
ATOM 2984 O O . SER B 1 167 ? 13.68 -12.609 2.646 1 98.31 167 SER B O 1
ATOM 2986 N N . ILE B 1 168 ? 13.367 -11.25 0.891 1 98.06 168 ILE B N 1
ATOM 2987 C CA . ILE B 1 168 ? 14.766 -11.258 0.479 1 98.06 168 ILE B CA 1
ATOM 2988 C C . ILE B 1 168 ? 15.383 -9.875 0.694 1 98.06 168 ILE B C 1
ATOM 2990 O O . ILE B 1 168 ? 14.945 -8.898 0.086 1 98.06 168 ILE B O 1
ATOM 2994 N N . GLY B 1 169 ? 16.328 -9.75 1.472 1 94.88 169 GLY B N 1
ATOM 2995 C CA . GLY B 1 169 ? 17.078 -8.523 1.688 1 94.88 169 GLY B CA 1
ATOM 2996 C C . GLY B 1 169 ? 18.281 -8.711 2.584 1 94.88 169 GLY B C 1
ATOM 2997 O O . GLY B 1 169 ? 18.422 -9.734 3.254 1 94.88 169 GLY B O 1
ATOM 2998 N N . PRO B 1 170 ? 19.281 -7.859 2.49 1 94.81 170 PRO B N 1
ATOM 2999 C CA . PRO B 1 170 ? 19.297 -6.605 1.733 1 94.81 170 PRO B CA 1
ATOM 3000 C C . PRO B 1 170 ? 19.766 -6.797 0.291 1 94.81 170 PRO B C 1
ATOM 3002 O O . PRO B 1 170 ? 20.703 -7.551 0.035 1 94.81 170 PRO B O 1
ATOM 3005 N N . ILE B 1 171 ? 19.094 -6.059 -0.686 1 92.88 171 ILE B N 1
ATOM 3006 C CA . ILE B 1 171 ? 19.422 -6.23 -2.1 1 92.88 171 ILE B CA 1
ATOM 3007 C C . ILE B 1 171 ? 20.469 -5.219 -2.521 1 92.88 171 ILE B C 1
ATOM 3009 O O . ILE B 1 171 ? 21.469 -5.582 -3.146 1 92.88 171 ILE B O 1
ATOM 3013 N N . ARG B 1 172 ? 20.297 -3.93 -2.264 1 84.75 172 ARG B N 1
ATOM 3014 C CA . ARG B 1 172 ? 21.141 -2.842 -2.742 1 84.75 172 ARG B CA 1
ATOM 3015 C C . ARG B 1 172 ? 22.609 -3.121 -2.443 1 84.75 172 ARG B C 1
ATOM 3017 O O . ARG B 1 172 ? 23.469 -2.922 -3.303 1 84.75 172 ARG B O 1
ATOM 3024 N N . MET B 1 173 ? 22.922 -3.641 -1.341 1 84.56 173 MET B N 1
ATOM 3025 C CA . MET B 1 173 ? 24.328 -3.828 -0.96 1 84.56 173 MET B CA 1
ATOM 3026 C C . MET B 1 173 ? 24.719 -5.297 -1.052 1 84.56 173 MET B C 1
ATOM 3028 O O . MET B 1 173 ? 25.781 -5.688 -0.566 1 84.56 173 MET B O 1
ATOM 3032 N N . SER B 1 174 ? 23.922 -6 -1.759 1 89.75 174 SER B N 1
ATOM 3033 C CA . SER B 1 174 ? 24.188 -7.434 -1.797 1 89.75 174 SER B CA 1
ATOM 3034 C C . SER B 1 174 ? 25.234 -7.781 -2.852 1 89.75 174 SER B C 1
ATOM 3036 O O . SER B 1 174 ? 25.391 -7.059 -3.84 1 89.75 174 SER B O 1
ATOM 3038 N N . LYS B 1 175 ? 26.031 -8.859 -2.504 1 92.31 175 LYS B N 1
ATOM 3039 C CA . LYS B 1 175 ? 27.016 -9.406 -3.447 1 92.31 175 LYS B CA 1
ATOM 3040 C C . LYS B 1 175 ? 26.328 -10.297 -4.48 1 92.31 175 LYS B C 1
ATOM 3042 O O . LYS B 1 175 ? 25.219 -10.773 -4.266 1 92.31 175 LYS B O 1
ATOM 3047 N N . GLU B 1 176 ? 26.984 -10.508 -5.582 1 94.5 176 GLU B N 1
ATOM 3048 C CA . GLU B 1 176 ? 26.469 -11.344 -6.664 1 94.5 176 GLU B CA 1
ATOM 3049 C C . GLU B 1 176 ? 26.125 -12.742 -6.16 1 94.5 176 GLU B C 1
ATOM 3051 O O . GLU B 1 176 ? 25.125 -13.328 -6.566 1 94.5 176 GLU B O 1
ATOM 3056 N N . LYS B 1 177 ? 26.984 -13.242 -5.41 1 96.62 177 LYS B N 1
ATOM 3057 C CA . LYS B 1 177 ? 26.766 -14.586 -4.883 1 96.62 177 LYS B CA 1
ATOM 3058 C C . LYS B 1 177 ? 25.453 -14.672 -4.105 1 96.62 177 LYS B C 1
ATOM 3060 O O . LYS B 1 177 ? 24.75 -15.68 -4.176 1 96.62 177 LYS B O 1
ATOM 3065 N N . PHE B 1 178 ? 25.125 -13.695 -3.34 1 96.69 178 PHE B N 1
ATOM 3066 C CA . PHE B 1 178 ? 23.875 -13.617 -2.604 1 96.69 178 PHE B CA 1
ATOM 3067 C C . PHE B 1 178 ? 22.688 -13.695 -3.551 1 96.69 178 PHE B C 1
ATOM 3069 O O . PHE B 1 178 ? 21.75 -14.469 -3.322 1 96.69 178 PHE B O 1
ATOM 3076 N N . ARG B 1 179 ? 22.75 -12.945 -4.59 1 97.06 179 ARG B N 1
ATOM 3077 C CA . ARG B 1 179 ? 21.672 -12.898 -5.574 1 97.06 179 ARG B CA 1
ATOM 3078 C C . ARG B 1 179 ? 21.547 -14.227 -6.312 1 97.06 179 ARG B C 1
ATOM 3080 O O . ARG B 1 179 ? 20.438 -14.719 -6.535 1 97.06 179 ARG B O 1
ATOM 3087 N N . GLU B 1 180 ? 22.656 -14.781 -6.645 1 97.62 180 GLU B N 1
ATOM 3088 C CA . GLU B 1 180 ? 22.672 -16.078 -7.324 1 97.62 180 GLU B CA 1
ATOM 3089 C C . GLU B 1 180 ? 22.047 -17.156 -6.453 1 97.62 180 GLU B C 1
ATOM 3091 O O . GLU B 1 180 ? 21.312 -18.016 -6.945 1 97.62 180 GLU B O 1
ATOM 3096 N N . ASN B 1 181 ? 22.375 -17.141 -5.234 1 98.19 181 ASN B N 1
ATOM 3097 C CA . ASN B 1 181 ? 21.812 -18.109 -4.305 1 98.19 181 ASN B CA 1
ATOM 3098 C C . ASN B 1 181 ? 20.297 -18.016 -4.238 1 98.19 181 ASN B C 1
ATOM 3100 O O . ASN B 1 181 ? 19.609 -19.031 -4.203 1 98.19 181 ASN B O 1
ATOM 3104 N N . TRP B 1 182 ? 19.812 -16.859 -4.23 1 98.38 182 TRP B N 1
ATOM 3105 C CA . TRP B 1 182 ? 18.375 -16.672 -4.156 1 98.38 182 TRP B CA 1
ATOM 3106 C C . TRP B 1 182 ? 17.703 -17.062 -5.469 1 98.38 182 TRP B C 1
ATOM 3108 O O . TRP B 1 182 ? 16.594 -17.594 -5.477 1 98.38 182 TRP B O 1
ATOM 3118 N N . LEU B 1 183 ? 18.422 -16.797 -6.562 1 98.5 183 LEU B N 1
ATOM 3119 C CA . LEU B 1 183 ? 17.891 -17.266 -7.84 1 98.5 183 LEU B CA 1
ATOM 3120 C C . LEU B 1 183 ? 17.75 -18.781 -7.855 1 98.5 183 LEU B C 1
ATOM 3122 O O . LEU B 1 183 ? 16.75 -19.312 -8.336 1 98.5 183 LEU B O 1
ATOM 3126 N N . GLU B 1 184 ? 18.688 -19.422 -7.305 1 98.56 184 GLU B N 1
ATOM 3127 C CA . GLU B 1 184 ? 18.641 -20.891 -7.227 1 98.56 184 GLU B CA 1
ATOM 3128 C C . GLU B 1 184 ? 17.5 -21.359 -6.328 1 98.56 184 GLU B C 1
ATOM 3130 O O . GLU B 1 184 ? 16.75 -22.266 -6.688 1 98.56 184 GLU B O 1
ATOM 3135 N N . LYS B 1 185 ? 17.375 -20.766 -5.188 1 98.69 185 LYS B N 1
ATOM 3136 C CA . LYS B 1 185 ? 16.312 -21.125 -4.242 1 98.69 185 LYS B CA 1
ATOM 3137 C C . LYS B 1 185 ? 14.938 -20.891 -4.848 1 98.69 185 LYS B C 1
ATOM 3139 O O . LYS B 1 185 ? 14.055 -21.734 -4.727 1 98.69 185 LYS B O 1
ATOM 3144 N N . VAL B 1 186 ? 14.75 -19.781 -5.477 1 98.81 186 VAL B N 1
ATOM 3145 C CA . VAL B 1 186 ? 13.469 -19.422 -6.07 1 98.81 186 VAL B CA 1
ATOM 3146 C C . VAL B 1 186 ? 13.164 -20.375 -7.234 1 98.81 186 VAL B C 1
ATOM 3148 O O . VAL B 1 186 ? 12.008 -20.75 -7.438 1 98.81 186 VAL B O 1
ATOM 3151 N N . GLY B 1 187 ? 14.203 -20.688 -7.996 1 98.69 187 GLY B N 1
ATOM 3152 C CA . GLY B 1 187 ? 14.031 -21.719 -9.008 1 98.69 187 GLY B CA 1
ATOM 3153 C C . GLY B 1 187 ? 13.555 -23.031 -8.445 1 98.69 187 GLY B C 1
ATOM 3154 O O . GLY B 1 187 ? 12.703 -23.703 -9.039 1 98.69 187 GLY B O 1
ATOM 3155 N N . ALA B 1 188 ? 14.102 -23.422 -7.316 1 98.56 188 ALA B N 1
ATOM 3156 C CA . ALA B 1 188 ? 13.695 -24.656 -6.648 1 98.56 188 ALA B CA 1
ATOM 3157 C C . ALA B 1 188 ? 12.242 -24.578 -6.188 1 98.56 188 ALA B C 1
ATOM 3159 O O . ALA B 1 188 ? 11.523 -25.578 -6.211 1 98.56 188 ALA B O 1
ATOM 3160 N N . PHE B 1 189 ? 11.797 -23.359 -5.676 1 98.44 189 PHE B N 1
ATOM 3161 C CA . PHE B 1 189 ? 10.383 -23.172 -5.371 1 98.44 189 PHE B CA 1
ATOM 3162 C C . PHE B 1 189 ? 9.523 -23.469 -6.59 1 98.44 189 PHE B C 1
ATOM 3164 O O . PHE B 1 189 ? 8.492 -24.141 -6.48 1 98.44 189 PHE B O 1
ATOM 3171 N N . GLY B 1 190 ? 9.961 -22.922 -7.719 1 98.25 190 GLY B N 1
ATOM 3172 C CA . GLY B 1 190 ? 9.25 -23.172 -8.961 1 98.25 190 GLY B CA 1
ATOM 3173 C C . GLY B 1 190 ? 9.133 -24.641 -9.305 1 98.25 190 GLY B C 1
ATOM 3174 O O . GLY B 1 190 ? 8.062 -25.125 -9.672 1 98.25 190 GLY B O 1
ATOM 3175 N N . LYS B 1 191 ? 10.266 -25.375 -9.188 1 97.81 191 LYS B N 1
ATOM 3176 C CA . LYS B 1 191 ? 10.289 -26.812 -9.469 1 97.81 191 LYS B CA 1
ATOM 3177 C C . LYS B 1 191 ? 9.281 -27.562 -8.609 1 97.81 191 LYS B C 1
ATOM 3179 O O . LYS B 1 191 ? 8.586 -28.453 -9.094 1 97.81 191 LYS B O 1
ATOM 3184 N N . LYS B 1 192 ? 9.133 -27.156 -7.387 1 97.38 192 LYS B N 1
ATOM 3185 C CA . LYS B 1 192 ? 8.25 -27.812 -6.434 1 97.38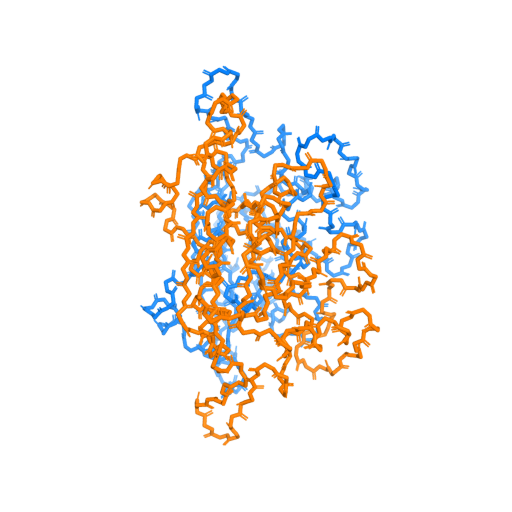 192 LYS B CA 1
ATOM 3186 C C . LYS B 1 192 ? 6.816 -27.297 -6.57 1 97.38 192 LYS B C 1
ATOM 3188 O O . LYS B 1 192 ? 5.887 -27.906 -6.035 1 97.38 192 LYS B O 1
ATOM 3193 N N . GLY B 1 193 ? 6.621 -26.203 -7.273 1 97.12 193 GLY B N 1
ATOM 3194 C CA . GLY B 1 193 ? 5.312 -25.578 -7.398 1 97.12 193 GLY B CA 1
ATOM 3195 C C . GLY B 1 193 ? 4.816 -24.969 -6.102 1 97.12 193 GLY B C 1
ATOM 3196 O O . GLY B 1 193 ? 3.643 -25.109 -5.754 1 97.12 193 GLY B O 1
ATOM 3197 N N . ILE B 1 194 ? 5.809 -24.469 -5.418 1 95.69 194 ILE B N 1
ATOM 3198 C CA . ILE B 1 194 ? 5.445 -23.844 -4.145 1 95.69 194 ILE B CA 1
ATOM 3199 C C . ILE B 1 194 ? 6.043 -22.438 -4.062 1 95.69 194 ILE B C 1
ATOM 3201 O O . ILE B 1 194 ? 7.027 -22.141 -4.742 1 95.69 194 ILE B O 1
#

Sequence (388 aa):
MVQKKILIIQGHPDQESFGFALAESYKKGAENAGHSVEEIRLRDLKFNPILEYGYRKRTELEPDLLDSQKKILWADHIVWIYPVWWGSVPALLKGFLDRVLIPGFAFKRREGSVWWDKFLTGRSSRIISTMDQPAWYFWLVYGEPSNRMMKRTVLEFCGIKPVQVTSIGPIRMSKEKFRENWLEKVGAFGKKGIMVQKKILIIQGHPDQESFGFALAESYKKGAENAGHSVEEIRLRDLKFNPILEYGYRKRTELEPDLLDSQKKILWADHIVWIYPVWWGSVPALLKGFLDRVLIPGFAFKRREGSVWWDKFLTGRSSRIISTMDQPAWYFWLVYGEPSNRMMKRTVLEFCGIKPVQVTSIGPIRMSKEKFRENWLEKVGAFGKKGI

Foldseek 3Di:
DPAWEEEEEEQELDCVDLLVLLSVLLQVLQVVLPHHYDYHYLNPDDDDLDPPPQLPDDDDGDPRLVVVLVSLLRGQEYEYTAEQDPLAGDSSVNSSLSRNCHDPRLKHDDPPDPDIGADNANHAYEYEYEEQDDPVCSCPPVVSNHCCCCQPVRQVSNHHPDYHYHYDDNDPPDDPVSSVVSSNVSSNCSNVVD/DDAWEEEEEEQELDCVDLLVLLSVLLQVLQVVLPHHYDYDYLNPDDDDLDPPPQLPDDDDDDPRLVVVLVSLLRGQEYEYTAEQDPLAGDSSVNSSLSRNCHDPRQKHDDPPDPDIGADNANHAYEYEYEEQDDPVCSCPPVVSNHCCCCQPVRQVSNHHPDYHYHYHDNDPPDDPVSSVVSSNVSSNCSNVVD

=== Feature glossary ===
A reading guide for the features in this record.

Start from the sequence.

  · Sequence gives the chain of amino acids in standard one-letter code (A=alanine, C=cysteine, …, Y=tyrosine), read N→C. It is the only feature that is directly encoded by the gene; all structural features are derived from the folded form of this sequence.

Fold it, and you get atomic coordinates and the backbone conformation that goes with them.

  · Structure coordinates are given as an mmCIF _atom_site loop: one row per atom with element, residue name, chain id, sequence number, and x/y/z position in Å. Only the four main-chain atoms per residue are included here; side chains are omitted to keep the record compact.

  · Backbone dihedral angles. Every residue except chain termini has a φ (preceding-C → N → Cα → C) and a ψ (N → Cα → C → next-N). They are reported in degrees following the IUPAC sign convention. Secondary structure is essentially a statement about which (φ, ψ) basin each residue occupies.

  · Eight-state secondary structure (DSSP): H is the canonical α-helix, G the tighter 3₁₀-helix, I the wider π-helix; E/B are β-structure, T and S are turns and bends, and '-' is everything else. DSSP derives these from the pattern of main-chain N–H···O=C hydrogen bonds, not from the sequence.

  · SS3 is a coarse helix/strand/coil call (letters a/b/c) made by the P-SEA algorithm from inter-Cα distances and dihedrals. It is less detailed than DSSP but needs only Cα positions.

Summarize the fold with a handful of shape descriptors and a per-residue structural alphabet.

  · Radius of gyration (Rg) is the root-mean-square distance of Cα atoms from their centroid — a single number for overall size and compactness. A globular domain of N residues has Rg ≈ 2.2·N^0.38 Å; an extended or disordered chain has a much larger Rg. The Cα contact count is the number of residue pairs whose Cα atoms are within 8 Å and are more than four positions apart in sequence — a standard proxy for tertiary packing density. The bounding box is the smallest axis-aligned box enclosing all Cα atoms.

  · 3Di is Foldseek's structural alphabet. Each residue is assigned one of twenty discrete states based on how its Cα sits relative to its spatial (not sequential) neighbors. Aligning 3Di strings finds structural homologs roughly as well as full 3D superposition, but orders of magnitude faster.

  · Solvent-accessible surface area (SASA) is the area in Å² traced out by the centre of a 1.4 Å probe sphere (a water molecule) rolled over the protein's van der Waals surface (Shrake–Rupley / Lee–Richards construction). Buried residues have near-zero SASA; fully exposed residues can exceed 200 Å². The total SASA scales roughly with the number of surface residues.

Ask how reliable the model is.

  · For AlphaFold models, the B-factor field carries pLDDT — the model's own estimate of local accuracy on a 0–100 scale. Regions with pLDDT<50 should be treated as essentially unmodeled; they often correspond to intrinsically disordered segments.

  · For experimental (PDB) structures, the B-factor (temperature factor) quantifies the positional spread of each atom in the crystal — a combination of thermal vibration and static disorder — in units of Å². High B-factors mark flexible loops or poorly resolved regions; low B-factors mark the rigid, well-ordered core.

  · Predicted Aligned Error (PAE) is an AlphaFold confidence matrix: entry (i, j) is the expected error in the position of residue j, in ångströms, when the prediction is superimposed on the true structure at residue i. Low PAE within a block of residues means that block is internally rigid and well-predicted; high PAE between two blocks means their relative placement is uncertain even if each block individually is confident.

Place it in context: what it resembles, what it is annotated as, and how it looks.

  · Structural nearest neighbors (via Foldseek easy-search vs the PDB). Reported per hit: target PDB id, E-value, and alignment TM-score. A TM-score above ~0.5 is the conventional threshold for 'same fold'.

  · Functional annotations link the protein to curated databases. InterPro entries identify conserved domains and families by matching the sequence against member-database signatures (Pfam, PROSITE, CDD, …). Gene Ontology (GO) terms describe molecular function, biological process, and cellular component in a controlled vocabulary. CATH places the structure in a hierarchical fold classification (Class/Architecture/Topology/Homologous-superfamily). The organism is the source species.

  · The contact map is a binary N×N matrix image: pixel (i, j) is dark where Cα_i and Cα_j are within 8 Å and |i−j|>4. Because the |i−j|>4 filter removes local helical contacts, off-diagonal stripes parallel to the main diagonal indicate parallel β-sheets; stripes perpendicular to it indicate antiparallel β-sheets. The Ramachandran plot scatters every residue's (φ, ψ) pair against the sterically allowed regions. The PAE heatmap renders the predicted-aligned-error matrix.

  · Six rendered views show the 3D structure from the faces of a cube — i.e. along ±x, ±y, ±z. Rendering representation is drawn randomly per protein from cartoon (secondary-structure ribbons), sticks (backbone bonds), or molecular surface; coloring is either N→C rainbow (blue at the N-terminus through red at the C-terminus) or one color per chain.